Protein AF-M4TA70-F1 (afdb_monomer_lite)

InterPro domains:
  IPR027446 Variant surface glycoprotein C-terminal domain superfamily [SSF118251] (329-385)

Secondary structure (DSSP, 8-state):
-----------SHHHHHHHHHHHHHHHHHHHHHHHHHHHHHHTTEEEEE-TT--EEEETTEEE--EEEEE-PPPS-PPPSSHHHHSTT--S--GGG--EEE---HHHHHHTSEEEEEE----SEE----SS---HHHHHHTEE--SPPPPPEEEEEEESS-----EEESBGGG-GGG-BSS-SPPPS-TTTHHHHHHHHHHHHHHS-------GGG--HHHHHH-HHHHHHHHHHSTTTTT-S-SSSHHHHHHHHHHHHHHH-SSHHHHIIIIIIHHHT--PEE-SSS--EE--GGG--THHHHHHHHHHHHHHHHHHHHHHHHS--S----TTTHHHHHTT--GGG--GGGTEEEETTEEEE-------------------------

pLDDT: mean 76.49, std 19.4, range [26.02, 97.5]

Structure (mmCIF, N/CA/C/O backbone):
data_AF-M4TA70-F1
#
_entry.id   AF-M4TA70-F1
#
loop_
_atom_site.group_PDB
_atom_site.id
_atom_site.type_symbol
_atom_site.label_atom_id
_atom_site.label_alt_id
_atom_site.label_comp_id
_atom_site.label_asym_id
_atom_site.label_entity_id
_atom_site.label_seq_id
_atom_site.pdbx_PDB_ins_code
_atom_site.Cartn_x
_atom_site.Cartn_y
_atom_site.Cartn_z
_atom_site.occupancy
_atom_site.B_iso_or_equiv
_atom_site.auth_seq_id
_atom_site.auth_comp_id
_atom_site.auth_asym_id
_atom_site.auth_atom_id
_atom_site.pdbx_PDB_model_num
ATOM 1 N N . ARG A 1 1 ? 8.589 -6.049 54.519 1.00 34.50 1 ARG A N 1
ATOM 2 C CA . ARG A 1 1 ? 7.878 -5.073 53.653 1.00 34.50 1 ARG A CA 1
ATOM 3 C C . ARG A 1 1 ? 8.312 -5.286 52.198 1.00 34.50 1 ARG A C 1
ATOM 5 O O . ARG A 1 1 ? 9.317 -4.727 51.785 1.00 34.50 1 ARG A O 1
ATOM 12 N N . LYS A 1 2 ? 7.614 -6.148 51.443 1.00 26.88 2 LYS A N 1
ATOM 13 C CA . LYS A 1 2 ? 7.809 -6.327 49.990 1.00 26.88 2 LYS A CA 1
ATOM 14 C C . LYS A 1 2 ? 6.863 -5.363 49.264 1.00 26.88 2 LYS A C 1
ATOM 16 O O . LYS A 1 2 ? 5.661 -5.416 49.500 1.00 26.88 2 LYS A O 1
ATOM 21 N N . LYS A 1 3 ? 7.406 -4.469 48.432 1.00 27.41 3 LYS A N 1
ATOM 22 C CA . LYS A 1 3 ? 6.633 -3.607 47.524 1.00 27.41 3 LYS A CA 1
ATOM 23 C C . LYS A 1 3 ? 6.054 -4.482 46.410 1.00 27.41 3 LYS A C 1
ATOM 25 O O . LYS A 1 3 ? 6.810 -5.054 45.630 1.00 27.41 3 LYS A O 1
ATOM 30 N N . ALA A 1 4 ? 4.731 -4.592 46.354 1.00 29.06 4 ALA A N 1
ATOM 31 C CA . ALA A 1 4 ? 4.030 -5.189 45.227 1.00 29.06 4 ALA A CA 1
ATOM 32 C C . ALA A 1 4 ? 4.076 -4.211 44.045 1.00 29.06 4 ALA A C 1
ATOM 34 O O . ALA A 1 4 ? 3.579 -3.088 44.136 1.00 29.06 4 ALA A O 1
ATOM 35 N N . ALA A 1 5 ? 4.706 -4.635 42.951 1.00 29.19 5 ALA A N 1
ATOM 36 C CA . ALA A 1 5 ? 4.660 -3.941 41.676 1.00 29.19 5 ALA A CA 1
ATOM 37 C C . ALA A 1 5 ? 3.233 -4.033 41.120 1.00 29.19 5 ALA A C 1
ATOM 39 O O . ALA A 1 5 ? 2.726 -5.118 40.828 1.00 29.19 5 ALA A O 1
ATOM 40 N N . HIS A 1 6 ? 2.578 -2.882 41.009 1.00 28.44 6 HIS A N 1
ATOM 41 C CA . HIS A 1 6 ? 1.260 -2.758 40.411 1.00 28.44 6 HIS A CA 1
ATOM 42 C C . HIS A 1 6 ? 1.383 -3.061 38.912 1.00 28.44 6 HIS A C 1
ATOM 44 O O . HIS A 1 6 ? 1.923 -2.276 38.135 1.00 28.44 6 HIS A O 1
ATOM 50 N N . THR A 1 7 ? 0.943 -4.253 38.516 1.00 29.17 7 THR A N 1
ATOM 51 C CA . THR A 1 7 ? 0.896 -4.668 37.114 1.00 29.17 7 THR A CA 1
ATOM 52 C C . THR A 1 7 ? -0.367 -4.072 36.502 1.00 29.17 7 THR A C 1
ATOM 54 O O . THR A 1 7 ? -1.456 -4.609 36.674 1.00 29.17 7 THR A O 1
ATOM 57 N N . GLN A 1 8 ? -0.237 -2.939 35.810 1.00 28.64 8 GLN A N 1
ATOM 58 C CA . GLN A 1 8 ? -1.317 -2.399 34.980 1.00 28.64 8 GLN A CA 1
ATOM 59 C C . GLN A 1 8 ? -1.656 -3.392 33.849 1.00 28.64 8 GLN A C 1
ATOM 61 O O . GLN A 1 8 ? -0.746 -3.872 33.158 1.00 28.64 8 GLN A O 1
ATOM 66 N N . PRO A 1 9 ? -2.942 -3.710 33.616 1.00 29.39 9 PRO A N 1
ATOM 67 C CA . PRO A 1 9 ? -3.339 -4.613 32.547 1.00 29.39 9 PRO A CA 1
ATOM 68 C C . PRO A 1 9 ? -3.075 -3.974 31.175 1.00 29.39 9 PRO A C 1
ATOM 70 O O . PRO A 1 9 ? -3.490 -2.856 30.877 1.00 29.39 9 PRO A O 1
ATOM 73 N N . ARG A 1 10 ? -2.371 -4.721 30.318 1.00 31.89 10 ARG A N 1
ATOM 74 C CA . ARG A 1 10 ? -1.978 -4.376 28.941 1.00 31.89 10 ARG A CA 1
ATOM 75 C C . ARG A 1 10 ? -3.185 -4.223 27.986 1.00 31.89 10 ARG A C 1
ATOM 77 O O . ARG A 1 10 ? -3.354 -5.065 27.106 1.00 31.89 10 ARG A O 1
ATOM 84 N N . ARG A 1 11 ? -4.005 -3.169 28.092 1.00 35.75 11 ARG A N 1
ATOM 85 C CA . ARG A 1 11 ? -5.065 -2.888 27.090 1.00 35.75 11 ARG A CA 1
ATOM 86 C C . ARG A 1 11 ? -4.711 -1.838 26.023 1.00 35.75 11 ARG A C 1
ATOM 88 O O . ARG A 1 11 ? -5.281 -1.901 24.939 1.00 35.75 11 ARG A O 1
ATOM 95 N N . ASP A 1 12 ? -3.657 -1.036 26.199 1.00 35.50 12 ASP A N 1
ATOM 96 C CA . ASP A 1 12 ? -3.396 0.105 25.289 1.00 35.50 12 ASP A CA 1
ATOM 97 C C . ASP A 1 12 ? -2.285 -0.090 24.237 1.00 35.50 12 ASP A C 1
ATOM 99 O O . ASP A 1 12 ? -2.036 0.791 23.412 1.00 35.50 12 ASP A O 1
ATOM 103 N N . LYS A 1 13 ? -1.602 -1.245 24.201 1.00 32.19 13 LYS A N 1
ATOM 104 C CA . LYS A 1 13 ? -0.483 -1.464 23.252 1.00 32.19 13 LYS A CA 1
ATOM 105 C C . LYS A 1 13 ? -0.903 -1.938 21.852 1.00 32.19 13 LYS A C 1
ATOM 107 O O . LYS A 1 13 ? -0.148 -1.750 20.902 1.00 32.19 13 LYS A O 1
ATOM 112 N N . LYS A 1 14 ? -2.097 -2.519 21.692 1.00 38.44 14 LYS A N 1
ATOM 113 C CA . LYS A 1 14 ? -2.590 -3.032 20.396 1.00 38.44 14 LYS A CA 1
ATOM 114 C C . LYS A 1 14 ? -2.917 -1.951 19.344 1.00 38.44 14 LYS A C 1
ATOM 116 O O . LYS A 1 14 ? -2.491 -2.126 18.204 1.00 38.44 14 LYS A O 1
ATOM 121 N N . PRO A 1 15 ? -3.610 -0.837 19.660 1.00 43.47 15 PRO A N 1
ATOM 122 C CA . PRO A 1 15 ? -4.056 0.100 18.624 1.00 43.47 15 PRO A CA 1
ATOM 123 C C . PRO A 1 15 ? -2.917 0.911 17.985 1.00 43.47 15 PRO A C 1
ATOM 125 O O . PRO A 1 15 ? -2.960 1.174 16.784 1.00 43.47 15 PRO A O 1
ATOM 128 N N . LYS A 1 16 ? -1.867 1.270 18.741 1.00 43.62 16 LYS A N 1
ATOM 129 C CA . LYS A 1 16 ? -0.687 1.965 18.185 1.00 43.62 16 LYS A CA 1
ATOM 130 C C . LYS A 1 16 ? 0.144 1.062 17.266 1.00 43.62 16 LYS A C 1
ATOM 132 O O . LYS A 1 16 ? 0.577 1.511 16.208 1.00 43.62 16 LYS A O 1
ATOM 137 N N . ALA A 1 17 ? 0.330 -0.207 17.637 1.00 50.47 17 ALA A N 1
ATOM 138 C CA . ALA A 1 17 ? 1.068 -1.175 16.824 1.00 50.47 17 ALA A CA 1
ATOM 139 C C . ALA A 1 17 ? 0.335 -1.512 15.508 1.00 50.47 17 ALA A C 1
ATOM 141 O O . ALA A 1 17 ? 0.964 -1.554 14.455 1.00 50.47 17 ALA A O 1
ATOM 142 N N . ALA A 1 18 ? -0.995 -1.653 15.553 1.00 52.22 18 ALA A N 1
ATOM 143 C CA . ALA A 1 18 ? -1.841 -1.872 14.377 1.00 52.22 18 ALA A CA 1
ATOM 144 C C . ALA A 1 18 ? -1.787 -0.708 13.368 1.00 52.22 18 ALA A C 1
ATOM 146 O O . ALA A 1 18 ? -1.555 -0.923 12.181 1.00 52.22 18 ALA A O 1
ATOM 147 N N . LYS A 1 19 ? -1.931 0.541 13.842 1.00 57.66 19 LYS A N 1
ATOM 148 C CA . LYS A 1 19 ? -1.822 1.738 12.984 1.00 57.66 19 LYS A CA 1
ATOM 149 C C . LYS A 1 19 ? -0.431 1.872 12.346 1.00 57.66 19 LYS A C 1
ATOM 151 O O . LYS A 1 19 ? -0.326 2.268 11.190 1.00 57.66 19 LYS A O 1
ATOM 156 N N . SER A 1 20 ? 0.621 1.494 13.074 1.00 70.94 20 SER A N 1
ATOM 157 C CA . SER A 1 20 ? 2.006 1.461 12.579 1.00 70.94 20 SER A CA 1
ATOM 158 C C . SER A 1 20 ? 2.213 0.422 11.467 1.00 70.94 20 SER A C 1
ATOM 160 O O . SER A 1 20 ? 2.800 0.742 10.435 1.00 70.94 20 SER A O 1
ATOM 162 N N . ALA A 1 21 ? 1.689 -0.799 11.629 1.00 70.00 21 ALA A N 1
ATOM 163 C CA . ALA A 1 21 ? 1.807 -1.855 10.622 1.00 70.00 21 ALA A CA 1
ATOM 164 C C . ALA A 1 21 ? 1.064 -1.507 9.322 1.00 70.00 21 ALA A C 1
ATOM 166 O O . ALA A 1 21 ? 1.628 -1.658 8.241 1.00 70.00 21 ALA A O 1
ATOM 167 N N . ALA A 1 22 ? -0.158 -0.970 9.424 1.00 80.50 22 ALA A N 1
ATOM 168 C CA . ALA A 1 22 ? -0.931 -0.533 8.262 1.00 80.50 22 ALA A CA 1
ATOM 169 C C . ALA A 1 22 ? -0.236 0.598 7.487 1.00 80.50 22 ALA A C 1
ATOM 171 O O . ALA A 1 22 ? -0.125 0.522 6.266 1.00 80.50 22 ALA A O 1
ATOM 172 N N . ALA A 1 23 ? 0.300 1.609 8.182 1.00 82.88 23 ALA A N 1
ATOM 173 C CA . ALA A 1 23 ? 1.038 2.697 7.538 1.00 82.88 23 ALA A CA 1
ATOM 174 C C . ALA A 1 23 ? 2.285 2.188 6.792 1.00 82.88 23 ALA A C 1
ATOM 176 O O . ALA A 1 23 ? 2.505 2.540 5.633 1.00 82.88 23 ALA A O 1
ATOM 177 N N . LYS A 1 24 ? 3.063 1.296 7.419 1.00 85.38 24 LYS A N 1
ATOM 178 C CA . LYS A 1 24 ? 4.238 0.674 6.788 1.00 85.38 24 LYS A CA 1
ATOM 179 C C . LYS A 1 24 ? 3.864 -0.209 5.596 1.00 85.38 24 LYS A C 1
ATOM 181 O O . LYS A 1 24 ? 4.564 -0.193 4.588 1.00 85.38 24 LYS A O 1
ATOM 186 N N . ALA A 1 25 ? 2.761 -0.955 5.688 1.00 89.00 25 ALA A N 1
ATOM 187 C CA . ALA A 1 25 ? 2.258 -1.766 4.583 1.00 89.00 25 ALA A CA 1
ATOM 188 C C . ALA A 1 25 ? 1.870 -0.896 3.379 1.00 89.00 25 ALA A C 1
ATOM 190 O O . ALA A 1 25 ? 2.263 -1.208 2.259 1.00 89.00 25 ALA A O 1
ATOM 191 N N . VAL A 1 26 ? 1.163 0.218 3.607 1.00 88.31 26 VAL A N 1
ATOM 192 C CA . VAL A 1 26 ? 0.803 1.179 2.550 1.00 88.31 26 VAL A CA 1
ATOM 193 C C . VAL A 1 26 ? 2.049 1.762 1.890 1.00 88.31 26 VAL A C 1
ATOM 195 O O . VAL A 1 26 ? 2.123 1.793 0.664 1.00 88.31 26 VAL A O 1
ATOM 198 N N . GLN A 1 27 ? 3.048 2.166 2.678 1.00 88.12 27 GLN A N 1
ATOM 199 C CA . GLN A 1 27 ? 4.305 2.684 2.141 1.00 88.12 27 GLN A CA 1
ATOM 200 C C . GLN A 1 27 ? 5.018 1.644 1.262 1.00 88.12 27 GLN A C 1
ATOM 202 O O . GLN A 1 27 ? 5.327 1.926 0.106 1.00 88.12 27 GLN A O 1
ATOM 207 N N . LYS A 1 28 ? 5.229 0.420 1.766 1.00 88.88 28 LYS A N 1
ATOM 208 C CA . LYS A 1 28 ? 5.917 -0.636 1.004 1.00 88.88 28 LYS A CA 1
ATOM 209 C C . LYS A 1 28 ? 5.116 -1.097 -0.224 1.00 88.88 28 LYS A C 1
ATOM 211 O O . LYS A 1 28 ? 5.710 -1.449 -1.241 1.00 88.88 28 LYS A O 1
ATOM 216 N N . LEU A 1 29 ? 3.781 -1.048 -0.177 1.00 91.00 29 LEU A N 1
ATOM 217 C CA . LEU A 1 29 ? 2.929 -1.249 -1.355 1.00 91.00 29 LEU A CA 1
ATOM 218 C C . LEU A 1 29 ? 3.121 -0.135 -2.388 1.00 91.00 29 LEU A C 1
ATOM 220 O O . LEU A 1 29 ? 3.237 -0.432 -3.573 1.00 91.00 29 LEU A O 1
ATOM 224 N N . ALA A 1 30 ? 3.183 1.127 -1.961 1.00 90.88 30 ALA A N 1
ATOM 225 C CA . ALA A 1 30 ? 3.428 2.253 -2.856 1.00 90.88 30 ALA A CA 1
ATOM 226 C C . ALA A 1 30 ? 4.809 2.156 -3.525 1.00 90.88 30 ALA A C 1
ATOM 228 O O . ALA A 1 30 ? 4.902 2.347 -4.735 1.00 90.88 30 ALA A O 1
ATOM 229 N N . GLU A 1 31 ? 5.849 1.775 -2.777 1.00 89.94 31 GLU A N 1
ATOM 230 C CA . GLU A 1 31 ? 7.185 1.480 -3.319 1.00 89.94 31 GLU A CA 1
ATOM 231 C C . GLU A 1 31 ? 7.117 0.365 -4.378 1.00 89.94 31 GLU A C 1
ATOM 233 O O . GLU A 1 31 ? 7.640 0.510 -5.483 1.00 89.94 31 GLU A O 1
ATOM 238 N N . HIS A 1 32 ? 6.410 -0.732 -4.084 1.00 90.31 32 HIS A N 1
ATOM 239 C CA . HIS A 1 32 ? 6.239 -1.842 -5.023 1.00 90.31 32 HIS A CA 1
ATOM 240 C C . HIS A 1 32 ? 5.490 -1.431 -6.300 1.00 90.31 32 HIS A C 1
ATOM 242 O O . HIS A 1 32 ? 5.918 -1.765 -7.404 1.00 90.31 32 HIS A O 1
ATOM 248 N N . ILE A 1 33 ? 4.399 -0.674 -6.157 1.00 89.12 33 ILE A N 1
ATOM 249 C CA . ILE A 1 33 ? 3.629 -0.122 -7.277 1.00 89.12 33 ILE A CA 1
ATOM 250 C C . ILE A 1 33 ? 4.498 0.830 -8.102 1.00 89.12 33 ILE A C 1
ATOM 252 O O . ILE A 1 33 ? 4.460 0.771 -9.328 1.00 89.12 33 ILE A O 1
ATOM 256 N N . GLY A 1 34 ? 5.284 1.692 -7.452 1.00 89.75 34 GLY A N 1
ATOM 257 C CA . GLY A 1 34 ? 6.213 2.605 -8.115 1.00 89.75 34 GLY A CA 1
ATOM 258 C C . GLY A 1 34 ? 7.237 1.859 -8.963 1.00 89.75 34 GLY A C 1
ATOM 259 O O . GLY A 1 34 ? 7.443 2.212 -10.120 1.00 89.75 34 GLY A O 1
ATOM 260 N N . LEU A 1 35 ? 7.798 0.772 -8.431 1.00 87.69 35 LEU A N 1
ATOM 261 C CA . LEU A 1 35 ? 8.766 -0.063 -9.138 1.00 87.69 35 LEU A CA 1
ATOM 262 C C . LEU A 1 35 ? 8.148 -0.750 -10.372 1.00 87.69 35 LEU A C 1
ATOM 264 O O . LEU A 1 35 ? 8.755 -0.755 -11.441 1.00 87.69 35 LEU A O 1
ATOM 268 N N . ILE A 1 36 ? 6.912 -1.251 -10.267 1.00 86.00 36 ILE A N 1
ATOM 269 C CA . ILE A 1 36 ? 6.174 -1.800 -11.419 1.00 86.00 36 ILE A CA 1
ATOM 270 C C . ILE A 1 36 ? 5.876 -0.705 -12.451 1.00 86.00 36 ILE A C 1
ATOM 272 O O . ILE A 1 36 ? 6.092 -0.911 -13.642 1.00 86.00 36 ILE A O 1
ATOM 276 N N . LYS A 1 37 ? 5.403 0.470 -12.017 1.00 85.56 37 LYS A N 1
ATOM 277 C CA . LYS A 1 37 ? 5.110 1.598 -12.915 1.00 85.56 37 LYS A CA 1
ATOM 278 C C . LYS A 1 37 ? 6.357 2.068 -13.659 1.00 85.56 37 LYS A C 1
ATOM 280 O O . LYS A 1 37 ? 6.273 2.321 -14.856 1.00 85.56 37 LYS A O 1
ATOM 285 N N . ALA A 1 38 ? 7.495 2.148 -12.973 1.00 85.88 38 ALA A N 1
ATOM 286 C CA . ALA A 1 38 ? 8.773 2.490 -13.584 1.00 85.88 38 ALA A CA 1
ATOM 287 C C . ALA A 1 38 ? 9.172 1.452 -14.642 1.00 85.88 38 ALA A C 1
ATOM 289 O O . ALA A 1 38 ? 9.482 1.832 -15.765 1.00 85.88 38 ALA A O 1
ATOM 290 N N . ALA A 1 39 ? 9.073 0.157 -14.325 1.00 84.31 39 ALA A N 1
ATOM 291 C CA . ALA A 1 39 ? 9.354 -0.914 -15.280 1.00 84.31 39 ALA A CA 1
ATOM 292 C C . ALA A 1 39 ? 8.430 -0.868 -16.510 1.00 84.31 39 ALA A C 1
ATOM 294 O O . ALA A 1 39 ? 8.889 -1.054 -17.628 1.00 84.31 39 ALA A O 1
ATOM 295 N N . VAL A 1 40 ? 7.137 -0.573 -16.337 1.00 82.19 40 VAL A N 1
ATOM 296 C CA . VAL A 1 40 ? 6.214 -0.394 -17.472 1.00 82.19 40 VAL A CA 1
ATOM 297 C C . VAL A 1 40 ? 6.595 0.835 -18.300 1.00 82.19 40 VAL A C 1
ATOM 299 O O . VAL A 1 40 ? 6.612 0.758 -19.526 1.00 82.19 40 VAL A O 1
ATOM 302 N N . ALA A 1 41 ? 6.941 1.953 -17.659 1.00 84.38 41 ALA A N 1
ATOM 303 C CA . ALA A 1 41 ? 7.323 3.181 -18.351 1.00 84.38 41 ALA A CA 1
ATOM 304 C C . ALA A 1 41 ? 8.599 3.008 -19.190 1.00 84.38 41 ALA A C 1
ATOM 306 O O . ALA A 1 41 ? 8.661 3.509 -20.313 1.00 84.38 41 ALA A O 1
ATOM 307 N N . THR A 1 42 ? 9.591 2.252 -18.703 1.00 83.06 42 THR A N 1
ATOM 308 C CA . THR A 1 42 ? 10.814 1.987 -19.476 1.00 83.06 42 THR A CA 1
ATOM 309 C C . THR A 1 42 ? 10.549 1.165 -20.733 1.00 83.06 42 THR A C 1
ATOM 311 O O . THR A 1 42 ? 11.288 1.294 -21.706 1.00 83.06 42 THR A O 1
ATOM 314 N N . THR A 1 43 ? 9.454 0.396 -20.784 1.00 82.19 43 THR A N 1
ATOM 315 C CA . THR A 1 43 ? 9.067 -0.330 -22.003 1.00 82.19 43 THR A CA 1
ATOM 316 C C . THR A 1 43 ? 8.617 0.564 -23.155 1.00 82.19 43 THR A C 1
ATOM 318 O O . THR A 1 43 ? 8.501 0.071 -24.270 1.00 82.19 43 THR A O 1
ATOM 321 N N . ALA A 1 44 ? 8.389 1.859 -22.928 1.00 85.12 44 ALA A N 1
ATOM 322 C CA . ALA A 1 44 ? 8.084 2.837 -23.974 1.00 85.12 44 ALA A CA 1
ATOM 323 C C . ALA A 1 44 ? 9.325 3.641 -24.426 1.00 85.12 44 ALA A C 1
ATOM 325 O O . ALA A 1 44 ? 9.201 4.630 -25.154 1.00 85.12 44 ALA A O 1
ATOM 326 N N . LEU A 1 45 ? 10.527 3.240 -23.992 1.00 88.06 45 LEU A N 1
ATOM 327 C CA . LEU A 1 45 ? 11.784 3.913 -24.320 1.00 88.06 45 LEU A CA 1
ATOM 328 C C . LEU A 1 45 ? 12.558 3.179 -25.415 1.00 88.06 45 LEU A C 1
ATOM 330 O O . LEU A 1 45 ? 12.583 1.953 -25.455 1.00 88.06 45 LEU A O 1
ATOM 334 N N . GLN A 1 46 ? 13.249 3.929 -26.261 1.00 89.50 46 GLN A N 1
ATOM 335 C CA . GLN A 1 46 ? 14.185 3.414 -27.259 1.00 89.50 46 GLN A CA 1
ATOM 336 C C . GLN A 1 46 ? 15.565 4.048 -27.079 1.00 89.50 46 GLN A C 1
ATOM 338 O O . GLN A 1 46 ? 15.699 5.084 -26.418 1.00 89.50 46 GLN A O 1
ATOM 343 N N . LEU A 1 47 ? 16.589 3.425 -27.661 1.00 90.50 47 LEU A N 1
ATOM 344 C CA . LEU A 1 47 ? 17.918 4.028 -27.737 1.00 90.50 47 LEU A CA 1
ATOM 345 C C . LEU A 1 47 ? 17.908 5.206 -28.719 1.00 90.50 47 LEU A C 1
ATOM 347 O O . LEU A 1 47 ? 17.128 5.246 -29.662 1.00 90.50 47 LEU A O 1
ATOM 351 N N . ALA A 1 48 ? 18.788 6.170 -28.512 1.00 88.06 48 ALA A N 1
ATOM 352 C CA . ALA A 1 48 ? 19.156 7.141 -29.529 1.00 88.06 48 ALA A CA 1
ATOM 353 C C . ALA A 1 48 ? 20.594 7.587 -29.324 1.00 88.06 48 ALA A C 1
ATOM 355 O O . ALA A 1 48 ? 21.116 7.548 -28.209 1.00 88.06 48 ALA A O 1
ATOM 356 N N . GLU A 1 49 ? 21.203 8.047 -30.406 1.00 87.50 49 GLU A N 1
ATOM 357 C CA . GLU A 1 49 ? 22.513 8.678 -30.387 1.00 87.50 49 GLU A CA 1
ATOM 358 C C . GLU A 1 49 ? 22.487 10.003 -29.603 1.00 87.50 49 GLU A C 1
ATOM 360 O O . GLU A 1 49 ? 21.493 10.746 -29.611 1.00 87.50 49 GLU A O 1
ATOM 365 N N . THR A 1 50 ? 23.584 10.316 -28.914 1.00 81.69 50 THR A N 1
ATOM 366 C CA . THR A 1 50 ? 23.802 11.636 -28.312 1.00 81.69 50 THR A CA 1
ATOM 367 C C . THR A 1 50 ? 24.774 12.448 -29.166 1.00 81.69 50 THR A C 1
ATOM 369 O O . THR A 1 50 ? 25.925 12.640 -28.792 1.00 81.69 50 THR A O 1
ATOM 372 N N . GLY A 1 51 ? 24.300 12.944 -30.311 1.00 77.50 51 GLY A N 1
ATOM 373 C CA . GLY A 1 51 ? 25.026 13.937 -31.113 1.00 77.50 51 GLY A CA 1
ATOM 374 C C . GLY A 1 51 ? 26.491 13.573 -31.387 1.00 77.50 51 GLY A C 1
ATOM 375 O O . GLY A 1 51 ? 26.788 12.447 -31.743 1.00 77.50 51 GLY A O 1
ATOM 376 N N . ASN A 1 52 ? 27.410 14.526 -31.219 1.00 79.81 52 ASN A N 1
ATOM 377 C CA . ASN A 1 52 ? 28.824 14.372 -31.590 1.00 79.81 52 ASN A CA 1
ATOM 378 C C . ASN A 1 52 ? 29.720 13.834 -30.451 1.00 79.81 52 ASN A C 1
ATOM 380 O O . ASN A 1 52 ? 30.920 14.096 -30.447 1.00 79.81 52 ASN A O 1
ATOM 384 N N . ASP A 1 53 ? 29.170 13.084 -29.491 1.00 86.81 53 ASP A N 1
ATOM 385 C CA . ASP A 1 53 ? 29.898 12.630 -28.288 1.00 86.81 53 ASP A CA 1
ATOM 386 C C . ASP A 1 53 ? 30.551 11.237 -28.441 1.00 86.81 53 ASP A C 1
ATOM 388 O O . ASP A 1 53 ? 30.838 10.539 -27.464 1.00 86.81 53 ASP A O 1
ATOM 392 N N . HIS A 1 54 ? 30.779 10.809 -29.681 1.00 87.88 54 HIS A N 1
ATOM 393 C CA . HIS A 1 54 ? 31.382 9.521 -30.027 1.00 87.88 54 HIS A CA 1
ATOM 394 C C . HIS A 1 54 ? 32.899 9.652 -30.110 1.00 87.88 54 HIS A C 1
ATOM 396 O O . HIS A 1 54 ? 33.426 10.686 -30.519 1.00 87.88 54 HIS A O 1
ATOM 402 N N . SER A 1 55 ? 33.625 8.595 -29.759 1.00 89.88 55 SER A N 1
ATOM 403 C CA . SER A 1 55 ? 35.081 8.594 -29.897 1.00 89.88 55 SER A CA 1
ATOM 404 C C . SER A 1 55 ? 35.634 7.207 -30.192 1.00 89.88 55 SER A C 1
ATOM 406 O O . SER A 1 55 ? 34.990 6.199 -29.926 1.00 89.88 55 SER A O 1
ATOM 408 N N . ALA A 1 56 ? 36.848 7.152 -30.729 1.00 91.62 56 ALA A N 1
ATOM 409 C CA . ALA A 1 56 ? 37.684 5.958 -30.733 1.00 91.62 56 ALA A CA 1
ATOM 410 C C . ALA A 1 56 ? 38.868 6.267 -29.809 1.00 91.62 56 ALA A C 1
ATOM 412 O O . ALA A 1 56 ? 39.780 6.984 -30.223 1.00 91.62 56 ALA A O 1
ATOM 413 N N . PRO A 1 57 ? 38.812 5.878 -28.521 1.00 90.50 57 PRO A N 1
ATOM 414 C CA . PRO A 1 57 ? 39.843 6.280 -27.568 1.00 90.50 57 PRO A CA 1
ATOM 415 C C . PRO A 1 57 ? 41.202 5.622 -27.860 1.00 90.50 57 PRO A C 1
ATOM 417 O O . PRO A 1 57 ? 42.222 6.118 -27.386 1.00 90.50 57 PRO A O 1
ATOM 420 N N . ASP A 1 58 ? 41.228 4.556 -28.662 1.00 93.62 58 ASP A N 1
ATOM 421 C CA . ASP A 1 58 ? 42.431 3.893 -29.161 1.00 93.62 58 ASP A CA 1
ATOM 422 C C . ASP A 1 58 ? 42.184 3.253 -30.545 1.00 93.62 58 ASP A C 1
ATOM 424 O O . ASP A 1 58 ? 41.115 3.402 -31.138 1.00 93.62 58 ASP A O 1
ATOM 428 N N . THR A 1 59 ? 43.185 2.550 -31.084 1.00 91.50 59 THR A N 1
ATOM 429 C CA . THR A 1 59 ? 43.145 1.936 -32.426 1.00 91.50 59 THR A CA 1
ATOM 430 C C . THR A 1 59 ? 42.292 0.669 -32.522 1.00 91.50 59 THR A C 1
ATOM 432 O O . THR A 1 59 ? 42.123 0.128 -33.614 1.00 91.50 59 THR A O 1
ATOM 435 N N . SER A 1 60 ? 41.777 0.173 -31.401 1.00 89.81 60 SER A N 1
ATOM 436 C CA . SER A 1 60 ? 41.074 -1.106 -31.281 1.00 89.81 60 SER A CA 1
ATOM 437 C C . SER A 1 60 ? 39.683 -0.992 -30.656 1.00 89.81 60 SER A C 1
ATOM 439 O O . SER A 1 60 ? 38.992 -2.003 -30.527 1.00 89.81 60 SER A O 1
ATOM 441 N N . SER A 1 61 ? 39.246 0.213 -30.280 1.00 88.94 61 SER A N 1
ATOM 442 C CA . SER A 1 61 ? 37.988 0.420 -29.570 1.00 88.94 61 SER A CA 1
ATOM 443 C C . SER A 1 61 ? 37.195 1.624 -30.083 1.00 88.94 61 SER A C 1
ATOM 445 O O . SER A 1 61 ? 37.735 2.616 -30.570 1.00 88.94 61 SER A O 1
ATOM 447 N N . VAL A 1 62 ? 35.869 1.528 -29.957 1.00 87.69 62 VAL A N 1
ATOM 448 C CA . VAL A 1 62 ? 34.922 2.604 -30.267 1.00 87.69 62 VAL A CA 1
ATOM 449 C C . VAL A 1 62 ? 34.010 2.809 -29.067 1.00 87.69 62 VAL A C 1
ATOM 451 O O . VAL A 1 62 ? 33.480 1.860 -28.490 1.00 87.69 62 VAL A O 1
ATOM 454 N N . LYS A 1 63 ? 33.802 4.070 -28.705 1.00 90.50 63 LYS A N 1
ATOM 455 C CA . LYS A 1 63 ? 32.859 4.523 -27.695 1.00 90.50 63 LYS A CA 1
ATOM 456 C C . LYS A 1 63 ? 31.660 5.160 -28.386 1.00 90.50 63 LYS A C 1
ATOM 458 O O . LYS A 1 63 ? 31.761 6.237 -28.975 1.00 90.50 63 LYS A O 1
ATOM 463 N N . LEU A 1 64 ? 30.513 4.495 -28.278 1.00 88.19 64 LEU A N 1
ATOM 464 C CA . LEU A 1 64 ? 29.235 5.025 -28.737 1.00 88.19 64 LEU A CA 1
ATOM 465 C C . LEU A 1 64 ? 28.499 5.684 -27.575 1.00 88.19 64 LEU A C 1
ATOM 467 O O . LEU A 1 64 ? 28.261 5.046 -26.550 1.00 88.19 64 LEU A O 1
ATOM 471 N N . SER A 1 65 ? 28.132 6.951 -27.740 1.00 90.44 65 SER A N 1
ATOM 472 C CA . SER A 1 65 ? 27.346 7.669 -26.748 1.00 90.44 65 SER A CA 1
ATOM 473 C C . SER A 1 65 ? 25.853 7.568 -27.071 1.00 90.44 65 SER A C 1
ATOM 475 O O . SER A 1 65 ? 25.390 7.961 -28.143 1.00 90.44 65 SER A O 1
ATOM 477 N N . LEU A 1 66 ? 25.100 6.961 -26.153 1.00 90.75 66 LEU A N 1
ATOM 478 C CA . LEU A 1 66 ? 23.690 6.620 -26.323 1.00 90.75 66 LEU A CA 1
ATOM 479 C C . LEU A 1 66 ? 22.867 7.157 -25.151 1.00 90.75 66 LEU A C 1
ATOM 481 O O . LEU A 1 66 ? 23.335 7.215 -24.015 1.00 90.75 66 LEU A O 1
ATOM 485 N N . LYS A 1 67 ? 21.604 7.486 -25.417 1.00 90.81 67 LYS A N 1
ATOM 486 C CA . LYS A 1 67 ? 20.602 7.845 -24.407 1.00 90.81 67 LYS A CA 1
ATOM 487 C C . LYS A 1 67 ? 19.314 7.062 -24.604 1.00 90.81 67 LYS A C 1
ATOM 489 O O . LYS A 1 67 ? 19.034 6.561 -25.690 1.00 90.81 67 LYS A O 1
ATOM 494 N N . LEU A 1 68 ? 18.499 7.025 -23.555 1.00 90.75 68 LEU A N 1
ATOM 495 C CA . LEU A 1 68 ? 17.107 6.606 -23.658 1.00 90.75 68 LEU A CA 1
ATOM 496 C C . LEU A 1 68 ? 16.230 7.804 -24.025 1.00 90.75 68 LEU A C 1
ATOM 498 O O . LEU A 1 68 ? 16.381 8.896 -23.479 1.00 90.75 68 LEU A O 1
ATOM 502 N N . THR A 1 69 ? 15.297 7.586 -24.941 1.00 89.94 69 THR A N 1
ATOM 503 C CA . THR A 1 69 ? 14.316 8.578 -25.395 1.00 89.94 69 THR A CA 1
ATOM 504 C C . THR A 1 69 ? 12.945 7.930 -25.529 1.00 89.94 69 THR A C 1
ATOM 506 O O . THR A 1 69 ? 12.837 6.717 -25.709 1.00 89.94 69 THR A O 1
ATOM 509 N N . ALA A 1 70 ? 11.886 8.736 -25.452 1.00 88.69 70 ALA A N 1
ATOM 510 C CA . ALA A 1 70 ? 10.549 8.293 -25.825 1.00 88.69 70 ALA A CA 1
ATOM 511 C C . ALA A 1 70 ? 10.514 7.878 -27.309 1.00 88.69 70 ALA A C 1
ATOM 513 O O . ALA A 1 70 ? 11.260 8.419 -28.130 1.00 88.69 70 ALA A O 1
ATOM 514 N N . GLY A 1 71 ? 9.651 6.918 -27.639 1.00 79.94 71 GLY A N 1
ATOM 515 C CA . GLY A 1 71 ? 9.457 6.443 -29.016 1.00 79.94 71 GLY A CA 1
ATOM 516 C C . GLY A 1 71 ? 9.041 4.976 -29.127 1.00 79.94 71 GLY A C 1
ATOM 517 O O . GLY A 1 71 ? 8.683 4.518 -30.205 1.00 79.94 71 GLY A O 1
ATOM 518 N N . GLY A 1 72 ? 9.043 4.248 -28.012 1.00 76.06 72 GLY A N 1
ATOM 519 C CA . GLY A 1 72 ? 8.569 2.877 -27.941 1.00 76.06 72 GLY A CA 1
ATOM 520 C C . GLY A 1 72 ? 7.065 2.737 -27.714 1.00 76.06 72 GLY A C 1
ATOM 521 O O . GLY A 1 72 ? 6.415 3.623 -27.161 1.00 76.06 72 GLY A O 1
ATOM 522 N N . ALA A 1 73 ? 6.524 1.570 -28.065 1.00 77.62 73 ALA A N 1
ATOM 523 C CA . ALA A 1 73 ? 5.168 1.181 -27.684 1.00 77.62 73 ALA A CA 1
ATOM 524 C C . ALA A 1 73 ? 5.186 0.504 -26.299 1.00 77.62 73 ALA A C 1
ATOM 526 O O . ALA A 1 73 ? 6.024 -0.376 -26.083 1.00 77.62 73 ALA A O 1
ATOM 527 N N . PRO A 1 74 ? 4.275 0.838 -25.371 1.00 75.56 74 PRO A N 1
ATOM 528 C CA . PRO A 1 74 ? 4.217 0.169 -24.073 1.00 75.56 74 PRO A CA 1
ATOM 529 C C . PRO A 1 74 ? 3.921 -1.331 -24.233 1.00 75.56 74 PRO A C 1
ATOM 531 O O . PRO A 1 74 ? 3.175 -1.734 -25.124 1.00 75.56 74 PRO A O 1
ATOM 534 N N . VAL A 1 75 ? 4.501 -2.167 -23.365 1.00 74.62 75 VAL A N 1
ATOM 535 C CA . VAL A 1 75 ? 4.258 -3.631 -23.361 1.00 74.62 75 VAL A CA 1
ATOM 536 C C . VAL A 1 75 ? 2.923 -3.989 -22.709 1.00 74.62 75 VAL A C 1
ATOM 538 O O . VAL A 1 75 ? 2.317 -4.999 -23.055 1.00 74.62 75 VAL A O 1
ATOM 541 N N . CYS A 1 76 ? 2.457 -3.161 -21.774 1.00 75.88 76 CYS A N 1
ATOM 542 C CA . CYS A 1 76 ? 1.249 -3.409 -20.999 1.00 75.88 76 CYS A CA 1
ATOM 543 C C . CYS A 1 76 ? 0.360 -2.168 -20.990 1.00 75.88 76 CYS A C 1
ATOM 545 O O . CYS A 1 76 ? 0.838 -1.060 -20.734 1.00 75.88 76 CYS A O 1
ATOM 547 N N . THR A 1 77 ? -0.942 -2.370 -21.164 1.00 75.25 77 THR A N 1
ATOM 548 C CA . THR A 1 77 ? -1.953 -1.348 -20.890 1.00 75.25 77 THR A CA 1
ATOM 549 C C . THR A 1 77 ? -2.508 -1.583 -19.487 1.00 75.25 77 THR A C 1
ATOM 551 O O . THR A 1 77 ? -2.874 -2.718 -19.168 1.00 75.25 77 THR A O 1
ATOM 554 N N . PRO A 1 78 ? -2.553 -0.563 -18.613 1.00 76.25 78 PRO A N 1
ATOM 555 C CA . PRO A 1 78 ? -3.214 -0.699 -17.324 1.00 76.25 78 PRO A CA 1
ATOM 556 C C . PRO A 1 78 ? -4.688 -1.075 -17.526 1.00 76.25 78 PRO A C 1
ATOM 558 O O . PRO A 1 78 ? -5.340 -0.453 -18.365 1.00 76.25 78 PRO A O 1
ATOM 561 N N . PRO A 1 79 ? -5.227 -2.040 -16.763 1.00 80.62 79 PRO A N 1
ATOM 562 C CA . PRO A 1 79 ? -6.651 -2.340 -16.812 1.00 80.62 79 PRO A CA 1
ATOM 563 C C . PRO A 1 79 ? -7.447 -1.112 -16.354 1.00 80.62 79 PRO A C 1
ATOM 565 O O . PRO A 1 79 ? -7.126 -0.513 -15.322 1.00 80.62 79 PRO A O 1
ATOM 568 N N . ALA A 1 80 ? -8.486 -0.736 -17.096 1.00 84.38 80 ALA A N 1
ATOM 569 C CA . ALA A 1 80 ? -9.314 0.425 -16.776 1.00 84.38 80 ALA A CA 1
ATOM 570 C C . ALA A 1 80 ? -10.272 0.151 -15.606 1.00 84.38 80 ALA A C 1
ATOM 572 O O . ALA A 1 80 ? -10.701 1.072 -14.912 1.00 84.38 80 ALA A O 1
ATOM 573 N N . ASN A 1 81 ? -10.623 -1.116 -15.379 1.00 84.31 81 ASN A N 1
ATOM 574 C CA . ASN A 1 81 ? -11.537 -1.537 -14.322 1.00 84.31 81 ASN A CA 1
ATOM 575 C C . ASN A 1 81 ? -11.288 -2.996 -13.897 1.00 84.31 81 ASN A C 1
ATOM 577 O O . ASN A 1 81 ? -10.527 -3.737 -14.514 1.00 84.31 81 ASN A O 1
ATOM 581 N N . ILE A 1 82 ? -11.953 -3.418 -12.820 1.00 84.56 82 ILE A N 1
ATOM 582 C CA . ILE A 1 82 ? -11.823 -4.772 -12.257 1.00 84.56 82 ILE A CA 1
ATOM 583 C C . ILE A 1 82 ? -12.361 -5.849 -13.212 1.00 84.56 82 ILE A C 1
ATOM 585 O O . ILE A 1 82 ? -11.843 -6.965 -13.213 1.00 84.56 82 ILE A O 1
ATOM 589 N N . GLY A 1 83 ? -13.344 -5.519 -14.052 1.00 83.88 83 GLY A N 1
ATOM 590 C CA . GLY A 1 83 ? -13.920 -6.444 -15.028 1.00 83.88 83 GLY A CA 1
ATOM 591 C C . GLY A 1 83 ? -12.916 -6.903 -16.086 1.00 83.88 83 GLY A C 1
ATOM 592 O O . GLY A 1 83 ? -12.999 -8.039 -16.546 1.00 83.88 83 GLY A O 1
ATOM 593 N N . GLU A 1 84 ? -11.923 -6.069 -16.402 1.00 84.31 84 GLU A N 1
ATOM 594 C CA . GLU A 1 84 ? -10.806 -6.417 -17.295 1.00 84.31 84 GLU A CA 1
ATOM 595 C C . GLU A 1 84 ? -9.786 -7.358 -16.639 1.00 84.31 84 GLU A C 1
ATOM 597 O O . GLU A 1 84 ? -9.075 -8.085 -17.327 1.00 84.31 84 GLU A O 1
ATOM 602 N N . LEU A 1 85 ? -9.725 -7.380 -15.305 1.00 79.69 85 LEU A N 1
ATOM 603 C CA . LEU A 1 85 ? -8.886 -8.311 -14.546 1.00 79.69 85 LEU A CA 1
ATOM 604 C C . LEU A 1 85 ? -9.593 -9.644 -14.278 1.00 79.69 85 LEU A C 1
ATOM 606 O O . LEU A 1 85 ? -8.943 -10.688 -14.205 1.00 79.69 85 LEU A O 1
ATOM 610 N N . ALA A 1 86 ? -10.911 -9.609 -14.088 1.00 82.25 86 ALA A N 1
ATOM 611 C CA . ALA A 1 86 ? -11.739 -10.781 -13.850 1.00 82.25 86 ALA A CA 1
ATOM 612 C C . ALA A 1 86 ? -13.154 -10.549 -14.395 1.00 82.25 86 ALA A C 1
ATOM 614 O O . ALA A 1 86 ? -13.937 -9.789 -13.821 1.00 82.25 86 ALA A O 1
ATOM 615 N N . ALA A 1 87 ? -13.494 -11.254 -15.478 1.00 86.44 87 ALA A N 1
ATOM 616 C CA . ALA A 1 87 ? -14.791 -11.133 -16.134 1.00 86.44 87 ALA A CA 1
ATOM 617 C C . ALA A 1 87 ? -15.955 -11.323 -15.142 1.00 86.44 87 ALA A C 1
ATOM 619 O O . ALA A 1 87 ? -15.960 -12.242 -14.317 1.00 86.44 87 ALA A O 1
ATOM 620 N N . GLY A 1 88 ? -16.944 -10.428 -15.213 1.00 86.19 88 GLY A N 1
ATOM 621 C CA . GLY A 1 88 ? -18.118 -10.444 -14.334 1.00 86.19 88 GLY A CA 1
ATOM 622 C C . GLY A 1 88 ? -17.867 -9.946 -12.904 1.00 86.19 88 GLY A C 1
ATOM 623 O O . GLY A 1 88 ? -18.735 -10.116 -12.048 1.00 86.19 88 GLY A O 1
ATOM 624 N N . LYS A 1 89 ? -16.704 -9.348 -1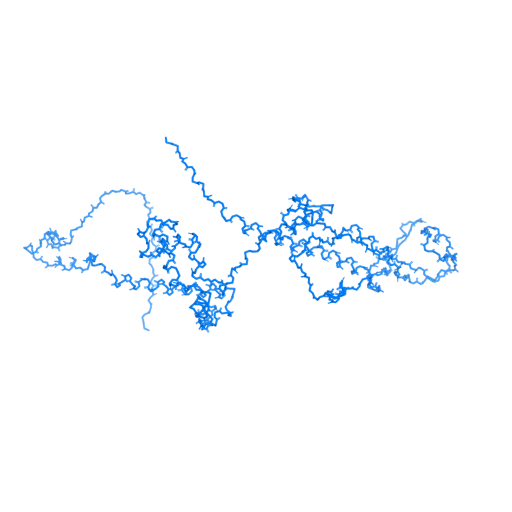2.611 1.00 85.69 89 LYS A N 1
ATOM 625 C CA . LYS A 1 89 ? -16.418 -8.706 -11.318 1.00 85.69 89 LYS A CA 1
ATOM 626 C C . LYS A 1 89 ? -16.428 -7.187 -11.444 1.00 85.69 89 LYS A C 1
ATOM 628 O O . LYS A 1 89 ? -15.767 -6.622 -12.304 1.00 85.69 89 LYS A O 1
ATOM 633 N N . THR A 1 90 ? -17.156 -6.532 -10.544 1.00 85.25 90 THR A N 1
ATOM 634 C CA . THR A 1 90 ? -17.242 -5.066 -10.450 1.00 85.25 90 THR A CA 1
ATOM 635 C C . THR A 1 90 ? -16.446 -4.506 -9.273 1.00 85.25 90 THR A C 1
ATOM 637 O O . THR A 1 90 ? -16.059 -3.342 -9.300 1.00 85.25 90 THR A O 1
ATOM 640 N N . GLU A 1 91 ? -16.153 -5.330 -8.264 1.00 84.31 91 GLU A N 1
ATOM 641 C CA . GLU A 1 91 ? -15.433 -4.935 -7.052 1.00 84.31 91 GLU A CA 1
ATOM 642 C C . GLU A 1 91 ? -14.471 -6.025 -6.550 1.00 84.31 91 GLU A C 1
ATOM 644 O O . GLU A 1 91 ? -14.611 -7.213 -6.864 1.00 84.31 91 GLU A O 1
ATOM 649 N N . ILE A 1 92 ? -13.485 -5.616 -5.745 1.00 80.56 92 ILE A N 1
ATOM 650 C CA . ILE A 1 92 ? -12.562 -6.523 -5.057 1.00 80.56 92 ILE A CA 1
ATOM 651 C C . ILE A 1 92 ? -13.136 -6.853 -3.676 1.00 80.56 92 ILE A C 1
ATOM 653 O O . ILE A 1 92 ? -13.323 -5.977 -2.836 1.00 80.56 92 ILE A O 1
ATOM 657 N N . ALA A 1 93 ? -13.331 -8.142 -3.396 1.00 82.69 93 ALA A N 1
ATOM 658 C CA . ALA A 1 93 ? -13.728 -8.620 -2.074 1.00 82.69 93 ALA A CA 1
ATOM 659 C C . ALA A 1 93 ? -12.525 -8.659 -1.110 1.00 82.69 93 ALA A C 1
ATOM 661 O O . ALA A 1 93 ? -11.977 -9.727 -0.829 1.00 82.69 93 ALA A O 1
ATOM 662 N N . TYR A 1 94 ? -12.106 -7.500 -0.590 1.00 77.25 94 TYR A N 1
ATOM 663 C CA . TYR A 1 94 ? -10.924 -7.375 0.281 1.00 77.25 94 TYR A CA 1
ATOM 664 C C . TYR A 1 94 ? -10.977 -8.262 1.536 1.00 77.25 94 TYR A C 1
ATOM 666 O O . TYR A 1 94 ? -9.943 -8.740 1.994 1.00 77.25 94 TYR A O 1
ATOM 674 N N . SER A 1 95 ? -12.172 -8.552 2.060 1.00 75.56 95 SER A N 1
ATOM 675 C CA . SER A 1 95 ? -12.373 -9.456 3.205 1.00 75.56 95 SER A CA 1
ATOM 676 C C . SER A 1 95 ? -11.986 -10.913 2.924 1.00 75.56 95 SER A C 1
ATOM 678 O O . SER A 1 95 ? -11.808 -11.694 3.856 1.00 75.56 95 SER A O 1
ATOM 680 N N . ARG A 1 96 ? -11.849 -11.284 1.646 1.00 81.75 96 ARG A N 1
ATOM 681 C CA . ARG A 1 96 ? -11.461 -12.622 1.181 1.00 81.75 96 ARG A CA 1
ATOM 682 C C . ARG A 1 96 ? -10.027 -12.663 0.652 1.00 81.75 96 ARG A C 1
ATOM 684 O O . ARG A 1 96 ? -9.633 -13.655 0.039 1.00 81.75 96 ARG A O 1
ATOM 691 N N . LEU A 1 97 ? -9.255 -11.593 0.842 1.00 85.94 97 LEU A N 1
ATOM 692 C CA . LEU A 1 97 ? -7.879 -11.519 0.373 1.00 85.94 97 LEU A CA 1
ATOM 693 C C . LEU A 1 97 ? -7.004 -12.500 1.163 1.00 85.94 97 LEU A C 1
ATOM 695 O O . LEU A 1 97 ? -6.661 -12.239 2.309 1.00 85.94 97 LEU A O 1
ATOM 699 N N . ALA A 1 98 ? -6.636 -13.617 0.537 1.00 88.62 98 ALA A N 1
ATOM 700 C CA . ALA A 1 98 ? -5.750 -14.630 1.120 1.00 88.62 98 ALA A CA 1
ATOM 701 C C . ALA A 1 98 ? -4.382 -14.705 0.427 1.00 88.62 98 ALA A C 1
ATOM 703 O O . ALA A 1 98 ? -3.384 -15.079 1.046 1.00 88.62 98 ALA A O 1
ATOM 704 N N . LYS A 1 99 ? -4.336 -14.329 -0.855 1.00 90.38 99 LYS A N 1
ATOM 705 C CA . LYS A 1 99 ? -3.140 -14.349 -1.698 1.00 90.38 99 LYS A CA 1
ATOM 706 C C . LYS A 1 99 ? -3.008 -13.055 -2.473 1.00 90.38 99 LYS A C 1
ATOM 708 O O . LYS A 1 99 ? -4.015 -12.435 -2.811 1.00 90.38 99 LYS A O 1
ATOM 713 N N . LEU A 1 100 ? -1.779 -12.697 -2.819 1.00 89.56 100 LEU A N 1
ATOM 714 C CA . LEU A 1 100 ? -1.495 -11.543 -3.655 1.00 89.56 100 LEU A CA 1
ATOM 715 C C . LEU A 1 100 ? -0.393 -11.882 -4.655 1.00 89.56 100 LEU A C 1
ATOM 717 O O . LEU A 1 100 ? 0.614 -12.482 -4.298 1.00 89.56 100 LEU A O 1
ATOM 721 N N . LYS A 1 101 ? -0.584 -11.497 -5.915 1.00 88.56 101 LYS A N 1
ATOM 722 C CA . LYS A 1 101 ? 0.475 -11.569 -6.923 1.00 88.56 101 LYS A CA 1
ATOM 723 C C . LYS A 1 101 ? 1.465 -10.444 -6.651 1.00 88.56 101 LYS A C 1
ATOM 725 O O . LYS A 1 101 ? 1.095 -9.276 -6.751 1.00 88.56 101 LYS A O 1
ATOM 730 N N . LEU A 1 102 ? 2.691 -10.799 -6.289 1.00 88.75 102 LEU A N 1
ATOM 731 C CA . LEU A 1 102 ? 3.768 -9.851 -6.041 1.00 88.75 102 LEU A CA 1
ATOM 732 C C . LEU A 1 102 ? 4.917 -10.120 -7.007 1.00 88.75 102 LEU A C 1
ATOM 734 O O . LEU A 1 102 ? 5.194 -11.256 -7.390 1.00 88.75 102 LEU A O 1
ATOM 738 N N . THR A 1 103 ? 5.576 -9.049 -7.429 1.00 85.31 103 THR A N 1
ATOM 739 C CA . THR A 1 103 ? 6.598 -9.125 -8.469 1.00 85.31 103 THR A CA 1
ATOM 740 C C . THR A 1 103 ? 7.999 -8.894 -7.908 1.00 85.31 103 THR A C 1
ATOM 742 O O . THR A 1 103 ? 8.324 -7.793 -7.458 1.00 85.31 103 THR A O 1
ATOM 745 N N . ALA A 1 104 ? 8.864 -9.905 -7.986 1.00 84.56 104 ALA A N 1
ATOM 746 C CA . ALA A 1 104 ? 10.283 -9.735 -7.683 1.00 84.56 104 ALA A CA 1
ATOM 747 C C . ALA A 1 104 ? 10.954 -8.785 -8.692 1.00 84.56 104 ALA A C 1
ATOM 749 O O . ALA A 1 104 ? 10.666 -8.841 -9.887 1.00 84.56 104 ALA A O 1
ATOM 750 N N . THR A 1 105 ? 11.882 -7.947 -8.222 1.00 80.31 105 THR A N 1
ATOM 751 C CA . THR A 1 105 ? 12.560 -6.930 -9.048 1.00 80.31 105 THR A CA 1
ATOM 752 C C . THR A 1 105 ? 13.282 -7.558 -10.244 1.00 80.31 105 THR A C 1
ATOM 754 O O . THR A 1 105 ? 13.120 -7.098 -11.371 1.00 80.31 105 THR A O 1
ATOM 757 N N . ALA A 1 106 ? 13.984 -8.675 -10.027 1.00 79.19 106 ALA A N 1
ATOM 758 C CA . ALA A 1 106 ? 14.685 -9.404 -11.085 1.00 79.19 106 ALA A CA 1
ATOM 759 C C . ALA A 1 106 ? 13.757 -9.851 -12.233 1.00 79.19 106 ALA A C 1
ATOM 761 O O . ALA A 1 106 ? 14.144 -9.783 -13.396 1.00 79.19 106 ALA A O 1
ATOM 762 N N . LYS A 1 107 ? 12.507 -10.231 -11.926 1.00 79.25 107 LYS A N 1
ATOM 763 C CA . LYS A 1 107 ? 11.525 -10.634 -12.946 1.00 79.25 107 LYS A CA 1
ATOM 764 C C . LYS A 1 107 ? 10.958 -9.460 -13.750 1.00 79.25 107 LYS A C 1
ATOM 766 O O . LYS A 1 107 ? 10.443 -9.671 -14.841 1.00 79.25 107 LYS A O 1
ATOM 771 N N . LEU A 1 108 ? 11.021 -8.232 -13.229 1.00 78.38 108 LEU A N 1
ATOM 772 C CA . LEU A 1 108 ? 10.631 -7.040 -13.998 1.00 78.38 108 LEU A CA 1
ATOM 773 C C . LEU A 1 108 ? 11.690 -6.677 -15.024 1.00 78.38 108 LEU A C 1
ATOM 775 O O . LEU A 1 108 ? 11.345 -6.280 -16.130 1.00 78.38 108 LEU A O 1
ATOM 779 N N . LEU A 1 109 ? 12.964 -6.853 -14.668 1.00 74.06 109 LEU A N 1
ATOM 780 C CA . LEU A 1 109 ? 14.076 -6.625 -15.586 1.00 74.06 109 LEU A CA 1
ATOM 781 C C . LEU A 1 109 ? 14.033 -7.606 -16.764 1.00 74.06 109 LEU A C 1
ATOM 783 O O . LEU A 1 109 ? 14.254 -7.200 -17.900 1.00 74.06 109 LEU A O 1
ATOM 787 N N . SER A 1 110 ? 13.680 -8.872 -16.515 1.00 73.50 110 SER A N 1
ATOM 788 C CA . SER A 1 110 ? 13.566 -9.882 -17.575 1.00 73.50 110 SER A CA 1
ATOM 789 C C . SER A 1 110 ? 12.345 -9.703 -18.485 1.00 73.50 110 SER A C 1
ATOM 791 O O . SER A 1 110 ? 12.353 -10.225 -19.590 1.00 73.50 110 SER A O 1
ATOM 793 N N . ALA A 1 111 ? 11.307 -8.983 -18.045 1.00 72.81 111 ALA A N 1
ATOM 794 C CA . ALA A 1 111 ? 10.072 -8.760 -18.808 1.00 72.81 111 ALA A CA 1
ATOM 795 C C . ALA A 1 111 ? 10.136 -7.543 -19.759 1.00 72.81 111 ALA A C 1
ATOM 797 O O . ALA A 1 111 ? 9.146 -7.199 -20.407 1.00 72.81 111 ALA A O 1
ATOM 798 N N . GLY A 1 112 ? 11.275 -6.844 -19.812 1.00 73.69 112 GLY A N 1
ATOM 799 C CA . GLY A 1 112 ? 11.470 -5.690 -20.688 1.00 73.69 112 GLY A CA 1
ATOM 800 C C . GLY A 1 112 ? 11.507 -6.057 -22.176 1.00 73.69 112 GLY A C 1
ATOM 801 O O . GLY A 1 112 ? 11.684 -7.210 -22.563 1.00 73.69 112 GLY A O 1
ATOM 802 N N . LYS A 1 113 ? 11.371 -5.058 -23.051 1.00 77.19 113 LYS A N 1
ATOM 803 C CA . LYS A 1 113 ? 11.694 -5.230 -24.475 1.00 77.19 113 LYS A CA 1
ATOM 804 C C . LYS A 1 113 ? 13.204 -5.212 -24.666 1.00 77.19 113 LYS A C 1
ATOM 806 O O . LYS A 1 113 ? 13.901 -4.446 -23.999 1.00 77.19 113 LYS A O 1
ATOM 811 N N . LYS A 1 114 ? 13.701 -5.992 -25.628 1.00 81.44 114 LYS A N 1
ATOM 812 C CA . LYS A 1 114 ? 15.048 -5.763 -26.162 1.00 81.44 114 LYS A CA 1
ATOM 813 C C . LYS A 1 114 ? 15.095 -4.364 -26.782 1.00 81.44 114 LYS A C 1
ATOM 815 O O . LYS A 1 114 ? 14.149 -3.956 -27.456 1.00 81.44 114 LYS A O 1
ATOM 820 N N . LEU A 1 115 ? 16.181 -3.639 -26.550 1.00 85.75 115 LEU A N 1
ATOM 821 C CA . LEU A 1 115 ? 16.451 -2.380 -27.234 1.00 85.75 115 LEU A CA 1
ATOM 822 C C . LEU A 1 115 ? 17.410 -2.655 -28.383 1.00 85.75 115 LEU A C 1
ATOM 824 O O . LEU A 1 115 ? 18.409 -3.348 -28.196 1.00 85.75 115 LEU A O 1
ATOM 828 N N . TYR A 1 116 ? 17.106 -2.103 -29.550 1.00 86.38 116 TYR A N 1
ATOM 829 C CA . TYR A 1 116 ? 17.935 -2.239 -30.736 1.00 86.38 116 TYR A CA 1
ATOM 830 C C . TYR A 1 116 ? 18.485 -0.885 -31.154 1.00 86.38 116 TYR A C 1
ATOM 832 O O . TYR A 1 116 ? 17.824 0.145 -31.015 1.00 86.38 116 TYR A O 1
ATOM 840 N N . LEU A 1 117 ? 19.707 -0.909 -31.675 1.00 87.56 117 LEU A N 1
ATOM 841 C CA . LEU A 1 117 ? 20.329 0.204 -32.371 1.00 87.56 117 LEU A CA 1
ATOM 842 C C . LEU A 1 117 ? 20.640 -0.267 -33.789 1.00 87.56 117 LEU A C 1
ATOM 844 O O . LEU A 1 117 ? 21.361 -1.244 -33.977 1.00 87.56 117 LEU A O 1
ATOM 848 N N . THR A 1 118 ? 20.082 0.419 -34.776 1.00 88.12 118 THR A N 1
ATOM 849 C CA . THR A 1 118 ? 20.266 0.111 -36.192 1.00 88.12 118 THR A CA 1
ATOM 850 C C . THR A 1 118 ? 21.267 1.089 -36.775 1.00 88.12 118 THR A C 1
ATOM 852 O O . THR A 1 118 ? 21.005 2.288 -36.832 1.00 88.12 118 THR A O 1
ATOM 855 N N . ILE A 1 119 ? 22.413 0.582 -37.224 1.00 85.06 119 ILE A N 1
ATOM 856 C CA . ILE A 1 119 ? 23.427 1.381 -37.915 1.00 85.06 119 ILE A CA 1
ATOM 857 C C . ILE A 1 119 ? 23.168 1.259 -39.421 1.00 85.06 119 ILE A C 1
ATOM 859 O O . ILE A 1 119 ? 23.310 0.182 -39.995 1.00 85.06 119 ILE A O 1
ATOM 863 N N . GLY A 1 120 ? 22.736 2.356 -40.048 1.00 82.00 120 GLY A N 1
ATOM 864 C CA . GLY A 1 120 ? 22.441 2.429 -41.483 1.00 82.00 120 GLY A CA 1
ATOM 865 C C . GLY A 1 120 ? 23.545 3.116 -42.294 1.00 82.00 120 GLY A C 1
ATOM 866 O O . GLY A 1 120 ? 24.447 3.741 -41.741 1.00 82.00 120 GLY A O 1
ATOM 867 N N . GLY A 1 121 ? 23.457 3.041 -43.626 1.00 81.38 121 GLY A N 1
ATOM 868 C CA . GLY A 1 121 ? 24.444 3.667 -44.524 1.00 81.38 121 GLY A CA 1
ATOM 869 C C . GLY A 1 121 ? 25.762 2.891 -44.651 1.00 81.38 121 GLY A C 1
ATOM 870 O O . GLY A 1 121 ? 26.779 3.461 -45.033 1.00 81.38 121 GLY A O 1
ATOM 871 N N . LEU A 1 122 ? 25.749 1.600 -44.311 1.00 86.75 122 LEU A N 1
ATOM 872 C CA . LEU A 1 122 ? 26.863 0.679 -44.532 1.00 86.75 122 LEU A CA 1
ATOM 873 C C . LEU A 1 122 ? 26.883 0.215 -45.995 1.00 86.75 122 LEU A C 1
ATOM 875 O O . LEU A 1 122 ? 25.838 0.124 -46.639 1.00 86.75 122 LEU A O 1
ATOM 879 N N . THR A 1 123 ? 28.068 -0.097 -46.512 1.00 86.44 123 THR A N 1
ATOM 880 C CA . THR A 1 123 ? 28.268 -0.475 -47.920 1.00 86.44 123 THR A CA 1
ATOM 881 C C . THR A 1 123 ? 27.782 -1.891 -48.198 1.00 86.44 123 THR A C 1
ATOM 883 O O . THR A 1 123 ? 27.210 -2.162 -49.252 1.00 86.44 123 THR A O 1
ATOM 886 N N . SER A 1 124 ? 28.001 -2.809 -47.258 1.00 87.94 124 SER A N 1
ATOM 887 C CA . SER A 1 124 ? 27.479 -4.173 -47.330 1.00 87.94 124 SER A CA 1
ATOM 888 C C . SER A 1 124 ? 27.357 -4.779 -45.936 1.00 87.94 124 SER A C 1
ATOM 890 O O . SER A 1 124 ? 28.097 -4.382 -45.040 1.00 87.94 124 SER A O 1
ATOM 892 N N . CYS A 1 125 ? 26.439 -5.732 -45.771 1.00 90.25 125 CYS A N 1
ATOM 893 C CA . CYS A 1 125 ? 26.308 -6.596 -44.597 1.00 90.25 125 CYS A CA 1
ATOM 894 C C . CYS A 1 125 ? 25.812 -7.976 -45.041 1.00 90.25 125 CYS A C 1
ATOM 896 O O . CYS A 1 125 ? 25.004 -8.071 -45.972 1.00 90.25 125 CYS A O 1
ATOM 898 N N . THR A 1 126 ? 26.221 -9.042 -44.350 1.00 91.69 126 THR A N 1
ATOM 899 C CA . THR A 1 126 ? 25.584 -10.356 -44.538 1.00 91.69 126 THR A CA 1
ATOM 900 C C . THR A 1 126 ? 24.190 -10.340 -43.915 1.00 91.69 126 THR A C 1
ATOM 902 O O . THR A 1 126 ? 23.999 -9.902 -42.781 1.00 91.69 126 THR A O 1
ATOM 905 N N . ARG A 1 127 ? 23.179 -10.806 -44.655 1.00 88.00 127 ARG A N 1
ATOM 906 C CA . ARG A 1 127 ? 21.801 -10.827 -44.155 1.00 88.00 127 ARG A CA 1
ATOM 907 C C . ARG A 1 127 ? 21.608 -11.967 -43.154 1.00 88.00 127 ARG A C 1
ATOM 909 O O . ARG A 1 127 ? 21.621 -13.133 -43.538 1.00 88.00 127 ARG A O 1
ATOM 916 N N . HIS A 1 128 ? 21.280 -11.618 -41.913 1.00 84.94 128 HIS A N 1
ATOM 917 C CA . HIS A 1 128 ? 20.798 -12.551 -40.895 1.00 84.94 128 HIS A CA 1
ATOM 918 C C . HIS A 1 128 ? 19.324 -12.258 -40.596 1.00 84.94 128 HIS A C 1
ATOM 920 O O . HIS A 1 128 ? 18.991 -11.208 -40.059 1.00 84.94 128 HIS A O 1
ATOM 926 N N . ALA A 1 129 ? 18.420 -13.162 -40.985 1.00 79.00 129 ALA A N 1
ATOM 927 C CA . ALA A 1 129 ? 16.980 -12.968 -40.777 1.00 79.00 129 ALA A CA 1
ATOM 928 C C . ALA A 1 129 ? 16.526 -13.248 -39.331 1.00 79.00 129 ALA A C 1
ATOM 930 O O . ALA A 1 129 ? 15.449 -12.810 -38.938 1.00 79.00 129 ALA A O 1
ATOM 931 N N . ALA A 1 130 ? 17.326 -13.984 -38.555 1.00 81.69 130 ALA A N 1
ATOM 932 C CA . ALA A 1 130 ? 17.047 -14.312 -37.162 1.00 81.69 130 ALA A CA 1
ATOM 933 C C . ALA A 1 130 ? 17.868 -13.430 -36.208 1.00 81.69 130 ALA A C 1
ATOM 935 O O . ALA A 1 130 ? 19.057 -13.203 -36.427 1.00 81.69 130 ALA A O 1
ATOM 936 N N . GLU A 1 131 ? 17.249 -12.990 -35.110 1.00 81.94 131 GLU A N 1
ATOM 937 C CA . GLU A 1 131 ? 17.864 -12.161 -34.059 1.00 81.94 131 GLU A CA 1
ATOM 938 C C . GLU A 1 131 ? 18.672 -13.007 -33.050 1.00 81.94 131 GLU A C 1
ATOM 940 O O . GLU A 1 131 ? 18.450 -12.940 -31.837 1.00 81.94 131 GLU A O 1
ATOM 945 N N . ASN A 1 132 ? 19.562 -13.871 -33.548 1.00 85.06 132 ASN A N 1
ATOM 946 C CA . ASN A 1 132 ? 20.291 -14.861 -32.741 1.00 85.06 132 ASN A CA 1
ATOM 947 C C . ASN A 1 132 ? 21.821 -14.802 -32.878 1.00 85.06 132 ASN A C 1
ATOM 949 O O . ASN A 1 132 ? 22.504 -15.673 -32.345 1.00 85.06 132 ASN A O 1
ATOM 953 N N . GLN A 1 133 ? 22.350 -13.812 -33.596 1.00 89.44 133 GLN A N 1
ATOM 954 C CA . GLN A 1 133 ? 23.790 -13.610 -33.736 1.00 89.44 133 GLN A CA 1
ATOM 955 C C . GLN A 1 133 ? 24.337 -12.793 -32.566 1.00 89.44 133 GLN A C 1
ATOM 957 O O . GLN A 1 133 ? 23.653 -11.916 -32.032 1.00 89.44 133 GLN A O 1
ATOM 962 N N . ASP A 1 134 ? 25.584 -13.058 -32.185 1.00 91.56 134 ASP A N 1
ATOM 963 C CA . ASP A 1 134 ? 26.303 -12.170 -31.282 1.00 91.56 134 ASP A CA 1
ATOM 964 C C . ASP A 1 134 ? 26.717 -10.867 -31.999 1.00 91.56 134 ASP A C 1
ATOM 966 O O . ASP A 1 134 ? 26.708 -10.751 -33.233 1.00 91.56 134 ASP A O 1
ATOM 970 N N . MET A 1 135 ? 27.067 -9.855 -31.204 1.00 87.75 135 MET A N 1
ATOM 971 C CA . MET A 1 135 ? 27.410 -8.529 -31.714 1.00 87.75 135 MET A CA 1
ATOM 972 C C . MET A 1 135 ? 28.672 -8.540 -32.587 1.00 87.75 135 MET A C 1
ATOM 974 O O . MET A 1 135 ? 28.710 -7.833 -33.591 1.00 87.75 135 MET A O 1
ATOM 978 N N . ALA A 1 136 ? 29.688 -9.332 -32.236 1.00 89.81 136 ALA A N 1
ATOM 979 C CA . ALA A 1 136 ? 30.955 -9.360 -32.963 1.00 89.81 136 ALA A CA 1
ATOM 980 C C . ALA A 1 136 ? 30.769 -9.962 -34.360 1.00 89.81 136 ALA A C 1
ATOM 982 O O . ALA A 1 136 ? 31.194 -9.361 -35.344 1.00 89.81 136 ALA A O 1
ATOM 983 N N . THR A 1 137 ? 30.055 -11.085 -34.452 1.00 91.56 137 THR A N 1
ATOM 984 C CA . THR A 1 137 ? 29.686 -11.734 -35.715 1.00 91.56 137 THR A CA 1
ATOM 985 C C . THR A 1 137 ? 28.867 -10.793 -36.599 1.00 91.56 137 THR A C 1
ATOM 987 O O . THR A 1 137 ? 29.153 -10.643 -37.787 1.00 91.56 137 THR A O 1
ATOM 990 N N . THR A 1 138 ? 27.888 -10.094 -36.013 1.00 89.81 138 THR A N 1
ATOM 991 C CA . THR A 1 138 ? 27.040 -9.143 -36.748 1.00 89.81 138 THR A CA 1
ATOM 992 C C . THR A 1 138 ? 27.859 -7.985 -37.324 1.00 89.81 138 THR A C 1
ATOM 994 O O . THR A 1 138 ? 27.754 -7.698 -38.516 1.00 89.81 138 THR A O 1
ATOM 997 N N . LEU A 1 139 ? 28.711 -7.349 -36.511 1.00 88.25 139 LEU A N 1
ATOM 998 C CA . LEU A 1 139 ? 29.536 -6.213 -36.935 1.00 88.25 139 LEU A CA 1
ATOM 999 C C . LEU A 1 139 ? 30.615 -6.617 -37.947 1.00 88.25 139 LEU A C 1
ATOM 1001 O O . LEU A 1 139 ? 30.804 -5.916 -38.938 1.00 88.25 139 LEU A O 1
ATOM 1005 N N . ALA A 1 140 ? 31.281 -7.757 -37.742 1.00 90.25 140 ALA A N 1
ATOM 1006 C CA . ALA A 1 140 ? 32.312 -8.264 -38.650 1.00 90.25 140 ALA A CA 1
ATOM 1007 C C . ALA A 1 140 ? 31.762 -8.613 -40.043 1.00 90.25 140 ALA A C 1
ATOM 1009 O O . ALA A 1 140 ? 32.509 -8.631 -41.018 1.00 90.25 140 ALA A O 1
ATOM 1010 N N . SER A 1 141 ? 30.456 -8.874 -40.146 1.00 91.19 141 SER A N 1
ATOM 1011 C CA . SER A 1 141 ? 29.791 -9.164 -41.418 1.00 91.19 141 SER A CA 1
ATOM 1012 C C . SER A 1 141 ? 29.540 -7.929 -42.290 1.00 91.19 141 SER A C 1
ATOM 1014 O O . SER A 1 141 ? 29.089 -8.082 -43.429 1.00 91.19 141 SER A O 1
ATOM 1016 N N . CYS A 1 142 ? 29.787 -6.728 -41.757 1.00 89.94 142 CYS A N 1
ATOM 1017 C CA . CYS A 1 142 ? 29.483 -5.457 -42.395 1.00 89.94 142 CYS A CA 1
ATOM 1018 C C . CYS A 1 142 ? 30.744 -4.680 -42.798 1.00 89.94 142 CYS A C 1
ATOM 1020 O O . CYS A 1 142 ? 31.766 -4.721 -42.120 1.00 89.94 142 CYS A O 1
ATOM 1022 N N . SER A 1 143 ? 30.652 -3.903 -43.880 1.00 88.06 143 SER A N 1
ATOM 1023 C CA . SER A 1 143 ? 31.702 -2.983 -44.332 1.00 88.06 143 SER A CA 1
ATOM 1024 C C . SER A 1 143 ? 31.190 -1.547 -44.439 1.00 88.06 143 SER A C 1
ATOM 1026 O O . SER A 1 143 ? 30.053 -1.300 -44.847 1.00 88.06 143 SER A O 1
ATOM 1028 N N . GLN A 1 144 ? 32.044 -0.585 -44.082 1.00 79.94 144 GLN A N 1
ATOM 1029 C CA . GLN A 1 144 ? 31.734 0.842 -44.135 1.00 79.94 144 GLN A CA 1
ATOM 1030 C C . GLN A 1 144 ? 32.675 1.555 -45.111 1.00 79.94 144 GLN A C 1
ATOM 1032 O O . GLN A 1 144 ? 33.863 1.706 -44.848 1.00 79.94 144 GLN A O 1
ATOM 1037 N N . THR A 1 145 ? 32.135 2.019 -46.234 1.00 66.19 145 THR A N 1
ATOM 1038 C CA . THR A 1 145 ? 32.795 2.911 -47.198 1.00 66.19 145 THR A CA 1
ATOM 1039 C C . THR A 1 145 ? 31.752 3.885 -47.762 1.00 66.19 145 THR A C 1
ATOM 1041 O O . THR A 1 145 ? 31.156 3.644 -48.805 1.00 66.19 145 THR A O 1
ATOM 1044 N N . GLY A 1 146 ? 31.482 4.984 -47.050 1.00 61.62 146 GLY A N 1
ATOM 1045 C CA . GLY A 1 146 ? 30.493 5.988 -47.464 1.00 61.62 146 GLY A CA 1
ATOM 1046 C C . GLY A 1 146 ? 29.998 6.877 -46.319 1.00 61.62 146 GLY A C 1
ATOM 1047 O O . GLY A 1 146 ? 30.403 6.701 -45.169 1.00 61.62 146 GLY A O 1
ATOM 1048 N N . SER A 1 147 ? 29.132 7.845 -46.640 1.00 62.59 147 SER A N 1
ATOM 1049 C CA . SER A 1 147 ? 28.474 8.725 -45.663 1.00 62.59 147 SER A CA 1
ATOM 1050 C C . SER A 1 147 ? 27.576 7.911 -44.726 1.00 62.59 147 SER A C 1
ATOM 1052 O O . SER A 1 147 ? 26.672 7.216 -45.189 1.00 62.59 147 SER A O 1
ATOM 1054 N N . SER A 1 148 ? 27.811 7.993 -43.414 1.00 65.94 148 SER A N 1
ATOM 1055 C CA . SER A 1 148 ? 26.974 7.297 -42.434 1.00 65.94 148 SER A CA 1
ATOM 1056 C C . SER A 1 148 ? 25.608 7.969 -42.293 1.00 65.94 148 SER A C 1
ATOM 1058 O O . SER A 1 148 ? 25.459 9.181 -42.467 1.00 65.94 148 SER A O 1
ATOM 1060 N N . ARG A 1 149 ? 24.597 7.168 -41.947 1.00 77.38 149 ARG A N 1
ATOM 1061 C CA . ARG A 1 149 ? 23.330 7.672 -41.413 1.00 77.38 149 ARG A CA 1
ATOM 1062 C C . ARG A 1 149 ? 23.407 7.637 -39.889 1.00 77.38 149 ARG A C 1
ATOM 1064 O O . ARG A 1 149 ? 23.988 6.709 -39.330 1.00 77.38 149 ARG A O 1
ATOM 1071 N N . THR A 1 150 ? 22.784 8.613 -39.235 1.00 78.94 150 THR A N 1
ATOM 1072 C CA . THR A 1 150 ? 22.538 8.592 -37.787 1.00 78.94 150 THR A CA 1
ATOM 1073 C C . THR A 1 150 ? 21.913 7.248 -37.394 1.00 78.94 150 THR A C 1
ATOM 1075 O O . THR A 1 150 ? 20.906 6.865 -38.001 1.00 78.94 150 THR A O 1
ATOM 1078 N N . PRO A 1 151 ? 22.485 6.513 -36.425 1.00 84.25 151 PRO A N 1
ATOM 1079 C CA . PRO A 1 151 ? 21.900 5.279 -35.935 1.00 84.25 151 PRO A CA 1
ATOM 1080 C C . PRO A 1 151 ? 20.478 5.488 -35.412 1.00 84.25 151 PRO A C 1
ATOM 1082 O O . PRO A 1 151 ? 20.185 6.448 -34.696 1.00 84.25 151 PRO A O 1
ATOM 1085 N N . GLU A 1 152 ? 19.594 4.553 -35.738 1.00 86.44 152 GLU A N 1
ATOM 1086 C CA . GLU A 1 152 ? 18.189 4.599 -35.346 1.00 86.44 152 GLU A CA 1
ATOM 1087 C C . GLU A 1 152 ? 17.928 3.583 -34.247 1.00 86.44 152 GLU A C 1
ATOM 1089 O O . GLU A 1 152 ? 18.182 2.387 -34.406 1.00 86.44 152 GLU A O 1
ATOM 1094 N N . GLY A 1 153 ? 17.419 4.047 -33.111 1.00 87.00 153 GLY A N 1
ATOM 1095 C CA . GLY A 1 153 ? 16.946 3.133 -32.088 1.00 87.00 153 GLY A CA 1
ATOM 1096 C C . GLY A 1 153 ? 15.575 2.579 -32.424 1.00 87.00 153 GLY A C 1
ATOM 1097 O O . GLY A 1 153 ? 14.722 3.265 -32.982 1.00 87.00 153 GLY A O 1
ATOM 1098 N N . SER A 1 154 ? 15.358 1.335 -32.035 1.00 85.06 154 SER A N 1
ATOM 1099 C CA . SER A 1 154 ? 14.054 0.693 -32.086 1.00 85.06 154 SER A CA 1
ATOM 1100 C C . SER A 1 154 ? 13.900 -0.259 -30.905 1.00 85.06 154 SER A C 1
ATOM 1102 O O . SER A 1 154 ? 14.792 -0.409 -30.062 1.00 85.06 154 SER A O 1
ATOM 1104 N N . GLN A 1 155 ? 12.731 -0.881 -30.809 1.00 82.38 155 GLN A N 1
ATOM 1105 C CA . GLN A 1 155 ? 12.445 -1.874 -29.788 1.00 82.38 155 GLN A CA 1
ATOM 1106 C C . GLN A 1 155 ? 12.137 -3.215 -30.433 1.00 82.38 155 GLN A C 1
ATOM 1108 O O . GLN A 1 155 ? 11.419 -3.283 -31.429 1.00 82.38 155 GLN A O 1
ATOM 1113 N N . GLY A 1 156 ? 12.628 -4.277 -29.810 1.00 74.38 156 GLY A N 1
ATOM 1114 C CA . GLY A 1 156 ? 12.230 -5.633 -30.132 1.00 74.38 156 GLY A CA 1
ATOM 1115 C C . GLY A 1 156 ? 10.875 -6.013 -29.548 1.00 74.38 156 GLY A C 1
ATOM 1116 O O . GLY A 1 156 ? 10.177 -5.230 -28.892 1.00 74.38 156 GLY A O 1
ATOM 1117 N N . ILE A 1 157 ? 10.527 -7.276 -29.762 1.00 66.12 157 ILE A N 1
ATOM 1118 C CA . ILE A 1 157 ? 9.387 -7.923 -29.113 1.00 66.12 157 ILE A CA 1
ATOM 1119 C C . ILE A 1 157 ? 9.657 -7.978 -27.596 1.00 66.12 157 ILE A C 1
ATOM 1121 O O . ILE A 1 157 ? 10.811 -8.002 -27.155 1.00 66.12 157 ILE A O 1
ATOM 1125 N N . ALA A 1 158 ? 8.595 -7.949 -26.787 1.00 65.44 158 ALA A N 1
ATOM 1126 C CA . ALA A 1 158 ? 8.712 -8.161 -25.346 1.00 65.44 158 ALA A CA 1
ATOM 1127 C C . ALA A 1 158 ? 9.443 -9.486 -25.071 1.00 65.44 158 ALA A C 1
ATOM 1129 O O . ALA A 1 158 ? 9.105 -10.508 -25.673 1.00 65.44 158 ALA A O 1
ATOM 1130 N N . LEU A 1 159 ? 10.440 -9.468 -24.178 1.00 59.16 159 LEU A N 1
ATOM 1131 C CA . LEU A 1 159 ? 10.961 -10.710 -23.609 1.00 59.16 159 LEU A CA 1
ATOM 1132 C C . LEU A 1 159 ? 9.831 -11.402 -22.836 1.00 59.16 159 LEU A C 1
ATOM 1134 O O . LEU A 1 159 ? 8.905 -10.731 -22.388 1.00 59.16 159 LEU A O 1
ATOM 1138 N N . GLU A 1 160 ? 9.914 -12.735 -22.776 1.00 59.28 160 GLU A N 1
ATOM 1139 C CA . GLU A 1 160 ? 8.996 -13.707 -22.159 1.00 59.28 160 GLU A CA 1
ATOM 1140 C C . GLU A 1 160 ? 7.767 -13.148 -21.425 1.00 59.28 160 GLU A C 1
ATOM 1142 O O . GLU A 1 160 ? 7.866 -12.317 -20.523 1.00 59.28 160 GLU A O 1
ATOM 1147 N N . SER A 1 161 ? 6.590 -13.709 -21.723 1.00 59.41 161 SER A N 1
ATOM 1148 C CA . SER A 1 161 ? 5.354 -13.397 -21.002 1.00 59.41 161 SER A CA 1
ATOM 1149 C C . SER A 1 161 ? 5.578 -13.418 -19.485 1.00 59.41 161 SER A C 1
ATOM 1151 O O . SER A 1 161 ? 5.852 -14.470 -18.900 1.00 59.41 161 SER A O 1
ATOM 1153 N N . TYR A 1 162 ? 5.438 -12.258 -18.843 1.00 63.66 162 TYR A N 1
ATOM 1154 C CA . TYR A 1 162 ? 5.550 -12.151 -17.396 1.00 63.66 162 TYR A CA 1
ATOM 1155 C C . TYR A 1 162 ? 4.400 -12.917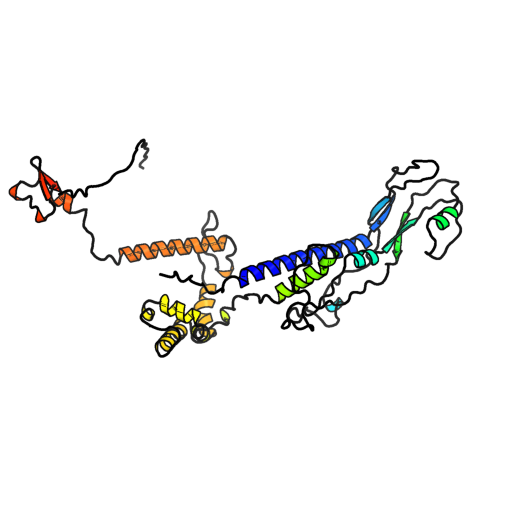 -16.736 1.00 63.66 162 TYR A C 1
ATOM 1157 O O . TYR A 1 162 ? 3.243 -12.491 -16.769 1.00 63.66 162 TYR A O 1
ATOM 1165 N N . THR A 1 163 ? 4.719 -14.048 -16.108 1.00 65.31 163 THR A N 1
ATOM 1166 C CA . THR A 1 163 ? 3.770 -14.791 -15.278 1.00 65.31 163 THR A CA 1
ATOM 1167 C C . THR A 1 163 ? 4.176 -14.695 -13.812 1.00 65.31 163 THR A C 1
ATOM 1169 O O . THR A 1 163 ? 5.332 -14.889 -13.425 1.00 65.31 163 THR A O 1
ATOM 1172 N N . THR A 1 164 ? 3.200 -14.366 -12.969 1.00 70.12 164 THR A N 1
ATOM 1173 C CA . THR A 1 164 ? 3.364 -14.347 -11.516 1.00 70.12 164 THR A CA 1
ATOM 1174 C C . THR A 1 164 ? 2.322 -15.219 -10.851 1.00 70.12 164 THR A C 1
ATOM 1176 O O . THR A 1 164 ? 1.148 -15.252 -11.244 1.00 70.12 164 THR A O 1
ATOM 1179 N N . THR A 1 165 ? 2.780 -15.951 -9.846 1.00 79.19 165 THR A N 1
ATOM 1180 C CA . THR A 1 165 ? 1.964 -16.795 -8.989 1.00 79.19 165 THR A CA 1
ATOM 1181 C C . THR A 1 165 ? 1.405 -15.963 -7.844 1.00 79.19 165 THR A C 1
ATOM 1183 O O . THR A 1 165 ? 2.022 -15.009 -7.380 1.00 79.19 165 THR A O 1
ATOM 1186 N N . ALA A 1 166 ? 0.203 -16.304 -7.392 1.00 88.56 166 ALA A N 1
ATOM 1187 C CA . ALA A 1 166 ? -0.367 -15.652 -6.224 1.00 88.56 166 ALA A CA 1
ATOM 1188 C C . ALA A 1 166 ? 0.339 -16.170 -4.961 1.00 88.56 166 ALA A C 1
ATOM 1190 O O . ALA A 1 166 ? 0.216 -17.350 -4.631 1.00 88.56 166 ALA A O 1
ATOM 1191 N N . ASP A 1 167 ? 1.052 -15.292 -4.259 1.00 89.94 167 ASP A N 1
ATOM 1192 C CA . ASP A 1 167 ? 1.755 -15.629 -3.027 1.00 89.94 167 ASP A CA 1
ATOM 1193 C C . ASP A 1 167 ? 0.790 -15.628 -1.835 1.00 89.94 167 ASP A C 1
ATOM 1195 O O . ASP A 1 167 ? 0.007 -14.684 -1.681 1.00 89.94 167 ASP A O 1
ATOM 1199 N N . PRO A 1 168 ? 0.842 -16.639 -0.951 1.00 93.12 168 PRO A N 1
ATOM 1200 C CA . PRO A 1 168 ? -0.022 -16.689 0.219 1.00 93.12 168 PRO A CA 1
ATOM 1201 C C . PRO A 1 168 ? 0.363 -15.621 1.246 1.00 93.12 168 PRO A C 1
ATOM 1203 O O . PRO A 1 168 ? 1.536 -15.431 1.570 1.00 93.12 168 PRO A O 1
ATOM 1206 N N . LEU A 1 169 ? -0.625 -14.922 1.796 1.00 93.56 169 LEU A N 1
ATOM 1207 C CA . LEU A 1 169 ? -0.423 -13.984 2.906 1.00 93.56 169 LEU A CA 1
ATOM 1208 C C . LEU A 1 169 ? -0.529 -14.704 4.256 1.00 93.56 169 LEU A C 1
ATOM 1210 O O . LEU A 1 169 ? 0.212 -14.385 5.188 1.00 93.56 169 LEU A O 1
ATOM 1214 N N . PHE A 1 170 ? -1.395 -15.718 4.328 1.00 93.31 170 PHE A N 1
ATOM 1215 C CA . PHE A 1 170 ? -1.716 -16.464 5.543 1.00 93.31 170 PHE A CA 1
ATOM 1216 C C . PHE A 1 170 ? -1.456 -17.964 5.397 1.00 93.31 170 PHE A C 1
ATOM 1218 O O . PHE A 1 170 ? -1.513 -18.505 4.291 1.00 93.31 170 PHE A O 1
ATOM 1225 N N . ASN A 1 171 ? -1.173 -18.645 6.509 1.00 92.25 171 ASN A N 1
ATOM 1226 C CA . ASN A 1 171 ? -0.930 -20.088 6.492 1.00 92.25 171 ASN A CA 1
ATOM 1227 C C . ASN A 1 171 ? -2.181 -20.842 6.026 1.00 92.25 171 ASN A C 1
ATOM 1229 O O . ASN A 1 171 ? -3.265 -20.675 6.581 1.00 92.25 171 ASN A O 1
ATOM 1233 N N . GLY A 1 172 ? -2.031 -21.686 5.003 1.00 90.62 172 GLY A N 1
ATOM 1234 C CA . GLY A 1 172 ? -3.155 -22.422 4.419 1.00 90.62 172 GLY A CA 1
ATOM 1235 C C . GLY A 1 172 ? -4.265 -21.521 3.870 1.00 90.62 172 GLY A C 1
ATOM 1236 O O . GLY A 1 172 ? -5.422 -21.927 3.898 1.00 90.62 172 GLY A O 1
ATOM 1237 N N . ASP A 1 173 ? -3.922 -20.305 3.428 1.00 89.75 173 ASP A N 1
ATOM 1238 C CA . ASP A 1 173 ? -4.839 -19.332 2.819 1.00 89.75 173 ASP A CA 1
ATOM 1239 C C . ASP A 1 173 ? -5.987 -18.864 3.731 1.00 89.75 173 ASP A C 1
ATOM 1241 O O . ASP A 1 173 ? -6.986 -18.319 3.262 1.00 89.75 173 ASP A O 1
ATOM 1245 N N . ASP A 1 174 ? -5.840 -19.048 5.044 1.00 86.31 174 ASP A N 1
ATOM 1246 C CA . ASP A 1 174 ? -6.849 -18.702 6.042 1.00 86.31 174 ASP A CA 1
ATOM 1247 C C . ASP A 1 174 ? -6.366 -17.524 6.904 1.00 86.31 174 ASP A C 1
ATOM 1249 O O . ASP A 1 174 ? -5.427 -17.697 7.690 1.00 86.31 174 ASP A O 1
ATOM 1253 N N . PRO A 1 175 ? -7.023 -16.346 6.842 1.00 83.19 175 PRO A N 1
ATOM 1254 C CA . PRO A 1 175 ? -6.705 -15.189 7.684 1.00 83.19 175 PRO A CA 1
ATOM 1255 C C . PRO A 1 175 ? -6.657 -15.480 9.192 1.00 83.19 175 PRO A C 1
ATOM 1257 O O . PRO A 1 175 ? -6.064 -14.727 9.959 1.00 83.19 175 PRO A O 1
ATOM 1260 N N . ARG A 1 176 ? -7.257 -16.585 9.649 1.00 82.69 176 ARG A N 1
ATOM 1261 C CA . ARG A 1 176 ? -7.254 -17.008 11.056 1.00 82.69 176 ARG A CA 1
ATOM 1262 C C . ARG A 1 176 ? -5.999 -17.784 11.460 1.00 82.69 176 ARG A C 1
ATOM 1264 O O . ARG A 1 176 ? -5.750 -17.923 12.654 1.00 82.69 176 ARG A O 1
ATOM 1271 N N . LYS A 1 177 ? -5.206 -18.278 10.504 1.00 87.94 177 LYS A N 1
ATOM 1272 C CA . LYS A 1 177 ? -4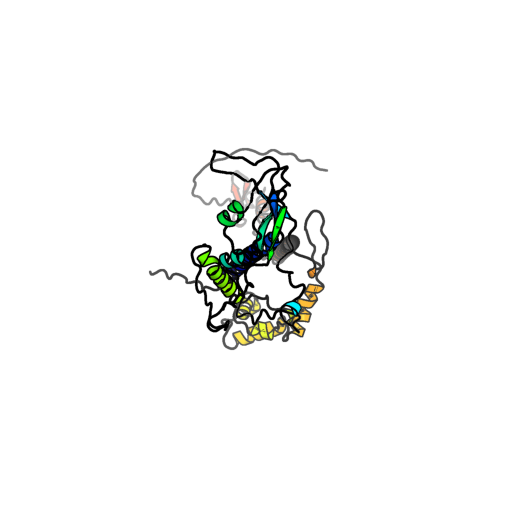.036 -19.146 10.743 1.00 87.94 177 LYS A CA 1
ATOM 1273 C C . LYS A 1 177 ? -2.697 -18.394 10.781 1.00 87.94 177 LYS A C 1
ATOM 1275 O O . LYS A 1 177 ? -1.631 -19.004 10.705 1.00 87.94 177 LYS A O 1
ATOM 1280 N N . GLY A 1 178 ? -2.735 -17.070 10.944 1.00 88.25 178 GLY A N 1
ATOM 1281 C CA . GLY A 1 178 ? -1.538 -16.231 11.049 1.00 88.25 178 GLY A CA 1
ATOM 1282 C C . GLY A 1 178 ? -0.791 -16.057 9.722 1.00 88.25 178 GLY A C 1
ATOM 1283 O O . GLY A 1 178 ? -1.189 -16.594 8.690 1.00 88.25 178 GLY A O 1
ATOM 1284 N N . CYS A 1 179 ? 0.278 -15.261 9.745 1.00 92.62 179 CYS A N 1
ATOM 1285 C CA . CYS A 1 179 ? 1.040 -14.882 8.553 1.00 92.62 179 CYS A CA 1
ATOM 1286 C C . CYS A 1 179 ? 1.996 -15.983 8.093 1.00 92.62 179 CYS A C 1
ATOM 1288 O O . CYS A 1 179 ? 2.636 -16.614 8.931 1.00 92.62 179 CYS A O 1
ATOM 1290 N N . VAL A 1 180 ? 2.153 -16.149 6.772 1.00 94.31 180 VAL A N 1
ATOM 1291 C CA . VAL A 1 180 ? 3.224 -17.004 6.217 1.00 94.31 180 VAL A CA 1
ATOM 1292 C C . VAL A 1 180 ? 4.594 -16.375 6.464 1.00 94.31 180 VAL A C 1
ATOM 1294 O O . VAL A 1 180 ? 5.519 -17.050 6.892 1.00 94.31 180 VAL A O 1
ATOM 1297 N N . ALA A 1 181 ? 4.718 -15.067 6.218 1.00 93.88 181 ALA A N 1
ATOM 1298 C CA . ALA A 1 181 ? 5.889 -14.290 6.610 1.00 93.88 181 ALA A CA 1
ATOM 1299 C C . ALA A 1 181 ? 5.696 -13.818 8.060 1.00 93.88 181 ALA A C 1
ATOM 1301 O O . ALA A 1 181 ? 5.008 -12.825 8.322 1.00 93.88 181 ALA A O 1
ATOM 1302 N N . SER A 1 182 ? 6.224 -14.585 9.011 1.00 90.31 182 SER A N 1
ATOM 1303 C CA . SER A 1 182 ? 5.992 -14.400 10.450 1.00 90.31 182 SER A CA 1
ATOM 1304 C C . SER A 1 182 ? 6.669 -13.168 11.042 1.00 90.31 182 SER A C 1
ATOM 1306 O O . SER A 1 182 ? 6.167 -12.600 12.010 1.00 90.31 182 SER A O 1
ATOM 1308 N N . ASP A 1 183 ? 7.769 -12.734 10.442 1.00 91.94 183 ASP A N 1
ATOM 1309 C CA . ASP A 1 183 ? 8.708 -11.757 10.983 1.00 91.94 183 ASP A CA 1
ATOM 1310 C C . ASP A 1 183 ? 9.193 -10.774 9.907 1.00 91.94 183 ASP A C 1
ATOM 1312 O O . ASP A 1 183 ? 9.027 -10.991 8.705 1.00 91.94 183 ASP A O 1
ATOM 1316 N N . LEU A 1 184 ? 9.766 -9.656 10.353 1.00 91.62 184 LEU A N 1
ATOM 1317 C CA . LEU A 1 184 ? 10.515 -8.755 9.483 1.00 91.62 184 LEU A CA 1
ATOM 1318 C C . LEU A 1 184 ? 11.960 -9.231 9.413 1.00 91.62 184 LEU A C 1
ATOM 1320 O O . LEU A 1 184 ? 12.591 -9.451 10.445 1.00 91.62 184 LEU A O 1
ATOM 1324 N N . LYS A 1 185 ? 12.481 -9.311 8.195 1.00 92.81 185 LYS A N 1
ATOM 1325 C CA . LYS A 1 185 ? 13.899 -9.525 7.925 1.00 92.81 185 LYS A CA 1
ATOM 1326 C C . LYS A 1 185 ? 14.589 -8.192 7.663 1.00 92.81 185 LYS A C 1
ATOM 1328 O O . LYS A 1 185 ? 13.925 -7.172 7.461 1.00 92.81 185 LYS A O 1
ATOM 1333 N N . GLU A 1 186 ? 15.915 -8.218 7.637 1.00 92.50 186 GLU A N 1
ATOM 1334 C CA . GLU A 1 186 ? 16.727 -7.081 7.204 1.00 92.50 186 GLU A CA 1
ATOM 1335 C C . GLU A 1 186 ? 16.264 -6.559 5.834 1.00 92.50 186 GLU A C 1
ATOM 1337 O O . GLU A 1 186 ? 15.832 -7.337 4.975 1.00 92.50 186 GLU A O 1
ATOM 1342 N N . ASP A 1 187 ? 16.290 -5.236 5.662 1.00 86.81 187 ASP A N 1
ATOM 1343 C CA . ASP A 1 187 ? 15.812 -4.584 4.444 1.00 86.81 187 ASP A CA 1
ATOM 1344 C C . ASP A 1 187 ? 16.821 -4.809 3.311 1.00 86.81 187 ASP A C 1
ATOM 1346 O O . ASP A 1 187 ? 17.879 -4.189 3.261 1.00 86.81 187 ASP A O 1
ATOM 1350 N N . SER A 1 188 ? 16.495 -5.742 2.418 1.00 87.81 188 SER A N 1
ATOM 1351 C CA . SER A 1 188 ? 17.282 -6.093 1.236 1.00 87.81 188 SER A CA 1
ATOM 1352 C C . SER A 1 188 ? 16.356 -6.449 0.071 1.00 87.81 188 SER A C 1
ATOM 1354 O O . SER A 1 188 ? 15.187 -6.791 0.277 1.00 87.81 188 SER A O 1
ATOM 1356 N N . GLU A 1 189 ? 16.868 -6.416 -1.163 1.00 84.50 189 GLU A N 1
ATOM 1357 C CA . GLU A 1 189 ? 16.082 -6.787 -2.351 1.00 84.50 189 GLU A CA 1
ATOM 1358 C C . GLU A 1 189 ? 15.552 -8.229 -2.280 1.00 84.50 189 GLU A C 1
ATOM 1360 O O . GLU A 1 189 ? 14.404 -8.489 -2.645 1.00 84.50 189 GLU A O 1
ATOM 1365 N N . GLU A 1 190 ? 16.348 -9.154 -1.740 1.00 87.19 190 GLU A N 1
ATOM 1366 C CA . GLU A 1 190 ? 15.979 -10.562 -1.545 1.00 87.19 190 GLU A CA 1
ATOM 1367 C C . GLU A 1 190 ? 14.815 -10.715 -0.554 1.00 87.19 190 GLU A C 1
ATOM 1369 O O . GLU A 1 190 ? 13.898 -11.515 -0.760 1.00 87.19 190 GLU A O 1
ATOM 1374 N N . ASN A 1 191 ? 14.807 -9.898 0.503 1.00 91.06 191 ASN A N 1
ATOM 1375 C CA . ASN A 1 191 ? 13.785 -9.928 1.547 1.00 91.06 191 ASN A CA 1
ATOM 1376 C C . ASN A 1 191 ? 12.594 -9.000 1.269 1.00 91.06 191 ASN A C 1
ATOM 1378 O O . ASN A 1 191 ? 11.600 -9.053 1.997 1.00 91.06 191 ASN A O 1
ATOM 1382 N N . ARG A 1 192 ? 12.633 -8.177 0.214 1.00 88.88 192 ARG A N 1
ATOM 1383 C CA . ARG A 1 192 ? 11.611 -7.157 -0.080 1.00 88.88 192 ARG A CA 1
ATOM 1384 C C . ARG A 1 192 ? 10.197 -7.735 -0.133 1.00 88.88 192 ARG A C 1
ATOM 1386 O O . ARG A 1 192 ? 9.282 -7.210 0.501 1.00 88.88 192 ARG A O 1
ATOM 1393 N N . ILE A 1 193 ? 10.015 -8.846 -0.852 1.00 91.12 193 ILE A N 1
ATOM 1394 C CA . ILE A 1 193 ? 8.711 -9.517 -0.988 1.00 91.12 193 ILE A CA 1
ATOM 1395 C C . ILE A 1 193 ? 8.281 -10.168 0.330 1.00 91.12 193 ILE A C 1
ATOM 1397 O O . ILE A 1 193 ? 7.107 -10.094 0.694 1.00 91.12 193 ILE A O 1
ATOM 1401 N N . HIS A 1 194 ? 9.219 -10.757 1.075 1.00 92.56 194 HIS A N 1
ATOM 1402 C CA . HIS A 1 194 ? 8.950 -11.322 2.398 1.00 92.56 194 HIS A CA 1
ATOM 1403 C C . HIS A 1 194 ? 8.439 -10.248 3.369 1.00 92.56 194 HIS A C 1
ATOM 1405 O O . HIS A 1 194 ? 7.366 -10.394 3.956 1.00 92.56 194 HIS A O 1
ATOM 1411 N N . ASN A 1 195 ? 9.165 -9.134 3.474 1.00 92.06 195 ASN A N 1
ATOM 1412 C CA . ASN A 1 195 ? 8.830 -8.016 4.351 1.00 92.06 195 ASN A CA 1
ATOM 1413 C C . ASN A 1 195 ? 7.506 -7.355 3.950 1.00 92.06 195 ASN A C 1
ATOM 1415 O O . ASN A 1 195 ? 6.681 -7.052 4.813 1.00 92.06 195 ASN A O 1
ATOM 1419 N N . LEU A 1 196 ? 7.252 -7.194 2.647 1.00 92.69 196 LEU A N 1
ATOM 1420 C CA . LEU A 1 196 ? 5.973 -6.694 2.146 1.00 92.69 196 LEU A CA 1
ATOM 1421 C C . LEU A 1 196 ? 4.810 -7.615 2.549 1.00 92.69 196 LEU A C 1
ATOM 1423 O O . LEU A 1 196 ? 3.808 -7.135 3.080 1.00 92.69 196 LEU A O 1
ATOM 1427 N N . ARG A 1 197 ? 4.948 -8.935 2.367 1.00 93.38 197 ARG A N 1
ATOM 1428 C CA . ARG A 1 197 ? 3.927 -9.920 2.775 1.00 93.38 197 ARG A CA 1
ATOM 1429 C C . ARG A 1 197 ? 3.682 -9.899 4.280 1.00 93.38 197 ARG A C 1
ATOM 1431 O O . ARG A 1 197 ? 2.523 -9.922 4.692 1.00 93.38 197 ARG A O 1
ATOM 1438 N N . HIS A 1 198 ? 4.742 -9.811 5.086 1.00 93.19 198 HIS A N 1
ATOM 1439 C CA . HIS A 1 198 ? 4.632 -9.690 6.539 1.00 93.19 198 HIS A CA 1
ATOM 1440 C C . HIS A 1 198 ? 3.793 -8.465 6.925 1.00 93.19 198 HIS A C 1
ATOM 1442 O O . HIS A 1 198 ? 2.804 -8.589 7.645 1.00 93.19 198 HIS A O 1
ATOM 1448 N N . LEU A 1 199 ? 4.145 -7.288 6.399 1.00 92.06 199 LEU A N 1
ATOM 1449 C CA . LEU A 1 199 ? 3.460 -6.033 6.714 1.00 92.06 199 LEU A CA 1
ATOM 1450 C C . LEU A 1 199 ? 1.996 -6.041 6.266 1.00 92.06 199 LEU A C 1
ATOM 1452 O O . LEU A 1 199 ? 1.128 -5.644 7.042 1.00 92.06 199 LEU A O 1
ATOM 1456 N N . ILE A 1 200 ? 1.706 -6.533 5.056 1.00 91.31 200 ILE A N 1
ATOM 1457 C CA . ILE A 1 200 ? 0.330 -6.667 4.557 1.00 91.31 200 ILE A CA 1
ATOM 1458 C C . ILE A 1 200 ? -0.468 -7.608 5.460 1.00 91.31 200 ILE A C 1
ATOM 1460 O O . ILE A 1 200 ? -1.567 -7.261 5.886 1.00 91.31 200 ILE A O 1
ATOM 1464 N N . CYS A 1 201 ? 0.077 -8.777 5.796 1.00 91.69 201 CYS A N 1
ATOM 1465 C CA . CYS A 1 201 ? -0.617 -9.724 6.658 1.00 91.69 201 CYS A CA 1
ATOM 1466 C C . CYS A 1 201 ? -0.891 -9.144 8.054 1.00 91.69 201 CYS A C 1
ATOM 1468 O O . CYS A 1 201 ? -2.011 -9.253 8.553 1.00 91.69 201 CYS A O 1
ATOM 1470 N N . GLN A 1 202 ? 0.090 -8.480 8.675 1.00 89.00 202 GLN A N 1
ATOM 1471 C CA . GLN A 1 202 ? -0.099 -7.813 9.967 1.00 89.00 202 GLN A CA 1
ATOM 1472 C C . GLN A 1 202 ? -1.165 -6.714 9.885 1.00 89.00 202 GLN A C 1
ATOM 1474 O O . GLN A 1 202 ? -2.001 -6.619 10.781 1.00 89.00 202 GLN A O 1
ATOM 1479 N N . ALA A 1 203 ? -1.182 -5.934 8.800 1.00 85.88 203 ALA A N 1
ATOM 1480 C CA . ALA A 1 203 ? -2.192 -4.906 8.561 1.00 85.88 203 ALA A CA 1
ATOM 1481 C C . ALA A 1 203 ? -3.606 -5.495 8.387 1.00 85.88 203 ALA A C 1
ATOM 1483 O O . ALA A 1 203 ? -4.572 -4.959 8.927 1.00 85.88 203 ALA A O 1
ATOM 1484 N N . LEU A 1 204 ? -3.741 -6.622 7.686 1.00 84.19 204 LEU A N 1
ATOM 1485 C CA . LEU A 1 204 ? -5.023 -7.313 7.508 1.00 84.19 204 LEU A CA 1
ATOM 1486 C C . LEU A 1 204 ? -5.491 -8.020 8.793 1.00 84.19 204 LEU A C 1
ATOM 1488 O O . LEU A 1 204 ? -6.687 -8.067 9.073 1.00 84.19 204 LEU A O 1
ATOM 1492 N N . ASN A 1 205 ? -4.558 -8.529 9.604 1.00 82.50 205 ASN A N 1
ATOM 1493 C CA . ASN A 1 205 ? -4.844 -9.119 10.916 1.00 82.50 205 ASN A CA 1
ATOM 1494 C C . ASN A 1 205 ? -5.162 -8.076 11.985 1.00 82.50 205 ASN A C 1
ATOM 1496 O O . ASN A 1 205 ? -5.865 -8.376 12.961 1.00 82.50 205 ASN A O 1
ATOM 1500 N N . SER A 1 206 ? -4.663 -6.848 11.836 1.00 73.62 206 SER A N 1
ATOM 1501 C CA . SER A 1 206 ? -5.122 -5.751 12.667 1.00 73.62 206 SER A CA 1
ATOM 1502 C C . SER A 1 206 ? -6.566 -5.441 12.316 1.00 73.62 206 SER A C 1
ATOM 1504 O O . SER A 1 206 ? -6.850 -4.745 11.348 1.00 73.62 206 SER A O 1
ATOM 1506 N N . ARG A 1 207 ? -7.489 -5.952 13.139 1.00 59.94 207 ARG A N 1
ATOM 1507 C CA . ARG A 1 207 ? -8.886 -5.527 13.100 1.00 59.94 207 ARG A CA 1
ATOM 1508 C C . ARG A 1 207 ? -8.885 -4.001 13.181 1.00 59.94 207 ARG A C 1
ATOM 1510 O O . ARG A 1 207 ? -8.414 -3.484 14.204 1.00 59.94 207 ARG A O 1
ATOM 1517 N N . PRO A 1 208 ? -9.355 -3.273 12.151 1.00 53.19 208 PRO A N 1
ATOM 1518 C CA . PRO A 1 208 ? -9.600 -1.860 12.333 1.00 53.19 208 PRO A CA 1
ATOM 1519 C C . PRO A 1 208 ? -10.519 -1.748 13.547 1.00 53.19 208 PRO A C 1
ATOM 1521 O O . PRO A 1 208 ? -11.513 -2.470 13.651 1.00 53.19 208 PRO A O 1
ATOM 1524 N N . ILE A 1 209 ? -10.166 -0.880 14.495 1.00 46.66 209 ILE A N 1
ATOM 1525 C CA . ILE A 1 209 ? -11.172 -0.371 15.420 1.00 46.66 209 ILE A CA 1
ATOM 1526 C C . ILE A 1 209 ? -12.053 0.493 14.528 1.00 46.66 209 ILE A C 1
ATOM 1528 O O . ILE A 1 209 ? -11.785 1.678 14.354 1.00 46.66 209 ILE A O 1
ATOM 1532 N N . ILE A 1 210 ? -13.013 -0.139 13.857 1.00 46.16 210 ILE A N 1
ATOM 1533 C CA . ILE A 1 210 ? -14.139 0.565 13.270 1.00 46.16 210 ILE A CA 1
ATOM 1534 C C . ILE A 1 210 ? -14.834 1.133 14.503 1.00 46.16 210 ILE A C 1
ATOM 1536 O O . ILE A 1 210 ? -15.252 0.332 15.347 1.00 46.16 210 ILE A O 1
ATOM 1540 N N . PRO A 1 211 ? -14.851 2.467 14.699 1.00 52.19 211 PRO A N 1
ATOM 1541 C CA . PRO A 1 211 ? -15.684 3.043 15.738 1.00 52.19 211 PRO A CA 1
ATOM 1542 C C . PRO A 1 211 ? -17.067 2.459 15.508 1.00 52.19 211 PRO A C 1
ATOM 1544 O O . PRO A 1 211 ? -17.572 2.515 14.387 1.00 52.19 211 PRO A O 1
ATOM 1547 N N . GLU A 1 212 ? -17.596 1.786 16.520 1.00 56.00 212 GLU A N 1
ATOM 1548 C CA . GLU A 1 212 ? -18.903 1.168 16.415 1.00 56.00 212 GLU A CA 1
ATOM 1549 C C . GLU A 1 212 ? -19.884 2.227 15.908 1.00 56.00 212 GLU A C 1
ATOM 1551 O O . GLU A 1 212 ? -19.879 3.351 16.421 1.00 56.00 212 GLU A O 1
ATOM 1556 N N . ASP A 1 213 ? -20.645 1.919 14.851 1.00 70.38 213 ASP A N 1
ATOM 1557 C CA . ASP A 1 213 ? -21.646 2.863 14.366 1.00 70.38 213 ASP A CA 1
ATOM 1558 C C . ASP A 1 213 ? -22.602 3.131 15.525 1.00 70.38 213 ASP A C 1
ATOM 1560 O O . ASP A 1 213 ? -23.332 2.239 15.954 1.00 70.38 213 ASP A O 1
ATOM 1564 N N . LEU A 1 214 ? -22.586 4.361 16.043 1.00 74.56 214 LEU A N 1
ATOM 1565 C CA . LEU A 1 214 ? -23.419 4.757 17.173 1.00 74.56 214 LEU A CA 1
ATOM 1566 C C . LEU A 1 214 ? -24.913 4.580 16.869 1.00 74.56 214 LEU A C 1
ATOM 1568 O O . LEU A 1 214 ? -25.706 4.466 17.797 1.00 74.56 214 LEU A O 1
ATOM 1572 N N . ARG A 1 215 ? -25.312 4.513 15.590 1.00 77.88 215 ARG A N 1
ATOM 1573 C CA . ARG A 1 215 ? -26.689 4.194 15.171 1.00 77.88 215 ARG A CA 1
ATOM 1574 C C . ARG A 1 215 ? -27.062 2.731 15.418 1.00 77.88 215 ARG A C 1
ATOM 1576 O O . ARG A 1 215 ? -28.243 2.410 15.491 1.00 77.88 215 ARG A O 1
ATOM 1583 N N . ALA A 1 216 ? -26.072 1.849 15.529 1.00 81.50 216 ALA A N 1
ATOM 1584 C CA . ALA A 1 216 ? -26.240 0.434 15.839 1.00 81.50 216 ALA A CA 1
ATOM 1585 C C . ALA A 1 216 ? -26.064 0.115 17.341 1.00 81.50 216 ALA A C 1
ATOM 1587 O O . ALA A 1 216 ? -26.175 -1.051 17.737 1.00 81.50 216 ALA A O 1
ATOM 1588 N N . THR A 1 217 ? -25.804 1.131 18.168 1.00 88.75 217 THR A N 1
ATOM 1589 C CA . THR A 1 217 ? -25.710 1.032 19.632 1.00 88.75 217 THR A CA 1
ATOM 1590 C C . THR A 1 217 ? -27.093 1.115 20.279 1.00 88.75 217 THR A C 1
ATOM 1592 O O . THR A 1 217 ? -28.024 1.661 19.701 1.00 88.75 217 THR A O 1
ATOM 1595 N N . SER A 1 218 ? -27.226 0.595 21.499 1.00 92.88 218 SER A N 1
ATOM 1596 C CA . SER A 1 218 ? -28.423 0.711 22.336 1.00 92.88 218 SER A CA 1
ATOM 1597 C C . SER A 1 218 ? -28.077 0.707 23.818 1.00 92.88 218 SER A C 1
ATOM 1599 O O . SER A 1 218 ? -27.003 0.252 24.212 1.00 92.88 218 SER A O 1
ATOM 1601 N N . GLY A 1 219 ? -29.006 1.159 24.657 1.00 94.00 219 GLY A N 1
ATOM 1602 C CA . GLY A 1 219 ? -28.912 1.041 26.108 1.00 94.00 219 GLY A CA 1
ATOM 1603 C C . GLY A 1 219 ? -28.794 -0.411 26.571 1.00 94.00 219 GLY A C 1
ATOM 1604 O O . GLY A 1 219 ? -28.012 -0.676 27.475 1.00 94.00 219 GLY A O 1
ATOM 1605 N N . ASP A 1 220 ? -29.467 -1.368 25.919 1.00 94.25 220 ASP A N 1
ATOM 1606 C CA . ASP A 1 220 ? -29.282 -2.799 26.205 1.00 94.25 220 ASP A CA 1
ATOM 1607 C C . ASP A 1 220 ? -27.833 -3.248 25.958 1.00 94.25 220 ASP A C 1
ATOM 1609 O O . ASP A 1 220 ? -27.241 -3.937 26.793 1.00 94.25 220 ASP A O 1
ATOM 1613 N N . ARG A 1 221 ? -27.225 -2.810 24.848 1.00 91.62 221 ARG A N 1
ATOM 1614 C CA . ARG A 1 221 ? -25.830 -3.131 24.524 1.00 91.62 221 ARG A CA 1
ATOM 1615 C C . ARG A 1 221 ? -24.841 -2.457 25.474 1.00 91.62 221 ARG A C 1
ATOM 1617 O O . ARG A 1 221 ? -23.905 -3.106 25.931 1.00 91.62 221 ARG A O 1
ATOM 1624 N N . LEU A 1 222 ? -25.063 -1.184 25.800 1.00 93.19 222 LEU A N 1
ATOM 1625 C CA . LEU A 1 222 ? -24.237 -0.437 26.754 1.00 93.19 222 LEU A CA 1
ATOM 1626 C C . LEU A 1 222 ? -24.328 -1.030 28.165 1.00 93.19 222 LEU A C 1
ATOM 1628 O O . LEU A 1 222 ? -23.314 -1.153 28.844 1.00 93.19 222 LEU A O 1
ATOM 1632 N N . ALA A 1 223 ? -25.522 -1.446 28.590 1.00 94.81 223 ALA A N 1
ATOM 1633 C CA . ALA A 1 223 ? -25.745 -2.086 29.882 1.00 94.81 223 ALA A CA 1
ATOM 1634 C C . ALA A 1 223 ? -25.018 -3.433 29.989 1.00 94.81 223 ALA A C 1
ATOM 1636 O O . ALA A 1 223 ? -24.537 -3.781 31.064 1.00 94.81 223 ALA A O 1
ATOM 1637 N N . ALA A 1 224 ? -24.889 -4.175 28.885 1.00 93.38 224 ALA A N 1
ATOM 1638 C CA . ALA A 1 224 ? -24.170 -5.445 28.850 1.00 93.38 224 ALA A CA 1
ATOM 1639 C C . ALA A 1 224 ? -22.637 -5.294 28.965 1.00 93.38 224 ALA A C 1
ATOM 1641 O O . ALA A 1 224 ? -21.964 -6.248 29.374 1.00 93.38 224 ALA A O 1
ATOM 1642 N N . ASP A 1 225 ? -22.072 -4.114 28.689 1.00 91.81 225 ASP A N 1
ATOM 1643 C CA . ASP A 1 225 ? -20.631 -3.863 28.774 1.00 91.81 225 ASP A CA 1
ATOM 1644 C C . ASP A 1 225 ? -20.175 -3.592 30.223 1.00 91.81 225 ASP A C 1
ATOM 1646 O O . ASP A 1 225 ? -20.553 -2.606 30.855 1.00 91.81 225 ASP A O 1
ATOM 1650 N N . ALA A 1 226 ? -19.309 -4.463 30.751 1.00 90.00 226 ALA A N 1
ATOM 1651 C CA . ALA A 1 226 ? -18.784 -4.361 32.119 1.00 90.00 226 ALA A CA 1
ATOM 1652 C C . ALA A 1 226 ? -17.976 -3.077 32.373 1.00 90.00 226 ALA A C 1
ATOM 1654 O O . ALA A 1 226 ? -18.001 -2.515 33.468 1.00 90.00 226 ALA A O 1
ATOM 1655 N N . THR A 1 227 ? -17.274 -2.583 31.354 1.00 90.56 227 THR A N 1
ATOM 1656 C CA . THR A 1 227 ? -16.498 -1.345 31.446 1.00 90.56 227 THR A CA 1
ATOM 1657 C C . THR A 1 227 ? -17.435 -0.149 31.571 1.00 90.56 227 THR A C 1
ATOM 1659 O O . THR A 1 227 ? -17.232 0.693 32.445 1.00 90.56 227 THR A O 1
ATOM 1662 N N . ILE A 1 228 ? -18.496 -0.109 30.758 1.00 91.69 228 ILE A N 1
ATOM 1663 C CA . ILE A 1 228 ? -19.526 0.934 30.841 1.00 91.69 228 ILE A CA 1
ATOM 1664 C C . ILE A 1 228 ? -20.245 0.882 32.187 1.00 91.69 228 ILE A C 1
ATOM 1666 O O . ILE A 1 228 ? -20.374 1.925 32.828 1.00 91.69 228 ILE A O 1
ATOM 1670 N N . ARG A 1 229 ? -20.640 -0.303 32.673 1.00 95.12 229 ARG A N 1
ATOM 1671 C CA . ARG A 1 229 ? -21.244 -0.437 34.011 1.00 95.12 229 ARG A CA 1
ATOM 1672 C C . ARG A 1 229 ? -20.337 0.118 35.105 1.00 95.12 229 ARG A C 1
ATOM 1674 O O . ARG A 1 229 ? -20.799 0.879 35.953 1.00 95.12 229 ARG A O 1
ATOM 1681 N N . ASN A 1 230 ? -19.045 -0.206 35.071 1.00 94.06 230 ASN A N 1
ATOM 1682 C CA . ASN A 1 230 ? -18.094 0.313 36.048 1.00 94.06 230 ASN A CA 1
ATOM 1683 C C . ASN A 1 230 ? -17.932 1.842 35.954 1.00 94.06 230 ASN A C 1
ATOM 1685 O O . ASN A 1 230 ? -17.916 2.517 36.982 1.00 94.06 230 ASN A O 1
ATOM 1689 N N . TYR A 1 231 ? -17.858 2.416 34.748 1.00 95.06 231 TYR A N 1
ATOM 1690 C CA . TYR A 1 231 ? -17.814 3.873 34.579 1.00 95.06 231 TYR A CA 1
ATOM 1691 C C . TYR A 1 231 ? -19.074 4.549 35.104 1.00 95.06 231 TYR A C 1
ATOM 1693 O O . TYR A 1 231 ? -18.977 5.499 35.872 1.00 95.06 231 TYR A O 1
ATOM 1701 N N . VAL A 1 232 ? -20.248 4.033 34.753 1.00 95.19 232 VAL A N 1
ATOM 1702 C CA . VAL A 1 232 ? -21.533 4.573 35.203 1.00 95.19 232 VAL A CA 1
ATOM 1703 C C . VAL A 1 232 ? -21.637 4.522 36.728 1.00 95.19 232 VAL A C 1
ATOM 1705 O O . VAL A 1 232 ? -21.956 5.538 37.338 1.00 95.19 232 VAL A O 1
ATOM 1708 N N . ARG A 1 233 ? -21.260 3.400 37.356 1.00 96.25 233 ARG A N 1
ATOM 1709 C CA . ARG A 1 233 ? -21.191 3.277 38.820 1.00 96.25 233 ARG A CA 1
ATOM 1710 C C . ARG A 1 233 ? -20.298 4.346 39.456 1.00 96.25 233 ARG A C 1
ATOM 1712 O O . ARG A 1 233 ? -20.675 4.935 40.459 1.00 96.25 233 ARG A O 1
ATOM 1719 N N . ASN A 1 234 ? -19.121 4.601 38.885 1.00 92.69 234 ASN A N 1
ATOM 1720 C CA . ASN A 1 234 ? -18.137 5.514 39.477 1.00 92.69 234 ASN A CA 1
ATOM 1721 C C . ASN A 1 234 ? -18.430 6.995 39.185 1.00 92.69 234 ASN A C 1
ATOM 1723 O O . ASN A 1 234 ? -18.084 7.857 39.991 1.00 92.69 234 ASN A O 1
ATOM 1727 N N . CYS A 1 235 ? -19.032 7.309 38.039 1.00 92.69 235 CYS A N 1
ATOM 1728 C CA . CYS A 1 235 ? -19.203 8.683 37.564 1.00 92.69 235 CYS A CA 1
ATOM 1729 C C . CYS A 1 235 ? -20.589 9.269 37.858 1.00 92.69 235 CYS A C 1
ATOM 1731 O O . CYS A 1 235 ? -20.721 10.489 37.882 1.00 92.69 235 CYS A O 1
ATOM 1733 N N . VAL A 1 236 ? -21.617 8.441 38.074 1.00 93.81 236 VAL A N 1
ATOM 1734 C CA . VAL A 1 236 ? -22.975 8.914 38.382 1.00 93.81 236 VAL A CA 1
ATOM 1735 C C . VAL A 1 236 ? -23.160 8.984 39.901 1.00 93.81 236 VAL A C 1
ATOM 1737 O O . VAL A 1 236 ? -23.149 7.931 40.542 1.00 93.81 236 VAL A O 1
ATOM 1740 N N . PRO A 1 237 ? -23.386 10.174 40.496 1.00 91.62 237 PRO A N 1
ATOM 1741 C CA . PRO A 1 237 ? -23.465 10.338 41.953 1.00 91.62 237 PRO A CA 1
ATOM 1742 C C . PRO A 1 237 ? -24.462 9.401 42.650 1.00 91.62 237 PRO A C 1
ATOM 1744 O O . PRO A 1 237 ? -24.183 8.874 43.724 1.00 91.62 237 PRO A O 1
ATOM 1747 N N . GLU A 1 238 ? -25.608 9.140 42.017 1.00 92.00 238 GLU A N 1
ATOM 1748 C CA . GLU A 1 238 ? -26.661 8.256 42.542 1.00 92.00 238 GLU A CA 1
ATOM 1749 C C . GLU A 1 238 ? -26.220 6.785 42.642 1.00 92.00 238 GLU A C 1
ATOM 1751 O O . GLU A 1 238 ? -26.725 6.042 43.482 1.00 92.00 238 GLU A O 1
ATOM 1756 N N . LEU A 1 239 ? -25.250 6.365 41.822 1.00 94.69 239 LEU A N 1
ATOM 1757 C CA . LEU A 1 239 ? -24.797 4.976 41.708 1.00 94.69 239 LEU A CA 1
ATOM 1758 C C . LEU A 1 239 ? -23.454 4.719 42.404 1.00 94.69 239 LEU A C 1
ATOM 1760 O O . LEU A 1 239 ? -23.084 3.564 42.604 1.00 94.69 239 LEU A O 1
ATOM 1764 N N . GLN A 1 240 ? -22.751 5.769 42.843 1.00 93.81 240 GLN A N 1
ATOM 1765 C CA . GLN A 1 240 ? -21.453 5.665 43.529 1.00 93.81 240 GLN A CA 1
ATOM 1766 C C . GLN A 1 240 ? -21.510 4.869 44.837 1.00 93.81 240 GLN A C 1
ATOM 1768 O O . GLN A 1 240 ? -20.494 4.350 45.295 1.00 93.81 240 GLN A O 1
ATOM 1773 N N . LYS A 1 241 ? -22.699 4.756 45.439 1.00 93.19 241 LYS A N 1
ATOM 1774 C CA . LYS A 1 241 ? -22.926 3.985 46.668 1.00 93.19 241 LYS A CA 1
ATOM 1775 C C . LYS A 1 241 ? -22.986 2.472 46.424 1.00 93.19 241 LYS A C 1
ATOM 1777 O O . LYS A 1 241 ? -22.901 1.710 47.387 1.00 93.19 241 LYS A O 1
ATOM 1782 N N . LEU A 1 242 ? -23.143 2.035 45.172 1.00 94.25 242 LEU A N 1
ATOM 1783 C CA . LEU A 1 242 ? -23.220 0.620 44.816 1.00 94.25 242 LEU A CA 1
ATOM 1784 C C . LEU A 1 242 ? -21.844 -0.041 44.938 1.00 94.25 242 LEU A C 1
ATOM 1786 O O . LEU A 1 242 ? -20.819 0.493 44.496 1.00 94.25 242 LEU A O 1
ATOM 1790 N N . LYS A 1 243 ? -21.816 -1.231 45.536 1.00 91.00 243 LYS A N 1
ATOM 1791 C CA . LYS A 1 243 ? -20.574 -1.926 45.887 1.00 91.00 243 LYS A CA 1
ATOM 1792 C C . LYS A 1 243 ? -19.955 -2.635 44.688 1.00 91.00 243 LYS A C 1
ATOM 1794 O O . LYS A 1 243 ? -18.732 -2.643 44.576 1.00 91.00 243 LYS A O 1
ATOM 1799 N N . SER A 1 244 ? -20.770 -3.186 43.791 1.00 91.69 244 SER A N 1
ATOM 1800 C CA . SER A 1 244 ? -20.311 -3.944 42.620 1.00 91.69 244 SER A CA 1
ATOM 1801 C C . SER A 1 244 ? -20.904 -3.386 41.328 1.00 91.69 244 SER A C 1
ATOM 1803 O O . SER A 1 244 ? -22.038 -2.923 41.307 1.00 91.69 244 SER A O 1
ATOM 1805 N N . SER A 1 245 ? -20.153 -3.431 40.227 1.00 91.19 245 SER A N 1
ATOM 1806 C CA . SER A 1 245 ? -20.671 -3.142 38.881 1.00 91.19 245 SER A CA 1
ATOM 1807 C C . SER A 1 245 ? -21.159 -4.382 38.134 1.00 91.19 245 SER A C 1
ATOM 1809 O O . SER A 1 245 ? -21.728 -4.258 37.049 1.00 91.19 245 SER A O 1
ATOM 1811 N N . ASP A 1 246 ? -20.9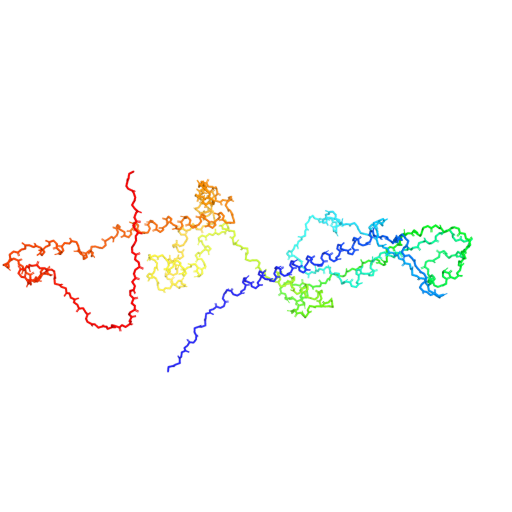05 -5.576 38.675 1.00 92.12 246 ASP A N 1
ATOM 1812 C CA . ASP A 1 246 ? -20.955 -6.818 37.898 1.00 92.12 246 ASP A CA 1
ATOM 1813 C C . ASP A 1 246 ? -21.683 -7.978 38.581 1.00 92.12 246 ASP A C 1
ATOM 1815 O O . ASP A 1 246 ? -21.844 -9.039 37.976 1.00 92.12 246 ASP A O 1
ATOM 1819 N N . GLU A 1 247 ? -22.200 -7.774 39.792 1.00 90.25 247 GLU A N 1
ATOM 1820 C CA . GLU A 1 247 ? -22.853 -8.827 40.566 1.00 90.25 247 GLU A CA 1
ATOM 1821 C C . GLU A 1 247 ? -24.196 -8.378 41.152 1.00 90.25 247 GLU A C 1
ATOM 1823 O O . GLU A 1 247 ? -24.388 -7.220 41.532 1.00 90.25 247 GLU A O 1
ATOM 1828 N N . GLY A 1 248 ? -25.126 -9.333 41.231 1.00 93.38 248 GLY A N 1
ATOM 1829 C CA . GLY A 1 248 ? -26.375 -9.218 41.977 1.00 93.38 248 GLY A CA 1
ATOM 1830 C C . GLY A 1 248 ? -27.260 -8.021 41.612 1.00 93.38 248 GLY A C 1
ATOM 1831 O O . GLY A 1 248 ? -27.433 -7.645 40.447 1.00 93.38 248 GLY A O 1
ATOM 1832 N N . GLN A 1 249 ? -27.869 -7.446 42.648 1.00 94.38 249 GLN A N 1
ATOM 1833 C CA . GLN A 1 249 ? -28.832 -6.355 42.525 1.00 94.38 249 GLN A CA 1
ATOM 1834 C C . GLN A 1 249 ? -28.172 -5.030 42.114 1.00 94.38 249 GLN A C 1
ATOM 1836 O O . GLN A 1 249 ? -28.784 -4.256 41.378 1.00 94.38 249 GLN A O 1
ATOM 1841 N N . ASP A 1 250 ? -26.912 -4.798 42.498 1.00 95.50 250 ASP A N 1
ATOM 1842 C CA . ASP A 1 250 ? -26.158 -3.604 42.101 1.00 95.50 250 ASP A CA 1
ATOM 1843 C C . ASP A 1 250 ? -25.962 -3.562 40.580 1.00 95.50 250 ASP A C 1
ATOM 1845 O O . ASP A 1 250 ? -26.282 -2.558 39.939 1.00 95.50 250 ASP A O 1
ATOM 1849 N N . LYS A 1 251 ? -25.536 -4.683 39.974 1.00 96.38 251 LYS A N 1
ATOM 1850 C CA . LYS A 1 251 ? -25.445 -4.811 38.511 1.00 96.38 251 LYS A CA 1
ATOM 1851 C C . LYS A 1 251 ? -26.789 -4.540 37.844 1.00 96.38 251 LYS A C 1
ATOM 1853 O O . LYS A 1 251 ? -26.850 -3.745 36.913 1.00 96.38 251 LYS A O 1
ATOM 1858 N N . THR A 1 252 ? -27.859 -5.160 38.337 1.00 96.62 252 THR A N 1
ATOM 1859 C CA . THR A 1 252 ? -29.211 -4.996 37.771 1.00 96.62 252 THR A CA 1
ATOM 1860 C C . THR A 1 252 ? -29.675 -3.536 37.834 1.00 96.62 252 THR A C 1
ATOM 1862 O O . THR A 1 252 ? -30.270 -3.024 36.885 1.00 96.62 252 THR A O 1
ATOM 1865 N N . THR A 1 253 ? -29.351 -2.837 38.924 1.00 97.25 253 THR A N 1
ATOM 1866 C CA . THR A 1 253 ? -29.653 -1.409 39.107 1.00 97.25 253 THR A CA 1
ATOM 1867 C C . THR A 1 253 ? -28.908 -0.552 38.083 1.00 97.25 253 THR A C 1
ATOM 1869 O O . THR A 1 253 ? -29.515 0.296 37.429 1.00 97.25 253 THR A O 1
ATOM 1872 N N . ILE A 1 254 ? -27.611 -0.809 37.877 1.00 97.44 254 ILE A N 1
ATOM 1873 C CA . ILE A 1 254 ? -26.797 -0.094 36.882 1.00 97.44 254 ILE A CA 1
ATOM 1874 C C . ILE A 1 254 ? -27.295 -0.383 35.461 1.00 97.44 254 ILE A C 1
ATOM 1876 O O . ILE A 1 254 ? -27.435 0.537 34.660 1.00 97.44 254 ILE A O 1
ATOM 1880 N N . GLU A 1 255 ? -27.593 -1.642 35.137 1.00 97.50 255 GLU A N 1
ATOM 1881 C CA . GLU A 1 255 ? -28.114 -2.028 33.822 1.00 97.50 255 GLU A CA 1
ATOM 1882 C C . GLU A 1 255 ? -29.446 -1.343 33.518 1.00 97.50 255 GLU A C 1
ATOM 1884 O O . GLU A 1 255 ? -29.638 -0.835 32.413 1.00 97.50 255 GLU A O 1
ATOM 1889 N N . THR A 1 256 ? -30.342 -1.283 34.504 1.00 97.31 256 THR A N 1
ATOM 1890 C CA . THR A 1 256 ? -31.634 -0.597 34.380 1.00 97.31 256 THR A CA 1
ATOM 1891 C C . THR A 1 256 ? -31.429 0.894 34.139 1.00 97.31 256 THR A C 1
ATOM 1893 O O . THR A 1 256 ? -31.956 1.428 33.164 1.00 97.31 256 THR A O 1
ATOM 1896 N N . PHE A 1 257 ? -30.571 1.541 34.934 1.00 96.81 257 PHE A N 1
ATOM 1897 C CA . PHE A 1 257 ? -30.227 2.949 34.743 1.00 96.81 257 PHE A CA 1
ATOM 1898 C C . PHE A 1 257 ? -29.688 3.223 33.332 1.00 96.81 257 PHE A C 1
ATOM 1900 O O . PHE A 1 257 ? -30.118 4.169 32.670 1.00 96.81 257 PHE A O 1
ATOM 1907 N N . VAL A 1 258 ? -28.765 2.391 32.835 1.00 96.19 258 VAL A N 1
ATOM 1908 C CA . VAL A 1 258 ? -28.192 2.566 31.494 1.00 96.19 258 VAL A CA 1
ATOM 1909 C C . VAL A 1 258 ? -29.268 2.418 30.416 1.00 96.19 258 VAL A C 1
ATOM 1911 O O . VAL A 1 258 ? -29.360 3.265 29.529 1.00 96.19 258 VAL A O 1
ATOM 1914 N N . LYS A 1 259 ? -30.131 1.404 30.502 1.00 95.94 259 LYS A N 1
ATOM 1915 C CA . LYS A 1 259 ? -31.215 1.201 29.527 1.00 95.94 259 LYS A CA 1
ATOM 1916 C C . LYS A 1 259 ? -32.198 2.369 29.516 1.00 95.94 259 LYS A C 1
ATOM 1918 O O . LYS A 1 259 ? -32.543 2.871 28.449 1.00 95.94 259 LYS A O 1
ATOM 1923 N N . GLU A 1 260 ? -32.604 2.840 30.690 1.00 94.62 260 GLU A N 1
ATOM 1924 C CA . GLU A 1 260 ? -33.566 3.934 30.824 1.00 94.62 260 GLU A CA 1
ATOM 1925 C C . GLU A 1 260 ? -33.008 5.271 30.343 1.00 94.62 260 GLU A C 1
ATOM 1927 O O . GLU A 1 260 ? -33.703 6.006 29.639 1.00 94.62 260 GLU A O 1
ATOM 1932 N N . LYS A 1 261 ? -31.757 5.603 30.688 1.00 92.88 261 LYS A N 1
ATOM 1933 C CA . LYS A 1 261 ? -31.151 6.890 30.315 1.00 92.88 261 LYS A CA 1
ATOM 1934 C C . LYS A 1 261 ? -30.727 6.924 28.854 1.00 92.88 261 LYS A C 1
ATOM 1936 O O . LYS A 1 261 ? -30.962 7.927 28.178 1.00 92.88 261 LYS A O 1
ATOM 1941 N N . TYR A 1 262 ? -30.167 5.830 28.346 1.00 90.81 262 TYR A N 1
ATOM 1942 C CA . TYR A 1 262 ? -29.599 5.801 27.001 1.00 90.81 262 TYR A CA 1
ATOM 1943 C C . TYR A 1 262 ? -30.590 5.333 25.919 1.00 90.81 262 TYR A C 1
ATOM 1945 O O . TYR A 1 262 ? -30.315 5.520 24.740 1.00 90.81 262 TYR A O 1
ATOM 1953 N N . GLY A 1 263 ? -31.775 4.837 26.294 1.00 93.44 263 GLY A N 1
ATOM 1954 C CA . GLY A 1 263 ? -32.778 4.304 25.365 1.00 93.44 263 GLY A CA 1
ATOM 1955 C C . GLY A 1 263 ? -32.552 2.814 25.148 1.00 93.44 263 GLY A C 1
ATOM 1956 O O . GLY A 1 263 ? -31.439 2.392 24.844 1.00 93.44 263 GLY A O 1
ATOM 1957 N N . LYS A 1 264 ? -33.584 1.994 25.351 1.00 92.44 264 LYS A N 1
ATOM 1958 C CA . LYS A 1 264 ? -33.428 0.544 25.517 1.00 92.44 264 LYS A CA 1
ATOM 1959 C C . LYS A 1 264 ? -32.881 -0.121 24.255 1.00 92.44 264 LYS A C 1
ATOM 1961 O O . LYS A 1 264 ? -31.941 -0.906 24.335 1.00 92.44 264 LYS A O 1
ATOM 1966 N N . ASN A 1 265 ? -33.438 0.238 23.102 1.00 92.88 265 ASN A N 1
ATOM 1967 C CA . ASN A 1 265 ? -33.083 -0.296 21.787 1.00 92.88 265 ASN A CA 1
ATOM 1968 C C . ASN A 1 265 ? -32.361 0.747 20.914 1.00 92.88 265 ASN A C 1
ATOM 1970 O O . ASN A 1 265 ? -32.167 1.900 21.306 1.00 92.88 265 ASN A O 1
ATOM 1974 N N . ASN A 1 266 ? -31.942 0.316 19.723 1.00 91.25 266 ASN A N 1
ATOM 1975 C CA . ASN A 1 266 ? -31.141 1.134 18.816 1.00 91.25 266 ASN A CA 1
ATOM 1976 C C . ASN A 1 266 ? -31.872 2.393 18.340 1.00 91.25 266 ASN A C 1
ATOM 1978 O O . ASN A 1 266 ? -31.253 3.448 18.222 1.00 91.25 266 ASN A O 1
ATOM 1982 N N . GLU A 1 267 ? -33.179 2.301 18.088 1.00 91.56 267 GLU A N 1
ATOM 1983 C CA . GLU A 1 267 ? -33.952 3.434 17.578 1.00 91.56 267 GLU A CA 1
ATOM 1984 C C . GLU A 1 267 ? -34.131 4.505 18.660 1.00 91.56 267 GLU A C 1
ATOM 1986 O O . GLU A 1 267 ? -33.893 5.684 18.405 1.00 91.56 267 GLU A O 1
ATOM 1991 N N . GLU A 1 268 ? -34.428 4.100 19.898 1.00 92.38 268 GLU A N 1
ATOM 1992 C CA . GLU A 1 268 ? -34.497 5.022 21.037 1.00 92.38 268 GLU A CA 1
ATOM 1993 C C . GLU A 1 268 ? -33.155 5.722 21.299 1.00 92.38 268 GLU A C 1
ATOM 1995 O O . GLU A 1 268 ? -33.121 6.936 21.522 1.00 92.38 268 GLU A O 1
ATOM 2000 N N . PHE A 1 269 ? -32.040 4.983 21.245 1.00 92.81 269 PHE A N 1
ATOM 2001 C CA . PHE A 1 269 ? -30.702 5.561 21.403 1.00 92.81 269 PHE A CA 1
ATOM 2002 C C . PHE A 1 269 ? -30.391 6.562 20.283 1.00 92.81 269 PHE A C 1
ATOM 2004 O O . PHE A 1 269 ? -29.961 7.693 20.535 1.00 92.81 269 PHE A O 1
ATOM 2011 N N . LYS A 1 270 ? -30.642 6.165 19.032 1.00 90.00 270 LYS A N 1
ATOM 2012 C CA . LYS A 1 270 ? -30.407 6.990 17.846 1.00 90.00 270 LYS A CA 1
ATOM 2013 C C . LYS A 1 270 ? -31.198 8.296 17.905 1.00 90.00 270 LYS A C 1
ATOM 2015 O O . LYS A 1 270 ? -30.603 9.355 17.706 1.00 90.00 270 LYS A O 1
ATOM 2020 N N . GLN A 1 271 ? -32.489 8.241 18.223 1.00 88.75 271 GLN A N 1
ATOM 2021 C CA . GLN A 1 271 ? -33.337 9.432 18.332 1.00 88.75 271 GLN A CA 1
ATOM 2022 C C . GLN A 1 271 ? -32.856 10.375 19.440 1.00 88.75 271 GLN A C 1
ATOM 2024 O O . GLN A 1 271 ? -32.758 11.584 19.231 1.00 88.75 271 GLN A O 1
ATOM 2029 N N . ARG A 1 272 ? -32.495 9.837 20.613 1.00 88.25 272 ARG A N 1
ATOM 2030 C CA . ARG A 1 272 ? -32.055 10.656 21.755 1.00 88.25 272 ARG A CA 1
ATOM 2031 C C . ARG A 1 272 ? -30.710 11.331 21.521 1.00 88.25 272 ARG A C 1
ATOM 2033 O O . ARG A 1 272 ? -30.573 12.522 21.803 1.00 88.25 272 ARG A O 1
ATOM 2040 N N . PHE A 1 273 ? -29.724 10.593 21.020 1.00 87.44 273 PHE A N 1
ATOM 2041 C CA . PHE A 1 273 ? -28.338 11.062 20.984 1.00 87.44 273 PHE A CA 1
ATOM 2042 C C . PHE A 1 273 ? -27.864 11.383 19.572 1.00 87.44 273 PHE A C 1
ATOM 2044 O O . PHE A 1 273 ? -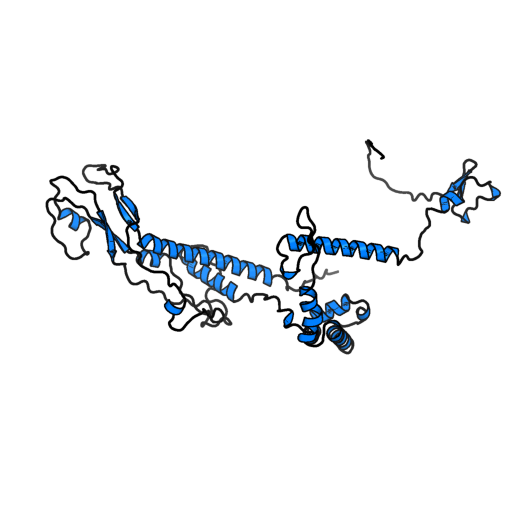27.372 12.482 19.328 1.00 87.44 273 PHE A O 1
ATOM 2051 N N . VAL A 1 274 ? -28.019 10.461 18.622 1.00 86.19 274 VAL A N 1
ATOM 2052 C CA . VAL A 1 274 ? -27.430 10.617 17.284 1.00 86.19 274 VAL A CA 1
ATOM 2053 C C . VAL A 1 274 ? -28.144 11.708 16.486 1.00 86.19 274 VAL A C 1
ATOM 2055 O O . VAL A 1 274 ? -27.491 12.588 15.928 1.00 86.19 274 VAL A O 1
ATOM 2058 N N . GLU A 1 275 ? -29.475 11.705 16.455 1.00 85.88 275 GLU A N 1
ATOM 2059 C CA . GLU A 1 275 ? -30.247 12.714 15.719 1.00 85.88 275 GLU A CA 1
ATOM 2060 C C . GLU A 1 275 ? -30.117 14.102 16.354 1.00 85.88 275 GLU A C 1
ATOM 2062 O O . GLU A 1 275 ? -29.940 15.094 15.642 1.00 85.88 275 GLU A O 1
ATOM 2067 N N . SER A 1 276 ? -30.100 14.182 17.685 1.00 81.88 276 SER A N 1
ATOM 2068 C CA . SER A 1 276 ? -29.835 15.429 18.413 1.00 81.88 276 SER A CA 1
ATOM 2069 C C . SER A 1 276 ? -28.485 16.046 18.034 1.00 81.88 276 SER A C 1
ATOM 2071 O O . SER A 1 276 ? -28.396 17.257 17.833 1.00 81.88 276 SER A O 1
ATOM 2073 N N . LEU A 1 277 ? -27.446 15.223 17.854 1.00 81.06 277 LEU A N 1
ATOM 2074 C CA . LEU A 1 277 ? -26.126 15.690 17.419 1.00 81.06 277 LEU A CA 1
ATOM 2075 C C . LEU A 1 277 ? -26.136 16.240 15.987 1.00 81.06 277 LEU A C 1
ATOM 2077 O O . LEU A 1 277 ? -25.444 17.218 15.716 1.00 81.06 277 LEU A O 1
ATOM 2081 N N . THR A 1 278 ? -26.945 15.682 15.079 1.00 77.44 278 THR A N 1
ATOM 2082 C CA . THR A 1 278 ? -27.050 16.210 13.701 1.00 77.44 278 THR A CA 1
ATOM 2083 C C . THR A 1 278 ? -27.686 17.598 13.630 1.00 77.44 278 THR A C 1
ATOM 2085 O O . THR A 1 278 ? -27.420 18.351 12.697 1.00 77.44 278 THR A O 1
ATOM 2088 N N . LYS A 1 279 ? -28.487 17.962 14.637 1.00 81.31 279 LYS A N 1
ATOM 2089 C CA . LYS A 1 279 ? -29.117 19.283 14.758 1.00 81.31 279 LYS A CA 1
ATOM 2090 C C . LYS A 1 279 ? -28.226 20.291 15.489 1.00 81.31 279 LYS A C 1
ATOM 2092 O O . LYS A 1 279 ? -28.537 21.482 15.512 1.00 81.31 279 LYS A O 1
ATOM 2097 N N . LEU A 1 280 ? -27.125 19.839 16.094 1.00 85.38 280 LEU A N 1
ATOM 2098 C CA . LEU A 1 280 ? -26.240 20.694 16.870 1.00 85.38 280 LEU A CA 1
ATOM 2099 C C . LEU A 1 280 ? -25.417 21.601 15.946 1.00 85.38 280 LEU A C 1
ATOM 2101 O O . LEU A 1 280 ? -24.740 21.140 15.024 1.00 85.38 280 LEU A O 1
ATOM 2105 N N . ARG A 1 281 ? -25.447 22.904 16.239 1.00 88.88 281 ARG A N 1
ATOM 2106 C CA . ARG A 1 281 ? -24.638 23.921 15.559 1.00 88.88 281 ARG A CA 1
ATOM 2107 C C . ARG A 1 281 ? -23.734 24.656 16.551 1.00 88.88 281 ARG A C 1
ATOM 2109 O O . ARG A 1 281 ? -24.078 25.765 16.969 1.00 88.88 281 ARG A O 1
ATOM 2116 N N . PRO A 1 282 ? -22.631 24.040 17.018 1.00 87.06 282 PRO A N 1
ATOM 2117 C CA . PRO A 1 282 ? -21.737 24.708 17.953 1.00 87.06 282 PRO A CA 1
ATOM 2118 C C . PRO A 1 282 ? -21.045 25.909 17.293 1.00 87.06 282 PRO A C 1
ATOM 2120 O O . PRO A 1 282 ? -20.873 25.971 16.075 1.00 87.06 282 PRO A O 1
ATOM 2123 N N . VAL A 1 283 ? -20.646 26.873 18.123 1.00 87.44 283 VAL A N 1
ATOM 2124 C CA . VAL A 1 283 ? -19.867 28.032 17.677 1.00 87.44 283 VAL A CA 1
ATOM 2125 C C . VAL A 1 283 ? -18.430 27.587 17.443 1.00 87.44 283 VAL A C 1
ATOM 2127 O O . VAL A 1 283 ? -17.774 27.115 18.371 1.00 87.44 283 VAL A O 1
ATOM 2130 N N . VAL A 1 284 ? -17.939 27.773 16.223 1.00 85.00 284 VAL A N 1
ATOM 2131 C CA . VAL A 1 284 ? -16.563 27.443 15.847 1.00 85.00 284 VAL A CA 1
ATOM 2132 C C . VAL A 1 284 ? -15.709 28.699 15.954 1.00 85.00 284 VAL A C 1
ATOM 2134 O O . VAL A 1 284 ? -15.997 29.700 15.305 1.00 85.00 284 VAL A O 1
ATOM 2137 N N . ARG A 1 285 ? -14.649 28.653 16.768 1.00 78.94 285 ARG A N 1
ATOM 2138 C CA . ARG A 1 285 ? -13.677 29.751 16.931 1.00 78.94 285 ARG A CA 1
ATOM 2139 C C . ARG A 1 285 ? -12.374 29.468 16.184 1.00 78.94 285 ARG A C 1
ATOM 2141 O O . ARG A 1 285 ? -11.296 29.472 16.771 1.00 78.94 285 ARG A O 1
ATOM 2148 N N . ALA A 1 286 ? -12.479 29.170 14.894 1.00 70.44 286 ALA A N 1
ATOM 2149 C CA . ALA A 1 286 ? -11.323 28.937 14.039 1.00 70.44 286 ALA A CA 1
ATOM 2150 C C . ALA A 1 286 ? -10.957 30.242 13.310 1.00 70.44 286 ALA A C 1
ATOM 2152 O O . ALA A 1 286 ? -11.498 30.543 12.252 1.00 70.44 286 ALA A O 1
ATOM 2153 N N . GLY A 1 287 ? -10.056 31.040 13.890 1.00 70.06 287 GLY A N 1
ATOM 2154 C CA . GLY A 1 287 ? -9.584 32.297 13.294 1.00 70.06 287 GLY A CA 1
ATOM 2155 C C . GLY A 1 287 ? -10.236 33.557 13.876 1.00 70.06 287 GLY A C 1
ATOM 2156 O O . GLY A 1 287 ? -10.497 33.626 15.074 1.00 70.06 287 GLY A O 1
ATOM 2157 N N . LYS A 1 288 ? -10.431 34.592 13.042 1.00 67.12 288 LYS A N 1
ATOM 2158 C CA . LYS A 1 288 ? -10.890 35.932 13.478 1.00 67.12 288 LYS A CA 1
ATOM 2159 C C . LYS A 1 288 ? -12.408 36.053 13.659 1.00 67.12 288 LYS A C 1
ATOM 2161 O O . LYS A 1 288 ? -12.859 37.019 14.266 1.00 67.12 288 LYS A O 1
ATOM 2166 N N . THR A 1 289 ? -13.188 35.111 13.136 1.00 63.81 289 THR A N 1
ATOM 2167 C CA . THR A 1 289 ? -14.656 35.111 13.217 1.00 63.81 289 THR A CA 1
ATOM 2168 C C . THR A 1 289 ? -15.160 33.913 14.021 1.00 63.81 289 THR A C 1
ATOM 2170 O O . THR A 1 289 ? -14.440 32.943 14.259 1.00 63.81 289 THR A O 1
ATOM 2173 N N . SER A 1 290 ? -16.388 34.018 14.531 1.00 79.69 290 SER A N 1
ATOM 2174 C CA . SER A 1 290 ? -17.057 32.963 15.297 1.00 79.69 290 SER A CA 1
ATOM 2175 C C . SER A 1 290 ? -18.441 32.734 14.718 1.00 79.69 290 SER A C 1
ATOM 2177 O O . SER A 1 290 ? -19.278 33.630 14.791 1.00 79.69 290 SER A O 1
ATOM 2179 N N . GLU A 1 291 ? -18.693 31.542 14.183 1.00 81.81 291 GLU A N 1
ATOM 2180 C CA . GLU A 1 291 ? -19.961 31.232 13.517 1.00 81.81 291 GLU A CA 1
ATOM 2181 C C . GLU A 1 291 ? -20.527 29.877 13.969 1.00 81.81 291 GLU A C 1
ATOM 2183 O O . GLU A 1 291 ? -19.769 28.914 14.153 1.00 81.81 291 GLU A O 1
ATOM 2188 N N . PRO A 1 292 ? -21.855 29.768 14.167 1.00 87.06 292 PRO A N 1
ATOM 2189 C CA . PRO A 1 292 ? -22.517 28.484 14.362 1.00 87.06 292 PRO A CA 1
ATOM 2190 C C . PRO A 1 292 ? -22.393 27.617 13.106 1.00 87.06 292 PRO A C 1
ATOM 2192 O O . PRO A 1 292 ? -22.890 27.980 12.043 1.00 87.06 292 PRO A O 1
ATOM 2195 N N . THR A 1 293 ? -21.775 26.446 13.234 1.00 85.06 293 THR A N 1
ATOM 2196 C CA . THR A 1 293 ? -21.554 25.522 12.109 1.00 85.06 293 THR A CA 1
ATOM 2197 C C . THR A 1 293 ? -22.184 24.174 12.412 1.00 85.06 293 THR A C 1
ATOM 2199 O O . THR A 1 293 ? -22.139 23.725 13.550 1.00 85.06 293 THR A O 1
ATOM 2202 N N . GLU A 1 294 ? -22.772 23.509 11.417 1.00 86.31 294 GLU A N 1
ATOM 2203 C CA . GLU A 1 294 ? -23.281 22.139 11.581 1.00 86.31 294 GLU A CA 1
ATOM 2204 C C . GLU A 1 294 ? -22.178 21.201 12.060 1.00 86.31 294 GLU A C 1
ATOM 2206 O O . GLU A 1 294 ? -21.113 21.142 11.447 1.00 86.31 294 GLU A O 1
ATOM 2211 N N . LEU A 1 295 ? -22.450 20.436 13.121 1.00 83.62 295 LEU A N 1
ATOM 2212 C CA . LEU A 1 295 ? -21.465 19.539 13.726 1.00 83.62 295 LEU A CA 1
ATOM 2213 C C . LEU A 1 295 ? -20.837 18.576 12.703 1.00 83.62 295 LEU A C 1
ATOM 2215 O O . LEU A 1 295 ? -19.644 18.300 12.765 1.00 83.62 295 LEU A O 1
ATOM 2219 N N . THR A 1 296 ? -21.621 18.121 11.723 1.00 82.75 296 THR A N 1
ATOM 2220 C CA . THR A 1 296 ? -21.187 17.211 10.650 1.00 82.75 296 THR A CA 1
ATOM 2221 C C . THR A 1 296 ? -20.212 17.835 9.648 1.00 82.75 296 THR A C 1
ATOM 2223 O O . THR A 1 296 ? -19.580 17.102 8.892 1.00 82.75 296 THR A O 1
ATOM 2226 N N . LYS A 1 297 ? -20.073 19.165 9.629 1.00 84.31 297 LYS A N 1
ATOM 2227 C CA . LYS A 1 297 ? -19.167 19.908 8.737 1.00 84.31 297 LYS A CA 1
ATOM 2228 C C . LYS A 1 297 ? -17.862 20.328 9.420 1.00 84.31 297 LYS A C 1
ATOM 2230 O O . LYS A 1 297 ? -16.967 20.845 8.756 1.00 84.31 297 LYS A O 1
ATOM 2235 N N . ILE A 1 298 ? -17.733 20.115 10.730 1.00 83.44 298 ILE A N 1
ATOM 2236 C CA . ILE A 1 298 ? -16.561 20.525 11.511 1.00 83.44 298 ILE A CA 1
ATOM 2237 C C . ILE A 1 298 ? -15.517 19.405 11.492 1.00 83.44 298 ILE A C 1
ATOM 2239 O O . ILE A 1 298 ? -15.802 18.269 11.864 1.00 83.44 298 ILE A O 1
ATOM 2243 N N . SER A 1 299 ? -14.288 19.721 11.085 1.00 83.25 299 SER A N 1
ATOM 2244 C CA . SER A 1 299 ? -13.183 18.757 11.036 1.00 83.25 299 SER A CA 1
ATOM 2245 C C . SER A 1 299 ? -11.824 19.423 11.278 1.00 83.25 299 SER A C 1
ATOM 2247 O O . SER A 1 299 ? -11.705 20.650 11.262 1.00 83.25 299 SER A O 1
ATOM 2249 N N . GLY A 1 300 ? -10.793 18.609 11.529 1.00 82.19 300 GLY A N 1
ATOM 2250 C CA . GLY A 1 300 ? -9.416 19.077 11.728 1.00 82.19 300 GLY A CA 1
ATOM 2251 C C . GLY A 1 300 ? -9.287 20.102 12.860 1.00 82.19 300 GLY A C 1
ATOM 2252 O O . GLY A 1 300 ? -9.988 20.013 13.862 1.00 82.19 300 GLY A O 1
ATOM 2253 N N . GLY A 1 301 ? -8.431 21.113 12.689 1.00 80.31 301 GLY A N 1
ATOM 2254 C CA . GLY A 1 301 ? -8.187 22.122 13.733 1.00 80.31 301 GLY A CA 1
ATOM 2255 C C . GLY A 1 301 ? -9.424 22.933 14.154 1.00 80.31 301 GLY A C 1
ATOM 2256 O O . GLY A 1 301 ? -9.479 23.436 15.275 1.00 80.31 301 GLY A O 1
ATOM 2257 N N . ALA A 1 302 ? -10.456 23.024 13.306 1.00 83.50 302 ALA A N 1
ATOM 2258 C CA . ALA A 1 302 ? -11.725 23.652 13.678 1.00 83.50 302 ALA A CA 1
ATOM 2259 C C . ALA A 1 302 ? -12.501 22.823 14.718 1.00 83.50 302 ALA A C 1
ATOM 2261 O O . ALA A 1 302 ? -13.193 23.389 15.567 1.00 83.50 302 ALA A O 1
ATOM 2262 N N . PHE A 1 303 ? -12.359 21.494 14.687 1.00 82.69 303 PHE A N 1
ATOM 2263 C CA . PHE A 1 303 ? -12.922 20.605 15.702 1.00 82.69 303 PHE A CA 1
ATOM 2264 C C . PHE A 1 303 ? -12.290 20.880 17.069 1.00 82.69 303 PHE A C 1
ATOM 2266 O O . PHE A 1 303 ? -13.010 21.148 18.031 1.00 82.69 303 PHE A O 1
ATOM 2273 N N . ASP A 1 304 ? -10.960 20.937 17.134 1.00 82.94 304 ASP A N 1
ATOM 2274 C CA . ASP A 1 304 ? -10.225 21.182 18.381 1.00 82.94 304 ASP A CA 1
ATOM 2275 C C . ASP A 1 304 ? -10.570 22.548 18.995 1.00 82.94 304 ASP A C 1
ATOM 2277 O O . ASP A 1 304 ? -10.848 22.653 20.193 1.00 82.94 304 ASP A O 1
ATOM 2281 N N . ALA A 1 305 ? -10.646 23.593 18.163 1.00 84.31 305 ALA A N 1
ATOM 2282 C CA . ALA A 1 305 ? -11.058 24.927 18.598 1.00 84.31 305 ALA A CA 1
ATOM 2283 C C . ALA A 1 305 ? -12.494 24.945 19.156 1.00 84.31 305 ALA A C 1
ATOM 2285 O O . ALA A 1 305 ? -12.781 25.631 20.140 1.00 84.31 305 ALA A O 1
ATOM 2286 N N . THR A 1 306 ? -13.398 24.171 18.551 1.00 86.69 306 THR A N 1
ATOM 2287 C CA . THR A 1 306 ? -14.795 24.057 18.992 1.00 86.69 306 THR A CA 1
ATOM 2288 C C . THR A 1 306 ? -14.900 23.362 20.348 1.00 86.69 306 THR A C 1
ATOM 2290 O O . THR A 1 306 ? -15.611 23.848 21.230 1.00 86.69 306 THR A O 1
ATOM 2293 N N . ILE A 1 307 ? -14.163 22.265 20.551 1.00 88.06 307 ILE A N 1
ATOM 2294 C CA . ILE A 1 307 ? -14.117 21.560 21.841 1.00 88.06 307 ILE A CA 1
ATOM 2295 C C . ILE A 1 307 ? -13.518 22.461 22.923 1.00 88.06 307 ILE A C 1
ATOM 2297 O O . ILE A 1 307 ? -14.111 22.602 23.989 1.00 88.06 307 ILE A O 1
ATOM 2301 N N . SER A 1 308 ? -12.405 23.143 22.639 1.00 86.19 308 SER A N 1
ATOM 2302 C CA . SER A 1 308 ? -11.784 24.075 23.588 1.00 86.19 308 SER A CA 1
ATOM 2303 C C . SER A 1 308 ? -12.741 25.201 24.008 1.00 86.19 308 SER A C 1
ATOM 2305 O O . SER A 1 308 ? -12.843 25.529 25.192 1.00 86.19 308 SER A O 1
ATOM 2307 N N . HIS A 1 309 ? -13.516 25.753 23.066 1.00 87.25 309 HIS A N 1
ATOM 2308 C CA . HIS A 1 309 ? -14.537 26.755 23.385 1.00 87.25 309 HIS A CA 1
ATOM 2309 C C . HIS A 1 309 ? -15.672 26.192 24.247 1.00 87.25 309 HIS A C 1
ATOM 2311 O O . HIS A 1 309 ? -16.125 26.862 25.180 1.00 87.25 309 HIS A O 1
ATOM 2317 N N . ALA A 1 310 ? -16.127 24.972 23.957 1.00 87.31 310 ALA A N 1
ATOM 2318 C CA . ALA A 1 310 ? -17.158 24.296 24.736 1.00 87.31 310 ALA A CA 1
ATOM 2319 C C . ALA A 1 310 ? -16.695 23.999 26.175 1.00 87.31 310 ALA A C 1
ATOM 2321 O O . ALA A 1 310 ? -17.443 24.271 27.114 1.00 87.31 310 ALA A O 1
ATOM 2322 N N . GLU A 1 311 ? -15.457 23.537 26.359 1.00 88.56 311 GLU A N 1
ATOM 2323 C CA . GLU A 1 311 ? -14.839 23.340 27.679 1.00 88.56 311 GLU A CA 1
ATOM 2324 C C . GLU A 1 311 ? -14.723 24.664 28.445 1.00 88.56 311 GLU A C 1
ATOM 2326 O O . GLU A 1 311 ? -15.117 24.743 29.605 1.00 88.56 311 GLU A O 1
ATOM 2331 N N . GLY A 1 312 ? -14.307 25.750 27.781 1.00 85.81 312 GLY A N 1
ATOM 2332 C CA . GLY A 1 312 ? -14.293 27.083 28.391 1.00 85.81 312 GLY A CA 1
ATOM 2333 C C . GLY A 1 312 ? -15.673 27.517 28.901 1.00 85.81 312 GLY A C 1
ATOM 2334 O O . GLY A 1 312 ? -15.791 28.052 30.002 1.00 85.81 312 GLY A O 1
ATOM 2335 N N . LYS A 1 313 ? -16.744 27.230 28.147 1.00 87.06 313 LYS A N 1
ATOM 2336 C CA . LYS A 1 313 ? -18.123 27.459 28.614 1.00 87.06 313 LYS A CA 1
ATOM 2337 C C . LYS A 1 313 ? -18.504 26.565 29.793 1.00 87.06 313 LYS A C 1
ATOM 2339 O O . LYS A 1 313 ? -19.267 27.017 30.647 1.00 87.06 313 LYS A O 1
ATOM 2344 N N . ARG A 1 314 ? -18.028 25.316 29.836 1.00 87.56 314 ARG A N 1
ATOM 2345 C CA . ARG A 1 314 ? -18.273 24.407 30.965 1.00 87.56 314 ARG A CA 1
ATOM 2346 C C . ARG A 1 314 ? -17.626 24.947 32.239 1.00 87.56 314 ARG A C 1
ATOM 2348 O O . ARG A 1 314 ? -18.331 25.103 33.228 1.00 87.56 314 ARG A O 1
ATOM 2355 N N . ASN A 1 315 ? -16.361 25.358 32.164 1.00 88.25 315 ASN A N 1
ATOM 2356 C CA . ASN A 1 315 ? -15.620 25.926 33.293 1.00 88.25 315 ASN A CA 1
ATOM 2357 C C . ASN A 1 315 ? -16.321 27.156 33.890 1.00 88.25 315 ASN A C 1
ATOM 2359 O O . ASN A 1 315 ? -16.421 27.282 35.106 1.00 88.25 315 ASN A O 1
ATOM 2363 N N . VAL A 1 316 ? -16.856 28.049 33.044 1.00 88.56 316 VAL A N 1
ATOM 2364 C CA . VAL A 1 316 ? -17.633 29.212 33.515 1.00 88.56 316 VAL A CA 1
ATOM 2365 C C . VAL A 1 316 ? -18.880 28.768 34.286 1.00 88.56 316 VAL A C 1
ATOM 2367 O O . VAL A 1 316 ? -19.147 29.284 35.367 1.00 88.56 316 VAL A O 1
ATOM 2370 N N . LYS A 1 317 ? -19.628 27.783 33.769 1.00 85.62 317 LYS A N 1
ATOM 2371 C CA . LYS A 1 317 ? -20.834 27.268 34.440 1.00 85.62 317 LYS A CA 1
ATOM 2372 C C . LYS A 1 317 ? -20.527 26.575 35.766 1.00 85.62 317 LYS A C 1
ATOM 2374 O O . LYS A 1 317 ? -21.297 26.733 36.711 1.00 85.62 317 LYS A O 1
ATOM 2379 N N . GLU A 1 318 ? -19.446 25.805 35.833 1.00 83.19 318 GLU A N 1
ATOM 2380 C CA . GLU A 1 318 ? -19.003 25.138 37.062 1.00 83.19 318 GLU A CA 1
ATOM 2381 C C . GLU A 1 318 ? -18.637 26.182 38.127 1.00 83.19 318 GLU A C 1
ATOM 2383 O O . GLU A 1 318 ? -19.218 26.168 39.211 1.00 83.19 318 GLU A O 1
ATOM 2388 N N . ALA A 1 319 ? -17.825 27.183 37.770 1.00 77.62 319 ALA A N 1
ATOM 2389 C CA . ALA A 1 319 ? -17.465 28.280 38.669 1.00 77.62 319 ALA A CA 1
ATOM 2390 C C . ALA A 1 319 ? -18.683 29.092 39.154 1.00 77.62 319 ALA A C 1
ATOM 2392 O O . ALA A 1 319 ? -18.735 29.532 40.301 1.00 77.62 319 ALA A O 1
ATOM 2393 N N . ASP A 1 320 ? -19.690 29.302 38.304 1.00 79.06 320 ASP A N 1
ATOM 2394 C CA . ASP A 1 320 ? -20.915 30.008 38.698 1.00 79.06 320 ASP A CA 1
ATOM 2395 C C . ASP A 1 320 ? -21.854 29.154 39.564 1.00 79.06 320 ASP A C 1
ATOM 2397 O O . ASP A 1 320 ? -22.631 29.696 40.354 1.00 79.06 320 ASP A O 1
ATOM 2401 N N . THR A 1 321 ? -21.779 27.828 39.449 1.00 72.06 321 THR A N 1
ATOM 2402 C CA . THR A 1 321 ? -22.524 26.899 40.309 1.00 72.06 321 THR A CA 1
ATOM 2403 C C . THR A 1 321 ? -21.888 26.832 41.696 1.00 72.06 321 THR A C 1
ATOM 2405 O O . THR A 1 321 ? -22.610 26.909 42.687 1.00 72.06 321 THR A O 1
ATOM 2408 N N . GLU A 1 322 ? -20.554 26.823 41.777 1.00 59.72 322 GLU A N 1
ATOM 2409 C CA . GLU A 1 322 ? -19.801 26.897 43.039 1.00 59.72 322 GLU A CA 1
ATOM 2410 C C . GLU A 1 322 ? -20.079 28.194 43.813 1.00 59.72 322 GLU A C 1
ATOM 2412 O O . GLU A 1 322 ? -20.257 28.168 45.031 1.00 59.72 322 GLU A O 1
ATOM 2417 N N . LYS A 1 323 ? -20.220 29.331 43.113 1.00 57.75 323 LYS A N 1
ATOM 2418 C CA . LYS A 1 323 ? -20.636 30.605 43.732 1.00 57.75 323 LYS A CA 1
ATOM 2419 C C . LYS A 1 323 ? -22.051 30.557 44.317 1.00 57.75 323 LYS A C 1
ATOM 2421 O O . LYS A 1 323 ? -22.337 31.277 45.269 1.00 57.75 323 LYS A O 1
ATOM 2426 N N . LYS A 1 324 ? -22.951 29.748 43.746 1.00 53.78 324 LYS A N 1
ATOM 2427 C CA . LYS A 1 324 ? -24.346 29.606 44.204 1.00 53.78 324 LYS A CA 1
ATOM 2428 C C . LYS A 1 324 ? -24.519 28.545 45.286 1.00 53.78 324 LYS A C 1
ATOM 2430 O O . LYS A 1 324 ? -25.438 28.662 46.088 1.00 53.78 324 LYS A O 1
ATOM 2435 N N . SER A 1 325 ? -23.647 27.541 45.338 1.00 47.97 325 SER A N 1
ATOM 2436 C CA . SER A 1 325 ? -23.622 26.517 46.387 1.00 47.97 325 SER A CA 1
ATOM 2437 C C . SER A 1 325 ? -22.779 26.926 47.596 1.00 47.97 325 SER A C 1
ATOM 2439 O O . SER A 1 325 ? -22.328 26.053 48.337 1.00 47.97 325 SER A O 1
ATOM 2441 N N . GLY A 1 326 ? -22.531 28.229 47.771 1.00 39.59 326 GLY A N 1
ATOM 2442 C CA . GLY A 1 326 ? -21.751 28.784 48.865 1.00 39.59 326 GLY A CA 1
ATOM 2443 C C . GLY A 1 326 ? -22.258 28.294 50.215 1.00 39.59 326 GLY A C 1
ATOM 2444 O O . GLY A 1 326 ? -23.190 28.851 50.789 1.00 39.59 326 GLY A O 1
ATOM 2445 N N . PHE A 1 327 ? -21.589 27.265 50.728 1.00 32.88 327 PHE A N 1
ATOM 2446 C CA . PHE A 1 327 ? -21.437 27.035 52.148 1.00 32.88 327 PHE A CA 1
ATOM 2447 C C . PHE A 1 327 ? -21.001 28.368 52.755 1.00 32.88 327 PHE A C 1
ATOM 2449 O O . PHE A 1 327 ? -19.960 28.924 52.397 1.00 32.88 327 PHE A O 1
ATOM 2456 N N . THR A 1 328 ? -21.819 28.892 53.659 1.00 42.50 328 THR A N 1
ATOM 2457 C CA . THR A 1 328 ? -21.456 29.966 54.573 1.00 42.50 328 THR A CA 1
ATOM 2458 C C . THR A 1 328 ? -20.305 29.489 55.452 1.00 42.50 328 THR A C 1
ATOM 2460 O O . THR A 1 328 ? -20.499 28.978 56.548 1.00 42.50 328 THR A O 1
ATOM 2463 N N . ALA A 1 329 ? -19.094 29.644 54.944 1.00 39.47 329 ALA A N 1
ATOM 2464 C CA . ALA A 1 329 ? -17.889 29.826 55.729 1.00 39.47 329 ALA A CA 1
ATOM 2465 C C . ALA A 1 329 ? -17.068 30.927 55.054 1.00 39.47 329 ALA A C 1
ATOM 2467 O O . ALA A 1 329 ? -15.884 30.779 54.765 1.00 39.47 329 ALA A O 1
ATOM 2468 N N . ALA A 1 330 ? -17.725 32.060 54.789 1.00 35.56 330 ALA A N 1
ATOM 2469 C CA . ALA A 1 330 ? -17.009 33.317 54.810 1.00 35.56 330 ALA A CA 1
ATOM 2470 C C . ALA A 1 330 ? -16.507 33.478 56.251 1.00 35.56 330 ALA A C 1
ATOM 2472 O O . ALA A 1 330 ? -17.245 33.922 57.129 1.00 35.56 330 ALA A O 1
ATOM 2473 N N . ILE A 1 331 ? -15.259 33.082 56.513 1.00 38.59 331 ILE A N 1
ATOM 2474 C CA . ILE A 1 331 ? -14.479 33.848 57.478 1.00 38.59 331 ILE A CA 1
ATOM 2475 C C . ILE A 1 331 ? -14.399 35.222 56.833 1.00 38.59 331 ILE A C 1
ATOM 2477 O O . ILE A 1 331 ? -13.716 35.441 55.834 1.00 38.59 331 ILE A O 1
ATOM 2481 N N . ASP A 1 332 ? -15.278 36.079 57.325 1.00 38.44 332 ASP A N 1
ATOM 2482 C CA . ASP A 1 332 ? -15.506 37.425 56.866 1.00 38.44 332 ASP A CA 1
ATOM 2483 C C . ASP A 1 332 ? -14.300 38.281 57.258 1.00 38.44 332 ASP A C 1
ATOM 2485 O O . ASP A 1 332 ? -14.313 39.035 58.228 1.00 38.44 332 ASP A O 1
ATOM 2489 N N . SER A 1 333 ? -13.219 38.148 56.491 1.00 44.09 333 SER A N 1
ATOM 2490 C CA . SER A 1 333 ? -12.020 38.980 56.610 1.00 44.09 333 SER A CA 1
ATOM 2491 C C . SER A 1 333 ? -12.289 40.448 56.247 1.00 44.09 333 SER A C 1
ATOM 2493 O O . SER A 1 333 ? -11.355 41.242 56.225 1.00 44.09 333 SER A O 1
ATOM 2495 N N . LYS A 1 334 ? -13.544 40.818 55.948 1.00 45.69 334 LYS A N 1
ATOM 2496 C CA . LYS A 1 334 ? -13.989 42.193 55.714 1.00 45.69 334 LYS A CA 1
ATOM 2497 C C . LYS A 1 334 ? -14.814 42.792 56.857 1.00 45.69 334 LYS A C 1
ATOM 2499 O O . LYS A 1 334 ? -15.125 43.970 56.758 1.00 45.69 334 LYS A O 1
ATOM 2504 N N . THR A 1 335 ? -15.112 42.076 57.952 1.00 53.38 335 THR A N 1
ATOM 2505 C CA . THR A 1 335 ? -15.761 42.704 59.127 1.00 53.38 335 THR A CA 1
ATOM 2506 C C . THR A 1 335 ? -14.893 42.839 60.374 1.00 53.38 335 THR A C 1
ATOM 2508 O O . THR A 1 335 ? -15.273 43.596 61.262 1.00 53.38 335 THR A O 1
ATOM 2511 N N . THR A 1 336 ? -13.736 42.181 60.490 1.00 53.19 336 THR A N 1
ATOM 2512 C CA . THR A 1 336 ? -12.927 42.266 61.727 1.00 53.19 336 THR A CA 1
ATOM 2513 C C . THR A 1 336 ? -12.131 43.571 61.836 1.00 53.19 336 THR A C 1
ATOM 2515 O O . THR A 1 336 ? -12.040 44.136 62.922 1.00 53.19 336 THR A O 1
ATOM 2518 N N . GLU A 1 337 ? -11.612 44.100 60.724 1.00 57.16 337 GLU A N 1
ATOM 2519 C CA . GLU A 1 337 ? -10.821 45.343 60.720 1.00 57.16 337 GLU A CA 1
ATOM 2520 C C . GLU A 1 337 ? -11.681 46.570 61.081 1.00 57.16 337 GLU A C 1
ATOM 2522 O O . GLU A 1 337 ? -11.301 47.362 61.946 1.00 57.16 337 GLU A O 1
ATOM 2527 N N . ASP A 1 338 ? -12.900 46.653 60.536 1.00 60.59 338 ASP A N 1
ATOM 2528 C CA . ASP A 1 338 ? -13.874 47.700 60.881 1.00 60.59 338 ASP A CA 1
ATOM 2529 C C . ASP A 1 338 ? -14.411 47.565 62.318 1.00 60.59 338 ASP A C 1
ATOM 2531 O O . ASP A 1 338 ? -14.757 48.559 62.955 1.00 60.59 338 ASP A O 1
ATOM 2535 N N . LYS A 1 339 ? -14.457 46.348 62.881 1.00 61.38 339 LYS A N 1
ATOM 2536 C CA . LYS A 1 339 ? -14.936 46.119 64.258 1.00 61.38 339 LYS A CA 1
ATOM 2537 C C . LYS A 1 339 ? -13.956 46.590 65.337 1.00 61.38 339 LYS A C 1
ATOM 2539 O O . LYS A 1 339 ? -14.412 46.823 66.464 1.00 61.38 339 LYS A O 1
ATOM 2544 N N . CYS A 1 340 ? -12.664 46.719 65.020 1.00 64.19 340 CYS A N 1
ATOM 2545 C CA . CYS A 1 340 ? -11.613 47.072 65.980 1.00 64.19 340 CYS A CA 1
ATOM 2546 C C . CYS A 1 340 ? -11.177 48.548 65.923 1.00 64.19 340 CYS A C 1
ATOM 2548 O O . CYS A 1 340 ? -10.580 49.029 66.882 1.00 64.19 340 CYS A O 1
ATOM 2550 N N . LYS A 1 341 ? -11.451 49.275 64.834 1.00 64.06 341 LYS A N 1
ATOM 2551 C CA . LYS A 1 341 ? -10.889 50.615 64.596 1.00 64.06 341 LYS A CA 1
ATOM 2552 C C . LYS A 1 341 ? -11.533 51.699 65.482 1.00 64.06 341 LYS A C 1
ATOM 2554 O O . LYS A 1 341 ? -12.751 51.750 65.616 1.00 64.06 341 LYS A O 1
ATOM 2559 N N . ASP A 1 342 ? -10.702 52.558 66.082 1.00 57.19 342 ASP A N 1
ATOM 2560 C CA . ASP A 1 342 ? -11.067 53.784 66.827 1.00 57.19 342 ASP A CA 1
ATOM 2561 C C . ASP A 1 342 ? -12.025 53.625 68.031 1.00 57.19 342 ASP A C 1
ATOM 2563 O O . ASP A 1 342 ? -12.723 54.564 68.417 1.00 57.19 342 ASP A O 1
ATOM 2567 N N . LYS A 1 343 ? -12.035 52.456 68.686 1.00 66.75 343 LYS A N 1
ATOM 2568 C CA . LYS A 1 343 ? -12.806 52.248 69.924 1.00 66.75 343 LYS A CA 1
ATOM 2569 C C . LYS A 1 343 ? -12.039 52.673 71.187 1.00 66.75 343 LYS A C 1
ATOM 2571 O O . LYS A 1 343 ? -10.835 52.414 71.278 1.00 66.75 343 LYS A O 1
ATOM 2576 N N . PRO A 1 344 ? -12.720 53.266 72.190 1.00 64.94 344 PRO A N 1
ATOM 2577 C CA . PRO A 1 344 ? -12.125 53.538 73.496 1.00 64.94 344 PRO A CA 1
ATOM 2578 C C . PRO A 1 344 ? -11.772 52.227 74.218 1.00 64.94 344 PRO A C 1
ATOM 2580 O O . PRO A 1 344 ? -12.369 51.182 73.961 1.00 64.94 344 PRO A O 1
ATOM 2583 N N . GLN A 1 345 ? -10.812 52.277 75.149 1.00 62.84 345 GLN A N 1
ATOM 2584 C CA . GLN A 1 345 ? -10.238 51.092 75.811 1.00 62.84 345 GLN A CA 1
ATOM 2585 C C . GLN A 1 345 ? -11.292 50.151 76.433 1.00 62.84 345 GLN A C 1
ATOM 2587 O O . GLN A 1 345 ? -11.103 48.938 76.410 1.00 62.84 345 GLN A O 1
ATOM 2592 N N . GLY A 1 346 ? -12.414 50.682 76.934 1.00 62.22 346 GLY A N 1
ATOM 2593 C CA . GLY A 1 346 ? -13.495 49.881 77.528 1.00 62.22 346 GLY A CA 1
ATOM 2594 C C . GLY A 1 346 ? -14.258 48.983 76.542 1.00 62.22 346 GLY A C 1
ATOM 2595 O O . GLY A 1 346 ? -14.798 47.958 76.952 1.00 62.22 346 GLY A O 1
ATOM 2596 N N . ASP A 1 347 ? -14.249 49.320 75.249 1.00 63.88 347 ASP A N 1
ATOM 2597 C CA . ASP A 1 347 ? -15.000 48.615 74.199 1.00 63.88 347 ASP A CA 1
ATOM 2598 C C . ASP A 1 347 ? -14.110 47.7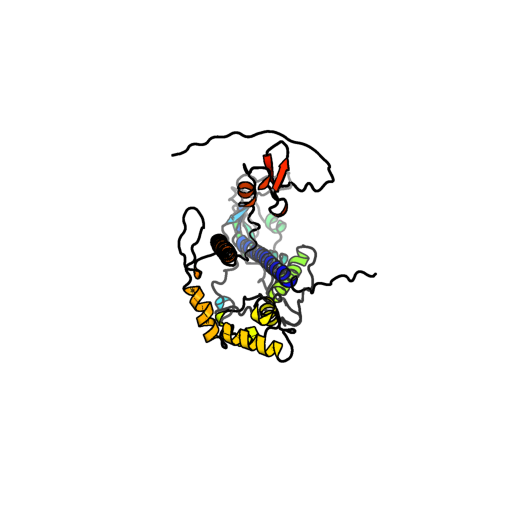29 73.303 1.00 63.88 347 ASP A C 1
ATOM 2600 O O . ASP A 1 347 ? -14.601 47.048 72.395 1.00 63.88 347 ASP A O 1
ATOM 2604 N N . CYS A 1 348 ? -12.798 47.702 73.563 1.00 71.12 348 CYS A N 1
ATOM 2605 C CA . CYS A 1 348 ? -11.829 46.852 72.873 1.00 71.12 348 CYS A CA 1
ATOM 2606 C C . CYS A 1 348 ? -11.751 45.467 73.541 1.00 71.12 348 CYS A C 1
ATOM 2608 O O . CYS A 1 348 ? -10.944 45.241 74.440 1.00 71.12 348 CYS A O 1
ATOM 2610 N N . LYS A 1 349 ? -12.620 44.535 73.129 1.00 71.44 349 LYS A N 1
ATOM 2611 C CA . LYS A 1 349 ? -12.687 43.175 73.701 1.00 71.44 349 LYS A CA 1
ATOM 2612 C C . LYS A 1 349 ? -11.889 42.155 72.885 1.00 71.44 349 LYS A C 1
ATOM 2614 O O . LYS A 1 349 ? -12.084 42.052 71.674 1.00 71.44 349 LYS A O 1
ATOM 2619 N N . GLU A 1 350 ? -11.090 41.331 73.568 1.00 61.44 350 GLU A N 1
ATOM 2620 C CA . GLU A 1 350 ? -10.286 40.262 72.945 1.00 61.44 350 GLU A CA 1
ATOM 2621 C C . GLU A 1 350 ? -11.122 39.184 72.240 1.00 61.44 350 GLU A C 1
ATOM 2623 O O . GLU A 1 350 ? -10.685 38.620 71.237 1.00 61.44 350 GLU A O 1
ATOM 2628 N N . GLU A 1 351 ? -12.350 38.942 72.704 1.00 57.69 351 GLU A N 1
ATOM 2629 C CA . GLU A 1 351 ? -13.279 37.958 72.124 1.00 57.69 351 GLU A CA 1
ATOM 2630 C C . GLU A 1 351 ? -13.664 38.266 70.663 1.00 57.69 351 GLU A C 1
ATOM 2632 O O . GLU A 1 351 ? -14.068 37.366 69.933 1.00 57.69 351 GLU A O 1
ATOM 2637 N N . ASN A 1 352 ? -13.488 39.514 70.207 1.00 61.41 352 ASN A N 1
ATOM 2638 C CA . ASN A 1 352 ? -13.749 39.934 68.824 1.00 61.41 352 ASN A CA 1
ATOM 2639 C C . ASN A 1 352 ? -12.505 39.880 67.916 1.00 61.41 352 ASN A C 1
ATOM 2641 O O . ASN A 1 352 ? -12.561 40.349 66.780 1.00 61.41 352 ASN A O 1
ATOM 2645 N N . GLY A 1 353 ? -11.379 39.344 68.402 1.00 65.69 353 GLY A N 1
ATOM 2646 C CA . GLY A 1 353 ? -10.120 39.298 67.652 1.00 65.69 353 GLY A CA 1
ATOM 2647 C C . GLY A 1 353 ? -9.353 40.627 67.625 1.00 65.69 353 GLY A C 1
ATOM 2648 O O . GLY A 1 353 ? -8.465 40.790 66.788 1.00 65.69 353 GLY A O 1
ATOM 2649 N N . CYS A 1 354 ? -9.671 41.561 68.529 1.00 72.88 354 CYS A N 1
ATOM 2650 C CA . CYS A 1 354 ? -8.973 42.839 68.698 1.00 72.88 354 CYS A CA 1
ATOM 2651 C C . CYS A 1 354 ? -8.039 42.813 69.929 1.00 72.88 354 CYS A C 1
ATOM 2653 O O . CYS A 1 354 ? -8.318 42.124 70.904 1.00 72.88 354 CYS A O 1
ATOM 2655 N N . GLU A 1 355 ? -6.963 43.594 69.924 1.00 74.81 355 GLU A N 1
ATOM 2656 C CA . GLU A 1 355 ? -6.077 43.864 71.060 1.00 74.81 355 GLU A CA 1
ATOM 2657 C C . GLU A 1 355 ? -5.834 45.376 71.203 1.00 74.81 355 GLU A C 1
ATOM 2659 O O . GLU A 1 355 ? -5.811 46.104 70.210 1.00 74.81 355 GLU A O 1
ATOM 2664 N N . PHE A 1 356 ? -5.647 45.867 72.430 1.00 70.38 356 PHE A N 1
ATOM 2665 C CA . PHE A 1 356 ? -5.317 47.273 72.679 1.00 70.38 356 PHE A CA 1
ATOM 2666 C C . PHE A 1 356 ? -3.803 47.432 72.839 1.00 70.38 356 PHE A C 1
ATOM 2668 O O . PHE A 1 356 ? -3.222 46.938 73.806 1.00 70.38 356 PHE A O 1
ATOM 2675 N N . LYS A 1 357 ? -3.157 48.116 71.892 1.00 71.12 357 LYS A N 1
ATOM 2676 C CA . LYS A 1 357 ? -1.716 48.407 71.906 1.00 71.12 357 LYS A CA 1
ATOM 2677 C C . LYS A 1 357 ? -1.466 49.823 71.403 1.00 71.12 357 LYS A C 1
ATOM 2679 O O . LYS A 1 357 ? -2.236 50.356 70.616 1.00 71.12 357 LYS A O 1
ATOM 2684 N N . GLU A 1 358 ? -0.405 50.452 71.905 1.00 63.03 358 GLU A N 1
ATOM 2685 C CA . GLU A 1 358 ? 0.022 51.796 71.472 1.00 63.03 358 GLU A CA 1
ATOM 2686 C C . GLU A 1 358 ? -1.077 52.878 71.585 1.00 63.03 358 GLU A C 1
ATOM 2688 O O . GLU A 1 358 ? -1.129 53.834 70.815 1.00 63.03 358 GLU A O 1
ATOM 2693 N N . GLY A 1 359 ? -1.982 52.729 72.561 1.00 64.62 359 GLY A N 1
ATOM 2694 C CA . GLY A 1 359 ? -3.077 53.673 72.795 1.00 64.62 359 GLY A CA 1
ATOM 2695 C C . GLY A 1 359 ? -4.262 53.546 71.830 1.00 64.62 359 GLY A C 1
ATOM 2696 O O . GLY A 1 359 ? -5.114 54.434 71.826 1.00 64.62 359 GLY A O 1
ATOM 2697 N N . LYS A 1 360 ? -4.343 52.473 71.025 1.00 74.25 360 LYS A N 1
ATOM 2698 C CA . LYS A 1 360 ? -5.446 52.210 70.083 1.00 74.25 360 LYS A CA 1
ATOM 2699 C C . LYS A 1 360 ? -5.870 50.735 70.087 1.00 74.25 360 LYS A C 1
ATOM 2701 O O . LYS A 1 360 ? -5.087 49.841 70.401 1.00 74.25 360 LYS A O 1
ATOM 2706 N N . CYS A 1 361 ? -7.128 50.479 69.731 1.00 75.12 361 CYS A N 1
ATOM 2707 C CA . CYS A 1 361 ? -7.639 49.126 69.504 1.00 75.12 361 CYS A CA 1
ATOM 2708 C C . CYS A 1 361 ? -7.310 48.681 68.066 1.00 75.12 361 CYS A C 1
ATOM 2710 O O . CYS A 1 361 ? -7.582 49.413 67.115 1.00 75.12 361 CYS A O 1
ATOM 2712 N N . GLN A 1 362 ? -6.701 47.506 67.903 1.00 72.12 362 GLN A N 1
ATOM 2713 C CA . GLN A 1 362 ? -6.224 46.967 66.622 1.00 72.12 362 GLN A CA 1
ATOM 2714 C C . GLN A 1 362 ? -6.493 45.459 66.514 1.00 72.12 362 GLN A C 1
ATOM 2716 O O . GLN A 1 362 ? -6.816 44.824 67.507 1.00 72.12 362 GLN A O 1
ATOM 2721 N N . VAL A 1 363 ? -6.391 44.856 65.326 1.00 73.19 363 VAL A N 1
ATOM 2722 C CA . VAL A 1 363 ? -6.618 43.405 65.140 1.00 73.19 363 VAL A CA 1
ATOM 2723 C C . VAL A 1 363 ? -5.437 42.598 65.699 1.00 73.19 363 VAL A C 1
ATOM 2725 O O . VAL A 1 363 ? -4.278 42.945 65.477 1.00 73.19 363 VAL A O 1
ATOM 2728 N N . LYS A 1 364 ? -5.717 41.497 66.402 1.00 68.50 364 LYS A N 1
ATOM 2729 C CA . LYS A 1 364 ? -4.706 40.614 67.000 1.00 68.50 364 LYS A CA 1
ATOM 2730 C C . LYS A 1 364 ? -4.018 39.776 65.915 1.00 68.50 364 LYS A C 1
ATOM 2732 O O . LYS A 1 364 ? -4.620 38.871 65.340 1.00 68.50 364 LYS A O 1
ATOM 2737 N N . VAL A 1 365 ? -2.747 40.063 65.634 1.00 60.25 365 VAL A N 1
ATOM 2738 C CA . VAL A 1 365 ? -1.943 39.318 64.650 1.00 60.25 365 VAL A CA 1
ATOM 2739 C C . VAL A 1 365 ? -1.362 38.063 65.305 1.00 60.25 365 VAL A C 1
ATOM 2741 O O . VAL A 1 365 ? -0.586 38.147 66.253 1.00 60.25 365 VAL A O 1
ATOM 2744 N N . THR A 1 366 ? -1.716 36.883 64.795 1.00 47.34 366 THR A N 1
ATOM 2745 C CA . THR A 1 366 ? -1.109 35.604 65.196 1.00 47.34 366 THR A CA 1
ATOM 2746 C C . THR A 1 366 ? 0.109 35.319 64.318 1.00 47.34 366 THR A C 1
ATOM 2748 O O . THR A 1 366 ? -0.003 34.820 63.202 1.00 47.34 366 THR A O 1
ATOM 2751 N N . THR A 1 367 ? 1.305 35.651 64.800 1.00 37.59 367 THR A N 1
ATOM 2752 C CA . THR A 1 367 ? 2.564 35.272 64.148 1.00 37.59 367 THR A CA 1
ATOM 2753 C C . THR A 1 367 ? 2.894 33.814 64.460 1.00 37.59 367 THR A C 1
ATOM 2755 O O . THR A 1 367 ? 3.204 33.462 65.595 1.00 37.59 367 THR A O 1
ATOM 2758 N N . THR A 1 368 ? 2.838 32.954 63.441 1.00 37.50 368 THR A N 1
ATOM 2759 C CA . THR A 1 368 ? 3.412 31.604 63.519 1.00 37.50 368 THR A CA 1
ATOM 2760 C C . THR A 1 368 ? 4.895 31.719 63.171 1.00 37.50 368 THR A C 1
ATOM 2762 O O . THR A 1 368 ? 5.251 32.136 62.071 1.00 37.50 368 THR A O 1
ATOM 2765 N N . THR A 1 369 ? 5.756 31.434 64.139 1.00 30.59 369 THR A N 1
ATOM 2766 C CA . THR A 1 369 ? 7.216 31.514 64.058 1.00 30.59 369 THR A CA 1
ATOM 2767 C C . THR A 1 369 ? 7.821 30.277 63.387 1.00 30.59 369 THR A C 1
ATOM 2769 O O . THR A 1 369 ? 7.520 29.154 63.782 1.00 30.59 369 THR A O 1
ATOM 2772 N N . GLY A 1 370 ? 8.753 30.518 62.456 1.00 30.27 370 GLY A N 1
ATOM 2773 C CA . GLY A 1 370 ? 9.816 29.595 62.030 1.00 30.27 370 GLY A CA 1
ATOM 2774 C C . GLY A 1 370 ? 9.514 28.759 60.771 1.00 30.27 370 GLY A C 1
ATOM 2775 O O . GLY A 1 370 ? 8.479 28.116 60.689 1.00 30.27 370 GLY A O 1
ATOM 2776 N N . THR A 1 371 ? 10.368 28.670 59.748 1.00 29.70 371 THR A N 1
ATOM 2777 C CA . THR A 1 371 ? 11.753 29.143 59.622 1.00 29.70 371 THR A CA 1
ATOM 2778 C C . THR A 1 371 ? 12.144 29.180 58.141 1.00 29.70 371 THR A C 1
ATOM 2780 O O . THR A 1 371 ? 12.085 28.173 57.442 1.00 29.70 371 THR A O 1
ATOM 2783 N N . ASP A 1 372 ? 12.489 30.384 57.698 1.00 29.36 372 ASP A N 1
ATOM 2784 C CA . ASP A 1 372 ? 13.646 30.808 56.905 1.00 29.36 372 ASP A CA 1
ATOM 2785 C C . ASP A 1 372 ? 14.378 29.880 55.925 1.00 29.36 372 ASP A C 1
ATOM 2787 O O . ASP A 1 372 ? 14.865 28.797 56.242 1.00 29.36 372 ASP A O 1
ATOM 2791 N N . GLY A 1 373 ? 14.671 30.512 54.783 1.00 29.62 373 GLY A N 1
ATOM 2792 C CA . GLY A 1 373 ? 15.923 30.381 54.041 1.00 29.62 373 GLY A CA 1
ATOM 2793 C C . GLY A 1 373 ? 15.665 30.255 52.541 1.00 29.62 373 GLY A C 1
ATOM 2794 O O . GLY A 1 373 ? 15.305 29.190 52.073 1.00 29.62 373 GLY A O 1
ATOM 2795 N N . LYS A 1 374 ? 15.869 31.252 51.681 1.00 32.12 374 LYS A N 1
ATOM 2796 C CA . LYS A 1 374 ? 16.645 32.484 51.799 1.00 32.12 374 LYS A CA 1
ATOM 2797 C C . LYS A 1 374 ? 16.348 33.312 50.529 1.00 32.12 374 LYS A C 1
ATOM 2799 O O . LYS A 1 374 ? 16.372 32.739 49.446 1.00 32.12 374 LYS A O 1
ATOM 2804 N N . THR A 1 375 ? 16.130 34.624 50.699 1.00 28.56 375 THR A N 1
ATOM 2805 C CA . THR A 1 375 ? 16.735 35.752 49.934 1.00 28.56 375 THR A CA 1
ATOM 2806 C C . THR A 1 375 ? 16.710 35.727 48.392 1.00 28.56 375 THR A C 1
ATOM 2808 O O . THR A 1 375 ? 17.197 34.786 47.789 1.00 28.56 375 THR A O 1
ATOM 2811 N N . THR A 1 376 ? 16.347 36.773 47.647 1.00 28.45 376 THR A N 1
ATOM 2812 C CA . THR A 1 376 ? 16.157 38.195 47.959 1.00 28.45 376 THR A CA 1
ATOM 2813 C C . THR A 1 376 ? 15.516 38.879 46.746 1.00 28.45 376 THR A C 1
ATOM 2815 O O . THR A 1 376 ? 15.795 38.530 45.603 1.00 28.45 376 THR A O 1
ATOM 2818 N N . ASN A 1 377 ? 14.670 39.854 47.080 1.00 27.23 377 ASN A N 1
ATOM 2819 C CA . ASN A 1 377 ? 14.201 41.056 46.374 1.00 27.23 377 ASN A CA 1
ATOM 2820 C C . ASN A 1 377 ? 15.135 41.574 45.239 1.00 27.23 377 ASN A C 1
ATOM 2822 O O . ASN A 1 377 ? 16.336 41.349 45.259 1.00 27.23 377 ASN A O 1
ATOM 2826 N N . THR A 1 378 ? 14.735 42.377 44.251 1.00 26.28 378 THR A N 1
ATOM 2827 C CA . THR A 1 378 ? 13.887 43.581 44.280 1.00 26.28 378 THR A CA 1
ATOM 2828 C C . THR A 1 378 ? 13.730 44.089 42.832 1.00 26.28 378 THR A C 1
ATOM 2830 O O . THR A 1 378 ? 14.582 43.797 41.994 1.00 26.28 378 THR A O 1
ATOM 2833 N N . THR A 1 379 ? 12.742 44.969 42.621 1.00 30.36 379 THR A N 1
ATOM 2834 C CA . THR A 1 379 ? 12.694 46.028 41.583 1.00 30.36 379 THR A CA 1
ATOM 2835 C C . THR A 1 379 ? 12.087 45.610 40.236 1.00 30.36 379 THR A C 1
ATOM 2837 O O . THR A 1 379 ? 12.586 44.719 39.571 1.00 30.36 379 THR A O 1
ATOM 2840 N N . GLY A 1 380 ? 11.029 46.237 39.726 1.00 26.02 380 GLY A N 1
ATOM 2841 C CA . GLY A 1 380 ? 10.299 47.404 40.199 1.00 26.02 380 GLY A CA 1
ATOM 2842 C C . GLY A 1 380 ? 9.046 47.636 39.353 1.00 26.02 380 GLY A C 1
ATOM 2843 O O . GLY A 1 380 ? 8.961 47.221 38.198 1.00 26.02 380 GLY A O 1
ATOM 2844 N N . SER A 1 381 ? 8.070 48.288 39.974 1.00 30.88 381 SER A N 1
ATOM 2845 C CA . SER A 1 381 ? 6.908 48.897 39.334 1.00 30.88 381 SER A CA 1
ATOM 2846 C C . SER A 1 381 ? 7.310 49.916 38.265 1.00 30.88 381 SER A C 1
ATOM 2848 O O . SER A 1 381 ? 8.310 50.603 38.441 1.00 30.88 381 SER A O 1
ATOM 2850 N N . ASN A 1 382 ? 6.482 50.043 37.223 1.00 27.30 382 ASN A N 1
ATOM 2851 C CA . ASN A 1 382 ? 6.031 51.275 36.543 1.00 27.30 382 ASN A CA 1
ATOM 2852 C C . ASN A 1 382 ? 4.893 50.833 35.592 1.00 27.30 382 ASN A C 1
ATOM 2854 O O . ASN A 1 382 ? 5.118 49.959 34.765 1.00 27.30 382 ASN A O 1
ATOM 2858 N N . SER A 1 383 ? 3.611 51.106 35.857 1.00 32.97 383 SER A N 1
ATOM 2859 C CA . SER A 1 383 ? 2.861 52.381 35.792 1.00 32.97 383 SER A CA 1
ATOM 2860 C C . SER A 1 383 ? 2.425 52.780 34.366 1.00 32.97 383 SER A C 1
ATOM 2862 O O . SER A 1 383 ? 3.106 52.454 33.400 1.00 32.97 383 SER A O 1
ATOM 2864 N N . LEU A 1 384 ? 1.290 53.507 34.304 1.00 29.39 384 LEU A N 1
ATOM 2865 C CA . LEU A 1 384 ? 0.501 54.033 33.158 1.00 29.39 384 LEU A CA 1
ATOM 2866 C C . LEU A 1 384 ? -0.646 53.088 32.730 1.00 29.39 384 LEU A C 1
ATOM 2868 O O . LEU A 1 384 ? -0.410 52.093 32.060 1.00 29.39 384 LEU A O 1
ATOM 2872 N N . VAL A 1 385 ? -1.909 53.211 33.176 1.00 30.47 385 VAL A N 1
ATOM 2873 C CA . VAL A 1 385 ? -2.853 54.354 33.309 1.00 30.47 385 VAL A CA 1
ATOM 2874 C C . VAL A 1 385 ? -3.045 55.123 32.008 1.00 30.47 385 VAL A C 1
ATOM 2876 O O . VAL A 1 385 ? -2.150 55.878 31.662 1.00 30.47 385 VAL A O 1
ATOM 2879 N N . ILE A 1 386 ? -4.243 55.024 31.406 1.00 30.69 386 ILE A N 1
ATOM 2880 C CA . ILE A 1 386 ? -5.114 56.177 31.087 1.00 30.69 386 ILE A CA 1
ATOM 2881 C C . ILE A 1 386 ? -6.587 55.751 31.276 1.00 30.69 386 ILE A C 1
ATOM 2883 O O . ILE A 1 386 ? -7.011 54.711 30.777 1.00 30.69 386 ILE A O 1
ATOM 2887 N N . ASN A 1 387 ? -7.335 56.554 32.039 1.00 26.75 387 ASN A N 1
ATOM 2888 C CA . ASN A 1 387 ? -8.791 56.505 32.204 1.00 26.75 387 ASN A CA 1
ATOM 2889 C C . ASN A 1 387 ? -9.475 57.384 31.140 1.00 26.75 387 ASN A C 1
ATOM 2891 O O . ASN A 1 387 ? -9.002 58.493 30.914 1.00 26.75 387 ASN A O 1
ATOM 2895 N N . LYS A 1 388 ? -10.643 56.919 30.668 1.00 34.09 388 LYS A N 1
ATOM 2896 C CA . LYS A 1 388 ? -11.626 57.548 29.757 1.00 34.09 388 LYS A CA 1
ATOM 2897 C C . LYS A 1 388 ? -11.185 57.863 28.330 1.00 34.09 388 LYS A C 1
ATOM 2899 O O . LYS A 1 388 ? -10.307 58.725 28.136 1.00 34.09 388 LYS A O 1
#

Radius of gyration: 41.62 Å; chains: 1; bounding box: 78×80×125 Å

Organism: NCBI:txid5691

Foldseek 3Di:
DDDDDPDDDPPPPQPVVLVVLQVVLVVLVVVQVVLLVVLQVLLQKAKFFDPPPKDAPDPPDTDTHIDIDGDHDGPDDPDPAVCSVPPPDRDDPPLQPFWAFGDQSVLSVQQHWDKDKAWDPFPDADDDPDPPDDPVNRVVRTHHDDDTDGIDMDTHDTGDDRDTDTGGLADVSDLVRAGPLNDQDPDDSVCSVSNSSNSVSSNSNSDPVPVPPLLQDALQNLLPDLVSLVCCLCPPPVNVPQDDSPDDPSSVVSSVVSCVVCPPGSVRNCVVPVVVLQPAFAWFPDPDDTDGHGNVPADDPSVVRRVVVVVVVVVVVVVVVCVVPDDPPPPVPPPLQVCFFPDQPVSQDVVSQWDDDPRGIGGNDDDDDDDDDDDDDDDDDDDDDDDD

Sequence (388 aa):
RKKAAHTQPRRDKKPKAAKSAAAKAVQKLAEHIGLIKAAVATTALQLAETGNDHSAPDTSSVKLSLKLTAGGAPVCTPPANIGELAAGKTEIAYSRLAKLKLTATAKLLSAGKKLYLTIGGLTSCTRHAAENQDMATTLASCSQTGSSRTPEGSQGIALESYTTTADPLFNGDDPRKGCVASDLKEDSEENRIHNLRHLICQALNSRPIIPEDLRATSGDRLAADATIRNYVRNCVPELQKLKSSDEGQDKTTIETFVKEKYGKNNEEFKQRFVESLTKLRPVVRAGKTSEPTELTKISGGAFDATISHAEGKRNVKEADTEKKSGFTAAIDSKTTEDKCKDKPQGDCKEENGCEFKEGKCQVKVTTTTGTDGKTTNTTGSNSLVINK